Protein AF-A0A6A5YM83-F1 (afdb_monomer)

Secondary structure (DSSP, 8-state):
----------------------------SS---GGGGGGTHHHHTTS-TT-EEEEEES--STTHHHHHHHHHHHHHHHHHHHSS---TTSHHHHHHH--HHHHGGGHHHHHHHHHHGGG--B---TTSEEEEEESS-TT--TTSPPSSB--GGGTTTTT-SSEEEEEEE-TTS-EEEEEEEE--SEEEEE-SSSSEEEEEEEPHHHHTSPPHHHHHHHHHHHS-TT-TTTTBGGGG--HHHHHHHHHHHSHHHHGGG-TT-S--B--EEEEE-TTS-EEEEE--HHHHHHHHHT--SSHHHHHHTBHHHHHHHHHHHHHHHHHSS---BSP--TT-S-SS--BSS--------------HHHHHHHHTS-HHHHHHHHHS----SSS---TT-S--TTS--TT-PPPP---------PPP-----------------------------------------

Foldseek 3Di:
DDDDDDDDDDDDDPPPPPPPPPPDPPPDPDDDPPVVQVVLVVVCVPDLNAAEDEPEDAQPPPCSVVLLLLLLVLLLVLLVLLLDQDPQVDPLCCQLQNHCVLQVVQSQLLSQLSNLSNSNDHPVDPSAAYEYEAAQQVQQPLVDDAFWADDPVCSSVGSGCQKDFDWDQDPVRTIHGPDIDTNAQKAKEADPDHSHGIYIYGYPNQVVWAAQVRLLVCLLVVDDQPDLSNLALLSRDGSNLSVQLLLQQRQSSRCVRHVVDRGAFFWWFWAAEQVRDIAIFTCADSASSSQLSLARHNSSVNSSRHSRSSSSSSSQSSSCVRSVHGSCPPPFDNLRHGQAPTDPDDDDGHPGHGYDHLQLCVQCVSVVHDSVSSNVSTRANAGDRRYQHDPDDPDGSRDHDPVDPDDDPPPDDDDDDDDDDDDDDDDDDDDDDDDDDDDDDDDDDDDDDDDDDDDDDDDDD

InterPro domains:
  IPR024079 Metallopeptidase, catalytic domain superfamily [G3DSA:3.40.390.10] (54-317)

pLDDT: mean 71.87, std 26.69, range [23.55, 98.69]

Organism: NCBI:txid690887

Radius of gyration: 30.81 Å; Cα contacts (8 Å, |Δi|>4): 739; chains: 1; bounding box: 89×82×87 Å

Mean predicted aligned error: 15.16 Å

Sequence (461 aa):
MTRNLCSLVVTIVSSLLVNRTCALPTVLEGSAPAEELANLTARQDGVDTSAIHYDFQGCDGPGQQDAVKDAWKELLMLGAAVNADIDWDAQATTDFLGSKSNNQAYQTEIQAILKNIVTWKDDGTILSWKLEVHCDDYLRHKEAACPGITKPEDEDKCGSRCWRGITFRNANGQLEVARWVPRAAAYTTDHEGDVKVAAINFCPSFFDMDGCQDRMNKNINQYPEGSDDRLNLNNYQCKGYVALHELFHINSATHRVADRVKHVHDRSIKIRGLDGRINQVLAYGPTYTRTLARWTLNTGFWVVTNADNLAQYALSVWATSQAGAYPRFPEIKDTDRPISRPTFFGTQNDNGVISQNTDPEIMGQMLGVPAEDAYDTYLREDLGCSDNGEEGSTIDPCVDDNDNPAQDLAAIPQNGEPFTTLYALLCEWELQVWWNGRSDLLCEWDVQATSGKKIWALSAI

Structure (mmCIF, N/CA/C/O backbone):
data_AF-A0A6A5YM83-F1
#
_entry.id   AF-A0A6A5YM83-F1
#
loop_
_atom_site.group_PDB
_atom_site.id
_atom_site.type_symbol
_atom_site.label_atom_id
_atom_site.label_alt_id
_atom_site.label_comp_id
_atom_site.label_asym_id
_atom_site.label_entity_id
_atom_site.label_seq_id
_atom_site.pdbx_PDB_ins_code
_atom_site.Cartn_x
_atom_site.Cartn_y
_atom_site.Cartn_z
_atom_site.occupancy
_atom_site.B_iso_or_equiv
_atom_site.auth_seq_id
_atom_site.auth_comp_id
_atom_site.auth_asym_id
_atom_site.auth_atom_id
_atom_site.pdbx_PDB_model_num
ATOM 1 N N . MET A 1 1 ? -56.461 52.827 13.843 1.00 37.75 1 MET A N 1
ATOM 2 C CA . MET A 1 1 ? -56.329 53.613 15.094 1.00 37.75 1 MET A CA 1
ATOM 3 C C . MET A 1 1 ? -55.857 52.676 16.191 1.00 37.75 1 MET A C 1
ATOM 5 O O . MET A 1 1 ? -56.440 51.608 16.243 1.00 37.75 1 MET A O 1
ATOM 9 N N . THR A 1 2 ? -54.898 53.092 17.038 1.00 40.03 2 THR A N 1
ATOM 10 C CA . THR A 1 2 ? -54.543 52.523 18.375 1.00 40.03 2 THR A CA 1
ATOM 11 C C . THR A 1 2 ? -54.267 51.003 18.492 1.00 40.03 2 THR A C 1
ATOM 13 O O . THR A 1 2 ? -55.013 50.189 17.981 1.00 40.03 2 THR A O 1
ATOM 16 N N . ARG A 1 3 ? -53.264 50.527 19.241 1.00 43.59 3 ARG A N 1
ATOM 17 C CA . ARG A 1 3 ? -52.370 51.185 20.217 1.00 43.59 3 ARG A CA 1
ATOM 18 C C . ARG A 1 3 ? -51.056 50.392 20.347 1.00 43.59 3 ARG A C 1
ATOM 20 O O . ARG A 1 3 ? -51.007 49.222 19.989 1.00 43.59 3 ARG A O 1
ATOM 27 N N . ASN A 1 4 ? -50.026 51.033 20.891 1.00 44.25 4 ASN A N 1
ATOM 28 C CA . ASN A 1 4 ? -48.723 50.423 21.180 1.00 44.25 4 ASN A CA 1
ATOM 29 C C . ASN A 1 4 ? -48.822 49.339 22.266 1.00 44.25 4 ASN A C 1
ATOM 31 O O . ASN A 1 4 ? -49.636 49.471 23.180 1.00 44.25 4 ASN A O 1
ATOM 35 N N . LEU A 1 5 ? -47.856 48.418 22.278 1.00 42.03 5 LEU A N 1
ATOM 36 C CA . LEU A 1 5 ? -47.230 47.955 23.519 1.00 42.03 5 LEU A CA 1
ATOM 37 C C . LEU A 1 5 ? -45.787 47.512 23.243 1.00 42.03 5 LEU A C 1
ATOM 39 O O . LEU A 1 5 ? -45.528 46.776 22.295 1.00 42.03 5 LEU A O 1
ATOM 43 N N . CYS A 1 6 ? -44.846 48.005 24.047 1.00 40.47 6 CYS A N 1
ATOM 44 C CA . CYS A 1 6 ? -43.437 47.630 23.966 1.00 40.47 6 CYS A CA 1
ATOM 45 C C . CYS A 1 6 ? -43.187 46.337 24.752 1.00 40.47 6 CYS A C 1
ATOM 47 O O . CYS A 1 6 ? -43.823 46.116 25.781 1.00 40.47 6 CYS A O 1
ATOM 49 N N . SER A 1 7 ? -42.177 45.563 24.353 1.00 38.94 7 SER A N 1
ATOM 50 C CA . SER A 1 7 ? -41.486 44.645 25.262 1.00 38.94 7 SER A CA 1
ATOM 51 C C . SER A 1 7 ? -39.986 44.901 25.167 1.00 38.94 7 SER A C 1
ATOM 53 O O . SER A 1 7 ? -39.410 44.837 24.082 1.00 38.94 7 SER A O 1
ATOM 55 N N . LEU A 1 8 ? -39.374 45.257 26.296 1.00 37.50 8 LEU A N 1
ATOM 56 C CA . LEU A 1 8 ? -37.949 45.552 26.419 1.00 37.50 8 LEU A CA 1
ATOM 57 C C . LEU A 1 8 ? -37.276 44.358 27.101 1.00 37.50 8 LEU A C 1
ATOM 59 O O . LEU A 1 8 ? -37.298 44.257 28.326 1.00 37.50 8 LEU A O 1
ATOM 63 N N . VAL A 1 9 ? -36.689 43.452 26.320 1.00 43.69 9 VAL A N 1
ATOM 64 C CA . VAL A 1 9 ? -35.911 42.332 26.869 1.00 43.69 9 VAL A CA 1
ATOM 65 C C . VAL A 1 9 ? -34.457 42.770 27.014 1.00 43.69 9 VAL A C 1
ATOM 67 O O . VAL A 1 9 ? -33.738 42.928 26.031 1.00 43.69 9 VAL A O 1
ATOM 70 N N . VAL A 1 10 ? -34.034 42.986 28.259 1.00 40.75 10 VAL A N 1
ATOM 71 C CA . VAL A 1 10 ? -32.637 43.267 28.609 1.00 40.75 10 VAL A CA 1
ATOM 72 C C . VAL A 1 10 ? -31.877 41.945 28.692 1.00 40.75 10 VAL A C 1
ATOM 74 O O . VAL A 1 10 ? -32.040 41.196 29.653 1.00 40.75 10 VAL A O 1
ATOM 77 N N . THR A 1 11 ? -31.020 41.670 27.710 1.00 46.91 11 THR A N 1
ATOM 78 C CA . THR A 1 11 ? -30.077 40.543 27.765 1.00 46.91 11 THR A CA 1
ATOM 79 C C . THR A 1 11 ? -28.759 41.012 28.376 1.00 46.91 11 THR A C 1
ATOM 81 O O . THR A 1 11 ? -28.042 41.816 27.783 1.00 46.91 11 THR A O 1
ATOM 84 N N . ILE A 1 12 ? -28.433 40.513 29.569 1.00 39.22 12 ILE A N 1
ATOM 85 C CA . ILE A 1 12 ? -27.169 40.812 30.254 1.00 39.22 12 ILE A CA 1
ATOM 86 C C . ILE A 1 12 ? -26.056 39.962 29.631 1.00 39.22 12 ILE A C 1
ATOM 88 O O . ILE A 1 12 ? -26.047 38.741 29.776 1.00 39.22 12 ILE A O 1
ATOM 92 N N . VAL A 1 13 ? -25.100 40.608 28.960 1.00 39.56 13 VAL A N 1
ATOM 93 C CA . VAL A 1 13 ? -23.883 39.951 28.460 1.00 39.56 13 VAL A CA 1
ATOM 94 C C . VAL A 1 13 ? -22.838 39.930 29.576 1.00 39.56 13 VAL A C 1
ATOM 96 O O . VAL A 1 13 ? -22.088 40.886 29.770 1.00 39.56 13 VAL A O 1
ATOM 99 N N . SER A 1 14 ? -22.800 38.834 30.332 1.00 40.66 14 SER A N 1
ATOM 100 C CA . SER A 1 14 ? -21.777 38.594 31.356 1.00 40.66 14 SER A CA 1
ATOM 101 C C . SER A 1 14 ? -20.467 38.129 30.713 1.00 40.66 14 SER A C 1
ATOM 103 O O . SER A 1 14 ? -20.240 36.931 30.544 1.00 40.66 14 SER A O 1
ATOM 105 N N . SER A 1 15 ? -19.601 39.078 30.354 1.00 39.00 15 SER A N 1
ATOM 106 C CA . SER A 1 15 ? -18.282 38.816 29.760 1.00 39.00 15 SER A CA 1
ATOM 107 C C . SER A 1 15 ? -17.317 38.136 30.743 1.00 39.00 15 SER A C 1
ATOM 109 O O . SER A 1 15 ? -16.512 38.793 31.403 1.00 39.00 15 SER A O 1
ATOM 111 N N . LEU A 1 16 ? -17.373 36.805 30.825 1.00 39.06 16 LEU A N 1
ATOM 112 C CA . LEU A 1 16 ? -16.408 35.984 31.562 1.00 39.06 16 LEU A CA 1
ATOM 113 C C . LEU A 1 16 ? -15.060 35.924 30.824 1.00 39.06 16 LEU A C 1
ATOM 115 O O . LEU A 1 16 ? -14.757 34.966 30.116 1.00 39.06 16 LEU A O 1
ATOM 119 N N . LEU A 1 17 ? -14.229 36.949 31.029 1.00 37.88 17 LEU A N 1
ATOM 120 C CA . LEU A 1 17 ? -12.813 36.945 30.651 1.00 37.88 17 LEU A CA 1
ATOM 121 C C . LEU A 1 17 ? -12.020 35.992 31.561 1.00 37.88 17 LEU A C 1
ATOM 123 O O . LEU A 1 17 ? -11.317 36.406 32.483 1.00 37.88 17 LEU A O 1
ATOM 127 N N . VAL A 1 18 ? -12.145 34.689 31.303 1.00 38.91 18 VAL A N 1
ATOM 128 C CA . VAL A 1 18 ? -11.297 33.665 31.920 1.00 38.91 18 VAL A CA 1
ATOM 129 C C . VAL A 1 18 ? -9.924 33.716 31.254 1.00 38.91 18 VAL A C 1
ATOM 131 O O . VAL A 1 18 ? -9.687 33.063 30.238 1.00 38.91 18 VAL A O 1
ATOM 134 N N . ASN A 1 19 ? -9.005 34.484 31.842 1.00 36.97 19 ASN A N 1
ATOM 135 C CA . ASN A 1 19 ? -7.591 34.443 31.478 1.00 36.97 19 ASN A CA 1
ATOM 136 C C . ASN A 1 19 ? -7.030 33.042 31.763 1.00 36.97 19 ASN A C 1
ATOM 138 O O . ASN A 1 19 ? -6.601 32.749 32.879 1.00 36.97 19 ASN A O 1
ATOM 142 N N . ARG A 1 20 ? -7.005 32.173 30.745 1.00 35.41 20 ARG A N 1
ATOM 143 C CA . ARG A 1 20 ? -6.218 30.936 30.770 1.00 35.41 20 ARG A CA 1
ATOM 144 C C . ARG A 1 20 ? -4.736 31.292 30.679 1.00 35.41 20 ARG A C 1
ATOM 146 O O . ARG A 1 20 ? -4.145 31.275 29.605 1.00 35.41 20 ARG A O 1
ATOM 153 N N . THR A 1 21 ? -4.129 31.603 31.820 1.00 34.62 21 THR A N 1
ATOM 154 C CA . THR A 1 21 ? -2.671 31.626 31.960 1.00 34.62 21 THR A CA 1
ATOM 155 C C . THR A 1 21 ? -2.151 30.193 31.890 1.00 34.62 21 THR A C 1
ATOM 157 O O . THR A 1 21 ? -1.948 29.542 32.916 1.00 34.62 21 THR A O 1
ATOM 160 N N . CYS A 1 22 ? -1.967 29.683 30.673 1.00 36.44 22 CYS A N 1
ATOM 161 C CA . CYS A 1 22 ? -1.191 28.476 30.431 1.00 36.44 22 CYS A CA 1
ATOM 162 C C . CYS A 1 22 ? 0.256 28.757 30.847 1.00 36.44 22 CYS A C 1
ATOM 164 O O . CYS A 1 22 ? 1.015 29.379 30.106 1.00 36.44 22 CYS A O 1
ATOM 166 N N . ALA A 1 23 ? 0.617 28.338 32.059 1.00 33.75 23 ALA A N 1
ATOM 167 C CA . ALA A 1 23 ? 1.994 28.354 32.520 1.00 33.75 23 ALA A CA 1
ATOM 168 C C . ALA A 1 23 ? 2.776 27.296 31.732 1.00 33.75 23 ALA A C 1
ATOM 170 O O . ALA A 1 23 ? 2.786 26.121 32.098 1.00 33.75 23 ALA A O 1
ATOM 171 N N . LEU A 1 24 ? 3.394 27.716 30.626 1.00 36.03 24 LEU A N 1
ATOM 172 C CA . LEU A 1 24 ? 4.436 26.930 29.977 1.00 36.03 24 LEU A CA 1
ATOM 173 C C . LEU A 1 24 ? 5.544 26.673 31.012 1.00 36.03 24 LEU A C 1
ATOM 175 O O . LEU A 1 24 ? 5.975 27.631 31.663 1.00 36.03 24 LEU A O 1
ATOM 179 N N . PRO A 1 25 ? 6.002 25.423 31.199 1.00 37.22 25 PRO A N 1
ATOM 180 C CA . PRO A 1 25 ? 7.156 25.165 32.042 1.00 37.22 25 PRO A CA 1
ATOM 181 C C . PRO A 1 25 ? 8.374 25.834 31.403 1.00 37.22 25 PRO A C 1
ATOM 183 O O . PRO A 1 25 ? 8.717 25.551 30.255 1.00 37.22 25 PRO A O 1
ATOM 186 N N . THR A 1 26 ? 9.020 26.740 32.134 1.00 37.09 26 THR A N 1
ATOM 187 C CA . THR A 1 26 ? 10.253 27.379 31.676 1.00 37.09 26 THR A CA 1
ATOM 188 C C . THR A 1 26 ? 11.363 26.332 31.660 1.00 37.09 26 THR A C 1
ATOM 190 O O . THR A 1 26 ? 11.968 26.054 32.695 1.00 37.09 26 THR A O 1
ATOM 193 N N . VAL A 1 27 ? 11.613 25.727 30.497 1.00 39.28 27 VAL A N 1
ATOM 194 C CA . VAL A 1 27 ? 12.770 24.851 30.299 1.00 39.28 27 VAL A CA 1
ATOM 195 C C . VAL A 1 27 ? 14.018 25.708 30.486 1.00 39.28 27 VAL A C 1
ATOM 197 O O . VAL A 1 27 ? 14.285 26.618 29.704 1.00 39.28 27 VAL A O 1
ATOM 200 N N . LEU A 1 28 ? 14.746 25.459 31.572 1.00 38.06 28 LEU A N 1
ATOM 201 C CA . LEU A 1 28 ? 16.054 26.056 31.794 1.00 38.06 28 LEU A CA 1
ATOM 202 C C . LEU A 1 28 ? 17.049 25.382 30.849 1.00 38.06 28 LEU A C 1
ATOM 204 O O . LEU A 1 28 ? 17.123 24.156 30.811 1.00 38.06 28 LEU A O 1
ATOM 208 N N . GLU A 1 29 ? 17.839 26.176 30.126 1.00 44.28 29 GLU A N 1
ATOM 209 C CA . GLU A 1 29 ? 18.961 25.685 29.319 1.00 44.28 29 GLU A CA 1
ATOM 210 C C . GLU A 1 29 ? 20.096 25.193 30.236 1.00 44.28 29 GLU A C 1
ATOM 212 O O . GLU A 1 29 ? 21.092 25.872 30.484 1.00 44.28 29 GLU A O 1
ATOM 217 N N . GLY A 1 30 ? 19.913 23.994 30.780 1.00 46.09 30 GLY A N 1
ATOM 218 C CA . GLY A 1 30 ? 20.897 23.235 31.536 1.00 46.09 30 GLY A CA 1
ATOM 219 C C . GLY A 1 30 ? 20.761 21.767 31.160 1.00 46.09 30 GLY A C 1
ATOM 220 O O . GLY A 1 30 ? 19.654 21.237 31.138 1.00 46.09 30 GLY A O 1
ATOM 221 N N . SER A 1 31 ? 21.875 21.119 30.825 1.00 53.69 31 SER A N 1
ATOM 222 C CA . SER A 1 31 ? 21.901 19.740 30.327 1.00 53.69 31 SER A CA 1
ATOM 223 C C . SER A 1 31 ? 21.252 18.764 31.315 1.00 53.69 31 SER A C 1
ATOM 225 O O . SER A 1 31 ? 21.855 18.439 32.343 1.00 53.69 31 SER A O 1
ATOM 227 N N . ALA A 1 32 ? 20.043 18.296 30.998 1.00 42.25 32 ALA A N 1
ATOM 228 C CA . ALA A 1 32 ? 19.355 17.275 31.778 1.00 42.25 32 ALA A CA 1
ATOM 229 C C . ALA A 1 32 ? 20.158 15.957 31.760 1.00 42.25 32 ALA A C 1
ATOM 231 O O . ALA A 1 32 ? 20.704 15.587 30.714 1.00 42.25 32 ALA A O 1
ATOM 232 N N . PRO A 1 33 ? 20.271 15.240 32.893 1.00 46.75 33 PRO A N 1
ATOM 233 C CA . PRO A 1 33 ? 20.910 13.931 32.922 1.00 46.75 33 PRO A CA 1
ATOM 234 C C . PRO A 1 33 ? 20.050 12.901 32.176 1.00 46.75 33 PRO A C 1
ATOM 236 O O . PRO A 1 33 ? 18.822 12.962 32.209 1.00 46.75 33 PRO A O 1
ATOM 239 N N . ALA A 1 34 ? 20.691 11.909 31.552 1.00 52.69 34 ALA A N 1
ATOM 240 C CA . ALA A 1 34 ? 20.011 10.896 30.734 1.00 52.69 34 ALA A CA 1
ATOM 241 C C . ALA A 1 34 ? 18.927 10.087 31.485 1.00 52.69 34 ALA A C 1
ATOM 243 O O . ALA A 1 34 ? 18.023 9.542 30.857 1.00 52.69 34 ALA A O 1
ATOM 244 N N . GLU A 1 35 ? 18.971 10.049 32.821 1.00 44.59 35 GLU A N 1
ATOM 245 C CA . GLU A 1 35 ? 17.944 9.421 33.664 1.00 44.59 35 GLU A CA 1
ATOM 246 C C . GLU A 1 35 ? 16.561 10.098 33.562 1.00 44.59 35 GLU A C 1
ATOM 248 O O . GLU A 1 35 ? 15.554 9.448 33.836 1.00 44.59 35 GLU A O 1
ATOM 253 N N . GLU A 1 36 ? 16.467 11.368 33.144 1.00 42.81 36 GLU A N 1
ATOM 254 C CA . GLU A 1 36 ? 15.171 12.054 33.005 1.00 42.81 36 GLU A CA 1
ATOM 255 C C . GLU A 1 36 ? 14.420 11.649 31.720 1.00 42.81 36 GLU A C 1
ATOM 257 O O . GLU A 1 36 ? 13.187 11.634 31.704 1.00 42.81 36 GLU A O 1
ATOM 262 N N . LEU A 1 37 ? 15.137 11.203 30.677 1.00 45.41 37 LEU A N 1
ATOM 263 C CA . LEU A 1 37 ? 14.531 10.624 29.467 1.00 45.41 37 LEU A CA 1
ATOM 264 C C . LEU A 1 37 ? 13.803 9.303 29.773 1.00 45.41 37 LEU A C 1
ATOM 266 O O . LEU A 1 37 ? 12.715 9.050 29.255 1.00 45.41 37 LEU A O 1
ATOM 270 N N . ALA A 1 38 ? 14.365 8.496 30.679 1.00 43.94 38 ALA A N 1
ATOM 271 C CA . ALA A 1 38 ? 13.873 7.164 31.045 1.00 43.94 38 ALA A CA 1
ATOM 272 C C . ALA A 1 38 ? 12.502 7.151 31.761 1.00 43.94 38 ALA A C 1
ATOM 274 O O . ALA A 1 38 ? 11.995 6.085 32.103 1.00 43.94 38 ALA A O 1
ATOM 275 N N . ASN A 1 39 ? 11.893 8.319 31.996 1.00 43.31 39 ASN A N 1
ATOM 276 C CA . ASN A 1 39 ? 10.586 8.469 32.643 1.00 43.31 39 ASN A CA 1
ATOM 277 C C . ASN A 1 39 ? 9.524 9.125 31.728 1.00 43.31 39 ASN A C 1
ATOM 279 O O . ASN A 1 39 ? 8.433 9.473 32.185 1.00 43.31 39 ASN A O 1
ATOM 283 N N . LEU A 1 40 ? 9.828 9.302 30.433 1.00 46.12 40 LEU A N 1
ATOM 284 C CA . LEU A 1 40 ? 8.847 9.679 29.406 1.00 46.12 40 LEU A CA 1
ATOM 285 C C . LEU A 1 40 ? 8.183 8.446 28.776 1.00 46.12 40 LEU A C 1
ATOM 287 O O . LEU A 1 40 ? 6.960 8.418 28.662 1.00 46.12 40 LEU A O 1
ATOM 291 N N . THR A 1 41 ? 8.947 7.394 28.469 1.00 47.00 41 THR A N 1
ATOM 292 C CA . THR A 1 41 ? 8.409 6.097 28.014 1.00 47.00 41 THR A CA 1
ATOM 293 C C . THR A 1 41 ? 7.447 5.491 29.040 1.00 47.00 41 THR A C 1
ATOM 295 O O . THR A 1 41 ? 6.331 5.125 28.687 1.00 47.00 41 THR A O 1
ATOM 298 N N . ALA A 1 42 ? 7.789 5.529 30.333 1.00 44.81 42 ALA A N 1
ATOM 299 C CA . ALA A 1 42 ? 6.912 5.082 31.427 1.00 44.81 42 ALA A CA 1
ATOM 300 C C . ALA A 1 42 ? 5.612 5.908 31.603 1.00 44.81 42 ALA A C 1
ATOM 302 O O . ALA A 1 42 ? 4.764 5.560 32.424 1.00 44.81 42 ALA A O 1
ATOM 303 N N . ARG A 1 43 ? 5.431 7.012 30.860 1.00 44.75 43 ARG A N 1
ATOM 304 C CA . ARG A 1 43 ? 4.160 7.758 30.793 1.00 44.75 43 ARG A CA 1
ATOM 305 C C . ARG A 1 43 ? 3.285 7.366 29.605 1.00 44.75 43 ARG A C 1
ATOM 307 O O . ARG A 1 43 ? 2.103 7.699 29.619 1.00 44.75 43 ARG A O 1
ATOM 314 N N . GLN A 1 44 ? 3.823 6.661 28.609 1.00 51.12 44 GLN A N 1
ATOM 315 C CA . GLN A 1 44 ? 3.050 6.208 27.449 1.00 51.12 44 GLN A CA 1
ATOM 316 C C . GLN A 1 44 ? 2.122 5.025 27.779 1.00 51.12 44 GLN A C 1
ATOM 318 O O . GLN A 1 44 ? 1.134 4.841 27.078 1.00 51.12 44 GLN A O 1
ATOM 323 N N . ASP A 1 45 ? 2.328 4.336 28.911 1.00 47.72 45 ASP A N 1
ATOM 324 C CA . ASP A 1 45 ? 1.422 3.312 29.482 1.00 47.72 45 ASP A CA 1
ATOM 325 C C . ASP A 1 45 ? 0.021 3.844 29.890 1.00 47.72 45 ASP A C 1
ATOM 327 O O . ASP A 1 45 ? -0.793 3.120 30.467 1.00 47.72 45 ASP A O 1
ATOM 331 N N . GLY A 1 46 ? -0.280 5.117 29.610 1.00 47.84 46 GLY A N 1
ATOM 332 C CA . GLY A 1 46 ? -1.597 5.733 29.797 1.00 47.84 46 GLY A CA 1
ATOM 333 C C . GLY A 1 46 ? -1.908 6.901 28.851 1.00 47.84 46 GLY A C 1
ATOM 334 O O . GLY A 1 46 ? -2.863 7.636 29.105 1.00 47.84 46 GLY A O 1
ATOM 335 N N . VAL A 1 47 ? -1.120 7.097 27.788 1.00 48.16 47 VAL A N 1
ATOM 336 C CA . VAL A 1 47 ? -1.481 7.983 26.663 1.00 48.16 47 VAL A CA 1
ATOM 337 C C . VAL A 1 47 ? -2.380 7.184 25.715 1.00 48.16 47 VAL A C 1
ATOM 339 O O . VAL A 1 47 ? -2.180 5.982 25.572 1.00 48.16 47 VAL A O 1
ATOM 342 N N . ASP A 1 48 ? -3.375 7.821 25.086 1.00 53.38 48 ASP A N 1
ATOM 343 C CA . ASP A 1 48 ? -4.225 7.168 24.073 1.00 53.38 48 ASP A CA 1
ATOM 344 C C . ASP A 1 48 ? -3.307 6.634 22.954 1.00 53.38 48 ASP A C 1
ATOM 346 O O . ASP A 1 48 ? -2.572 7.410 22.337 1.00 53.38 48 ASP A O 1
ATOM 350 N N . THR A 1 49 ? -3.228 5.303 22.822 1.00 51.50 49 THR A N 1
ATOM 351 C CA . THR A 1 49 ? -1.995 4.557 22.467 1.00 51.50 49 THR A CA 1
ATOM 352 C C . THR A 1 49 ? -1.695 4.536 20.967 1.00 51.50 49 THR A C 1
ATOM 354 O O . THR A 1 49 ? -1.572 3.471 20.360 1.00 51.50 49 THR A O 1
ATOM 357 N N . SER A 1 50 ? -1.721 5.712 20.355 1.00 60.97 50 SER A N 1
ATOM 358 C CA . SER A 1 50 ? -1.876 5.884 18.913 1.00 60.97 50 SER A CA 1
ATOM 359 C C . SER A 1 50 ? -1.838 7.344 18.456 1.00 60.97 50 SER A C 1
ATOM 361 O O . SER A 1 50 ? -1.848 7.606 17.256 1.00 60.97 50 SER A O 1
ATOM 363 N N . ALA A 1 51 ? -1.843 8.316 19.371 1.00 75.69 51 ALA A N 1
ATOM 364 C CA . ALA A 1 51 ? -1.543 9.690 19.000 1.00 75.69 51 ALA A CA 1
ATOM 365 C C . ALA A 1 51 ? -0.159 9.744 18.330 1.00 75.69 51 ALA A C 1
ATOM 367 O O . ALA A 1 51 ? 0.796 9.180 18.872 1.00 75.69 51 ALA A O 1
ATOM 368 N N . ILE A 1 52 ? -0.043 10.445 17.200 1.00 88.19 52 ILE A N 1
ATOM 369 C CA . ILE A 1 52 ? 1.234 10.703 16.524 1.00 88.19 52 ILE A CA 1
ATOM 370 C C . ILE A 1 52 ? 1.536 12.196 16.363 1.00 88.19 52 ILE A C 1
ATOM 372 O O . ILE A 1 52 ? 0.636 13.034 16.298 1.00 88.19 52 ILE A O 1
ATOM 376 N N . HIS A 1 53 ? 2.825 12.494 16.217 1.00 91.25 53 HIS A N 1
ATOM 377 C CA . HIS A 1 53 ? 3.367 13.788 15.820 1.00 91.25 53 HIS A CA 1
ATOM 378 C C . HIS A 1 53 ? 4.460 13.581 14.766 1.00 91.25 53 HIS A C 1
ATOM 380 O O . HIS A 1 53 ? 5.397 12.807 14.975 1.00 91.25 53 HIS A O 1
ATOM 386 N N . TYR A 1 54 ? 4.341 14.277 13.636 1.00 94.31 54 TYR A N 1
ATOM 387 C CA . TYR A 1 54 ? 5.279 14.159 12.520 1.00 94.31 54 TYR A CA 1
ATOM 388 C C . TYR A 1 54 ? 6.576 14.939 12.774 1.00 94.31 54 TYR A C 1
ATOM 390 O O . TYR A 1 54 ? 6.543 16.154 12.985 1.00 94.31 54 TYR A O 1
ATOM 398 N N . ASP A 1 55 ? 7.716 14.263 12.665 1.00 94.12 55 ASP A N 1
ATOM 399 C CA . ASP A 1 55 ? 9.050 14.866 12.640 1.00 94.12 55 ASP A CA 1
ATOM 400 C C . ASP A 1 55 ? 9.512 14.931 11.168 1.00 94.12 55 ASP A C 1
ATOM 402 O O . ASP A 1 55 ? 10.047 13.966 10.624 1.00 94.12 55 ASP A O 1
ATOM 406 N N . PHE A 1 56 ? 9.171 16.024 10.472 1.00 96.62 56 PHE A N 1
ATOM 407 C CA . PHE A 1 56 ? 9.393 16.169 9.025 1.00 96.62 56 PHE A CA 1
ATOM 408 C C . PHE A 1 56 ? 10.856 16.488 8.685 1.00 96.62 56 PHE A C 1
ATOM 410 O O . PHE A 1 56 ? 11.406 17.479 9.167 1.00 96.62 56 PHE A O 1
ATOM 417 N N . GLN A 1 57 ? 11.441 15.712 7.773 1.00 97.44 57 GLN A N 1
ATOM 418 C CA . GLN A 1 57 ? 12.827 15.810 7.315 1.00 97.44 57 GLN A CA 1
ATOM 419 C C . GLN A 1 57 ? 12.873 15.809 5.775 1.00 97.44 57 GLN A C 1
ATOM 421 O O . GLN A 1 57 ? 12.173 15.043 5.117 1.00 97.44 57 GLN A O 1
ATOM 426 N N . GLY A 1 58 ? 13.633 16.726 5.166 1.00 96.38 58 GLY A N 1
ATOM 427 C CA . GLY A 1 58 ? 13.740 16.856 3.699 1.00 96.38 58 GLY A CA 1
ATOM 428 C C . GLY A 1 58 ? 12.467 17.309 2.955 1.00 96.38 58 GLY A C 1
ATOM 429 O O . GLY A 1 58 ? 12.514 17.580 1.757 1.00 96.38 58 GLY A O 1
ATOM 430 N N . CYS A 1 59 ? 11.329 17.428 3.644 1.00 97.38 59 CYS A N 1
ATOM 431 C CA . CYS A 1 59 ? 10.025 17.811 3.092 1.00 97.38 59 CYS A CA 1
ATOM 432 C C . CYS A 1 59 ? 9.867 19.333 2.893 1.00 97.38 59 CYS A C 1
ATOM 434 O O . CYS A 1 59 ? 8.901 19.936 3.375 1.00 97.38 59 CYS A O 1
ATOM 436 N N . ASP A 1 60 ? 10.827 19.952 2.200 1.00 96.06 60 ASP A N 1
ATOM 437 C CA . ASP A 1 60 ? 10.864 21.389 1.877 1.00 96.06 60 ASP A CA 1
ATOM 438 C C . ASP A 1 60 ? 10.127 21.741 0.567 1.00 96.06 60 ASP A C 1
ATOM 440 O O . ASP A 1 60 ? 9.927 22.916 0.242 1.00 96.06 60 ASP A O 1
ATOM 444 N N . GLY A 1 61 ? 9.719 20.736 -0.216 1.00 95.38 61 GLY A N 1
ATOM 445 C CA . GLY A 1 61 ? 9.019 20.919 -1.484 1.00 95.38 61 GLY A CA 1
ATOM 446 C C . GLY A 1 61 ? 7.601 21.492 -1.305 1.00 95.38 61 GLY A C 1
ATOM 447 O O . GLY A 1 61 ? 6.903 21.125 -0.353 1.00 95.38 61 GLY A O 1
ATOM 448 N N . PRO A 1 62 ? 7.120 22.361 -2.221 1.00 96.88 62 PRO A N 1
ATOM 449 C CA . PRO A 1 62 ? 5.812 23.005 -2.099 1.00 96.88 62 PRO A CA 1
ATOM 450 C C . PRO A 1 62 ? 4.662 22.011 -1.881 1.00 96.88 62 PRO A C 1
ATOM 452 O O . PRO A 1 62 ? 4.322 21.229 -2.764 1.00 96.88 62 PRO A O 1
ATOM 455 N N . GLY A 1 63 ? 4.047 22.064 -0.696 1.00 96.81 63 GLY A N 1
ATOM 456 C CA . GLY A 1 63 ? 2.900 21.231 -0.329 1.00 96.81 63 GLY A CA 1
ATOM 457 C C . GLY A 1 63 ? 3.218 19.787 0.085 1.00 96.81 63 GLY A C 1
ATOM 458 O O . GLY A 1 63 ? 2.278 19.062 0.396 1.00 96.81 63 GLY A O 1
ATOM 459 N N . GLN A 1 64 ? 4.486 19.351 0.150 1.00 97.62 64 GLN A N 1
ATOM 460 C CA . GLN A 1 64 ? 4.822 17.963 0.523 1.00 97.62 64 GLN A CA 1
ATOM 461 C C . GLN A 1 64 ? 4.286 17.578 1.911 1.00 97.62 64 GLN A C 1
ATOM 463 O O . GLN A 1 64 ? 3.608 16.562 2.055 1.00 97.62 64 GLN A O 1
ATOM 468 N N . GLN A 1 65 ? 4.526 18.415 2.926 1.00 97.75 65 GLN A N 1
ATOM 469 C CA . GLN A 1 65 ? 4.063 18.146 4.293 1.00 97.75 65 GLN A CA 1
ATOM 470 C C . GLN A 1 65 ? 2.535 18.111 4.405 1.00 97.75 65 GLN A C 1
ATOM 472 O O . GLN A 1 65 ? 1.992 17.367 5.218 1.00 97.75 65 GLN A O 1
ATOM 477 N N . ASP A 1 66 ? 1.838 18.919 3.606 1.00 97.62 66 ASP A N 1
ATOM 478 C CA . ASP A 1 66 ? 0.377 18.965 3.611 1.00 97.62 66 ASP A CA 1
ATOM 479 C C . ASP A 1 66 ? -0.205 17.758 2.866 1.00 97.62 66 ASP A C 1
ATOM 481 O O . ASP A 1 66 ? -1.133 17.136 3.372 1.00 97.62 66 ASP A O 1
ATOM 485 N N . ALA A 1 67 ? 0.419 17.325 1.764 1.00 98.00 67 ALA A N 1
ATOM 486 C CA . ALA A 1 67 ? 0.061 16.094 1.062 1.00 98.00 67 ALA A CA 1
ATOM 487 C C . ALA A 1 67 ? 0.199 14.841 1.949 1.00 98.00 67 ALA A C 1
ATOM 489 O O . ALA A 1 67 ? -0.660 13.964 1.879 1.00 98.00 67 ALA A O 1
ATOM 490 N N . VAL A 1 68 ? 1.221 14.762 2.815 1.00 97.81 68 VAL A N 1
ATOM 491 C CA . VAL A 1 68 ? 1.337 13.670 3.805 1.00 97.81 68 VAL A CA 1
ATOM 492 C C . VAL A 1 68 ? 0.253 13.777 4.884 1.00 97.81 68 VAL A C 1
ATOM 494 O O . VAL A 1 68 ? -0.420 12.789 5.170 1.00 97.81 68 VAL A O 1
ATOM 497 N N . LYS A 1 69 ? 0.013 14.969 5.452 1.00 96.94 69 LYS A N 1
ATOM 498 C CA . LYS A 1 69 ? -1.051 15.174 6.460 1.00 96.94 69 LYS A CA 1
ATOM 499 C C . LYS A 1 69 ? -2.444 14.873 5.904 1.00 96.94 69 LYS A C 1
ATOM 501 O O . LYS A 1 69 ? -3.294 14.372 6.636 1.00 96.94 69 LYS A O 1
ATOM 506 N N . ASP A 1 70 ? -2.700 15.189 4.638 1.00 97.56 70 ASP A N 1
ATOM 507 C CA . ASP A 1 70 ? -3.960 14.878 3.964 1.00 97.56 70 ASP A CA 1
ATOM 508 C C . ASP A 1 70 ? -4.074 13.380 3.657 1.00 97.56 70 ASP A C 1
ATOM 510 O O . ASP A 1 70 ? -5.105 12.789 3.975 1.00 97.56 70 ASP A O 1
ATOM 514 N N . ALA A 1 71 ? -3.003 12.725 3.198 1.00 98.00 71 ALA A N 1
ATOM 515 C CA . ALA A 1 71 ? -2.958 11.265 3.083 1.00 98.00 71 ALA A CA 1
ATOM 516 C C . ALA A 1 71 ? -3.248 10.563 4.422 1.00 98.00 71 ALA A C 1
ATOM 518 O O . ALA A 1 71 ? -3.944 9.550 4.451 1.00 98.00 71 ALA A O 1
ATOM 519 N N . TRP A 1 72 ? -2.793 11.121 5.546 1.00 97.50 72 TRP A N 1
ATOM 520 C CA . TRP A 1 72 ? -3.077 10.570 6.872 1.00 97.50 72 TRP A CA 1
ATOM 521 C C . TRP A 1 72 ? -4.534 10.787 7.323 1.00 97.50 72 TRP A C 1
ATOM 523 O O . TRP A 1 72 ? -5.132 9.929 7.971 1.00 97.50 72 TRP A O 1
ATOM 533 N N . LYS A 1 73 ? -5.177 11.891 6.921 1.00 97.19 73 LYS A N 1
ATOM 534 C CA . LYS A 1 73 ? -6.637 12.059 7.089 1.00 97.19 73 LYS A CA 1
ATOM 535 C C . LYS A 1 73 ? -7.402 11.042 6.236 1.00 97.19 73 LYS A C 1
ATOM 537 O O . LYS A 1 73 ? -8.411 10.498 6.682 1.00 97.19 73 LYS A O 1
ATOM 542 N N . GLU A 1 74 ? -6.909 10.755 5.032 1.00 98.31 74 GLU A N 1
ATOM 543 C CA . GLU A 1 74 ? -7.489 9.754 4.138 1.00 98.31 74 GLU A CA 1
ATOM 544 C C . GLU A 1 74 ? -7.298 8.317 4.646 1.00 98.31 74 GLU A C 1
ATOM 546 O O . GLU A 1 74 ? -8.254 7.546 4.595 1.00 98.31 74 GLU A O 1
ATOM 551 N N . LEU A 1 75 ? -6.142 7.946 5.216 1.00 97.94 75 LEU A N 1
ATOM 552 C CA . LEU A 1 75 ? -5.959 6.609 5.803 1.00 97.94 75 LEU A CA 1
ATOM 553 C C . LEU A 1 75 ? -6.905 6.387 6.989 1.00 97.94 75 LEU A C 1
ATOM 555 O O . LEU A 1 75 ? -7.475 5.306 7.138 1.00 97.94 75 LEU A O 1
ATOM 559 N N . LEU A 1 76 ? -7.152 7.428 7.792 1.00 97.31 76 LEU A N 1
ATOM 560 C CA . LEU A 1 76 ? -8.117 7.382 8.894 1.00 97.31 76 LEU A CA 1
ATOM 561 C C . LEU A 1 76 ? -9.566 7.264 8.392 1.00 97.31 76 LEU A C 1
ATOM 563 O O . LEU A 1 76 ? -10.379 6.591 9.027 1.00 97.31 76 LEU A O 1
ATOM 567 N N . MET A 1 77 ? -9.888 7.848 7.233 1.00 97.88 77 MET A N 1
ATOM 568 C CA . MET A 1 77 ? -11.164 7.638 6.537 1.00 97.88 77 MET A CA 1
ATOM 569 C C . MET A 1 77 ? -11.303 6.195 6.016 1.00 97.88 77 MET A C 1
ATOM 571 O O . MET A 1 77 ? -12.369 5.599 6.184 1.00 97.88 77 MET A O 1
ATOM 575 N N . LEU A 1 78 ? -10.248 5.612 5.430 1.00 98.38 78 LEU A N 1
ATOM 576 C CA . LEU A 1 78 ? -10.240 4.201 5.017 1.00 98.38 78 LEU A CA 1
ATOM 577 C C . LEU A 1 78 ? -10.407 3.271 6.231 1.00 98.38 78 LEU A C 1
ATOM 579 O O . LEU A 1 78 ? -11.250 2.375 6.215 1.00 98.38 78 LEU A O 1
ATOM 583 N N . GLY A 1 79 ? -9.684 3.540 7.323 1.00 97.62 79 GLY A N 1
ATOM 584 C CA . GLY A 1 79 ? -9.829 2.835 8.597 1.00 97.62 79 GLY A CA 1
ATOM 585 C C . GLY A 1 79 ? -11.241 2.924 9.176 1.00 97.62 79 GLY A C 1
ATOM 586 O O . GLY A 1 79 ? -11.781 1.928 9.655 1.00 97.62 79 GLY A O 1
ATOM 587 N N . ALA A 1 80 ? -11.891 4.087 9.081 1.00 97.38 80 ALA A N 1
ATOM 588 C CA . ALA A 1 80 ? -13.259 4.272 9.562 1.00 97.38 80 ALA A CA 1
ATOM 589 C C . ALA A 1 80 ? -14.278 3.385 8.826 1.00 97.38 80 ALA A C 1
ATOM 591 O O . ALA A 1 80 ? -15.266 2.976 9.438 1.00 97.38 80 ALA A O 1
ATOM 592 N N . ALA A 1 81 ? -14.021 3.024 7.563 1.00 96.88 81 ALA A N 1
ATOM 593 C CA . ALA A 1 81 ? -14.857 2.091 6.808 1.00 96.88 81 ALA A CA 1
ATOM 594 C C . ALA A 1 81 ? -14.729 0.625 7.279 1.00 96.88 81 ALA A C 1
ATOM 596 O O . ALA A 1 81 ? -15.653 -0.157 7.064 1.00 96.88 81 ALA A O 1
ATOM 597 N N . VAL A 1 82 ? -13.629 0.253 7.950 1.00 96.50 82 VAL A N 1
ATOM 598 C CA . VAL A 1 82 ? -13.360 -1.118 8.448 1.00 96.50 82 VAL A CA 1
ATOM 599 C C . VAL A 1 82 ? -13.311 -1.249 9.976 1.00 96.50 82 VAL A C 1
ATOM 601 O O . VAL A 1 82 ? -13.103 -2.342 10.495 1.00 96.50 82 VAL A O 1
ATOM 604 N N . ASN A 1 83 ? -13.588 -0.170 10.710 1.00 91.94 83 ASN A N 1
ATOM 605 C CA . ASN A 1 83 ? -13.686 -0.158 12.175 1.00 91.94 83 ASN A CA 1
ATOM 606 C C . ASN A 1 83 ? -14.941 -0.888 12.726 1.00 91.94 83 ASN A C 1
ATOM 608 O O . ASN A 1 83 ? -15.122 -1.027 13.937 1.00 91.94 83 ASN A O 1
ATOM 612 N N . ALA A 1 84 ? -15.833 -1.354 11.849 1.00 92.62 84 ALA A N 1
ATOM 613 C CA . ALA A 1 84 ? -16.951 -2.227 12.203 1.00 92.62 84 ALA A CA 1
ATOM 614 C C . ALA A 1 84 ? -16.491 -3.678 12.475 1.00 92.62 84 ALA A C 1
ATOM 616 O O . ALA A 1 84 ? -15.315 -4.023 12.333 1.00 92.62 84 ALA A O 1
ATOM 617 N N . ASP A 1 85 ? -17.425 -4.545 12.869 1.00 95.12 85 ASP A N 1
ATOM 618 C CA . ASP A 1 85 ? -17.188 -5.990 12.815 1.00 95.12 85 ASP A CA 1
ATOM 619 C C . ASP A 1 85 ? -17.158 -6.454 11.348 1.00 95.12 85 ASP A C 1
ATOM 621 O O . ASP A 1 85 ? -18.012 -6.068 10.549 1.00 95.12 85 ASP A O 1
ATOM 625 N N . ILE A 1 86 ? -16.160 -7.262 10.993 1.00 97.25 86 ILE A N 1
ATOM 626 C CA . ILE A 1 86 ? -15.937 -7.759 9.632 1.00 97.25 86 ILE A CA 1
ATOM 627 C C . ILE A 1 86 ? -17.033 -8.761 9.260 1.00 97.25 86 ILE A C 1
ATOM 629 O O . ILE A 1 86 ? -17.233 -9.771 9.940 1.00 97.25 86 ILE A O 1
ATOM 633 N N . ASP A 1 87 ? -17.700 -8.519 8.131 1.00 97.38 87 ASP A N 1
ATOM 634 C CA . ASP A 1 87 ? -18.535 -9.528 7.487 1.00 97.38 87 ASP A CA 1
ATOM 635 C C . ASP A 1 87 ? -17.631 -10.587 6.842 1.00 97.38 87 ASP A C 1
ATOM 637 O O . ASP A 1 87 ? -17.116 -10.424 5.733 1.00 97.38 87 ASP A O 1
ATOM 641 N N . TRP A 1 88 ? -17.417 -11.686 7.564 1.00 96.88 88 TRP A N 1
ATOM 642 C CA . TRP A 1 88 ? -16.583 -12.801 7.117 1.00 96.88 88 TRP A CA 1
ATOM 643 C C . TRP A 1 88 ? -17.156 -13.591 5.934 1.00 96.88 88 TRP A C 1
ATOM 645 O O . TRP A 1 88 ? -16.449 -14.446 5.401 1.00 96.88 88 TRP A O 1
ATOM 655 N N . ASP A 1 89 ? -18.398 -13.327 5.524 1.00 97.06 89 ASP A N 1
ATOM 656 C CA . ASP A 1 89 ? -19.049 -13.955 4.372 1.00 97.06 89 ASP A CA 1
ATOM 657 C C . ASP A 1 89 ? -19.137 -13.000 3.154 1.00 97.06 89 ASP A C 1
ATOM 659 O O . ASP A 1 89 ? -19.570 -13.412 2.077 1.00 97.06 89 ASP A O 1
ATOM 663 N N . ALA A 1 90 ? -18.683 -11.744 3.283 1.00 97.12 90 ALA A N 1
ATOM 664 C CA . ALA A 1 90 ? -18.652 -10.765 2.194 1.00 97.12 90 ALA A CA 1
ATOM 665 C C . ALA A 1 90 ? -17.575 -11.055 1.128 1.00 97.12 90 ALA A C 1
ATOM 667 O O . ALA A 1 90 ? -16.511 -11.624 1.403 1.00 97.12 90 ALA A O 1
ATOM 668 N N . GLN A 1 91 ? -17.808 -10.565 -0.099 1.00 96.62 91 GLN A N 1
ATOM 669 C CA . GLN A 1 91 ? -16.853 -10.702 -1.207 1.00 96.62 91 GLN A CA 1
ATOM 670 C C . GLN A 1 91 ? -15.519 -10.009 -0.906 1.00 96.62 91 GLN A C 1
ATOM 672 O O . GLN A 1 91 ? -14.481 -10.617 -1.117 1.00 96.62 91 GLN A O 1
ATOM 677 N N . ALA A 1 92 ? -15.531 -8.791 -0.348 1.00 97.62 92 ALA A N 1
ATOM 678 C CA . ALA A 1 92 ? -14.311 -8.064 0.028 1.00 97.62 92 ALA A CA 1
ATOM 679 C C . ALA A 1 92 ? -13.414 -8.877 0.978 1.00 97.62 92 ALA A C 1
ATOM 681 O O . ALA A 1 92 ? -12.198 -8.946 0.800 1.00 97.62 92 ALA A O 1
ATOM 682 N N . THR A 1 93 ? -14.032 -9.539 1.955 1.00 97.56 93 THR A N 1
ATOM 683 C CA . THR A 1 93 ? -13.353 -10.401 2.923 1.00 97.56 93 THR A CA 1
ATOM 684 C C . THR A 1 93 ? -12.808 -11.658 2.258 1.00 97.56 93 THR A C 1
ATOM 686 O O . THR A 1 93 ? -11.653 -12.009 2.472 1.00 97.56 93 THR A O 1
ATOM 689 N N . THR A 1 94 ? -13.594 -12.299 1.390 1.00 96.00 94 THR A N 1
ATOM 690 C CA . THR A 1 94 ? -13.146 -13.471 0.620 1.00 96.00 94 THR A CA 1
ATOM 691 C C . THR A 1 94 ? -11.977 -13.131 -0.310 1.00 96.00 94 THR A C 1
ATOM 693 O O . THR A 1 94 ? -11.020 -13.899 -0.394 1.00 96.00 94 THR A O 1
ATOM 696 N N . ASP A 1 95 ? -12.029 -11.967 -0.959 1.00 96.19 95 ASP A N 1
ATOM 697 C CA . ASP A 1 95 ? -11.042 -11.497 -1.930 1.00 96.19 95 ASP A CA 1
ATOM 698 C C . ASP A 1 95 ? -9.722 -11.065 -1.288 1.00 96.19 95 ASP A C 1
ATOM 700 O O . ASP A 1 95 ? -8.676 -11.376 -1.839 1.00 96.19 95 ASP A O 1
ATOM 704 N N . PHE A 1 96 ? -9.734 -10.372 -0.144 1.00 97.69 96 PHE A N 1
ATOM 705 C CA . PHE A 1 96 ? -8.505 -9.806 0.440 1.00 97.69 96 PHE A CA 1
ATOM 706 C C . PHE A 1 96 ? -8.052 -10.466 1.741 1.00 97.69 96 PHE A C 1
ATOM 708 O O . PHE A 1 96 ? -6.870 -10.412 2.069 1.00 97.69 96 PHE A O 1
ATOM 715 N N . LEU A 1 97 ? -8.945 -11.143 2.460 1.00 97.50 97 LEU A N 1
ATOM 716 C CA . LEU A 1 97 ? -8.634 -11.849 3.708 1.00 97.50 97 LEU A CA 1
ATOM 717 C C . LEU A 1 97 ? -8.799 -13.374 3.560 1.00 97.50 97 LEU A C 1
ATOM 719 O O . LEU A 1 97 ? -8.543 -14.122 4.505 1.00 97.50 97 LEU A O 1
ATOM 723 N N . GLY A 1 98 ? -9.206 -13.852 2.382 1.00 94.62 98 GLY A N 1
ATOM 724 C CA . GLY A 1 98 ? -9.474 -15.257 2.098 1.00 94.62 98 GLY A CA 1
ATOM 725 C C . GLY A 1 98 ? -10.797 -15.755 2.683 1.00 94.62 98 GLY A C 1
ATOM 726 O O . GLY A 1 98 ? -11.458 -15.101 3.488 1.00 94.62 98 GLY A O 1
ATOM 727 N N . SER A 1 99 ? -11.195 -16.966 2.295 1.00 93.31 99 SER A N 1
ATOM 728 C CA . SER A 1 99 ? -12.427 -17.588 2.792 1.00 93.31 99 SER A CA 1
ATOM 729 C C . SER A 1 99 ? -12.408 -17.792 4.314 1.00 93.31 99 SER A C 1
ATOM 731 O O . SER A 1 99 ? -11.427 -18.315 4.856 1.00 93.31 99 SER A O 1
ATOM 733 N N . LYS A 1 100 ? -13.543 -17.515 4.963 1.00 94.75 100 LYS A N 1
ATOM 734 C CA . LYS A 1 100 ? -13.831 -17.660 6.404 1.00 94.75 100 LYS A CA 1
ATOM 735 C C . LYS A 1 100 ? -13.273 -18.913 7.093 1.00 94.75 100 LYS A C 1
ATOM 737 O O . LYS A 1 100 ? -12.842 -18.841 8.238 1.00 94.75 100 LYS A O 1
ATOM 742 N N . SER A 1 101 ? -13.265 -20.066 6.422 1.00 90.44 101 SER A N 1
ATOM 743 C CA . SER A 1 101 ? -12.717 -21.323 6.962 1.00 90.44 101 SER A CA 1
ATOM 744 C C . SER A 1 101 ? -11.189 -21.341 7.049 1.00 90.44 101 SER A C 1
ATOM 746 O O . SER A 1 101 ? -10.626 -21.953 7.952 1.00 90.44 101 SER A O 1
ATOM 748 N N . ASN A 1 102 ? -10.508 -20.675 6.116 1.00 88.12 102 ASN A N 1
ATOM 749 C CA . ASN A 1 102 ? -9.057 -20.764 5.943 1.00 88.12 102 ASN A CA 1
ATOM 750 C C . ASN A 1 102 ? -8.322 -19.596 6.630 1.00 88.12 102 ASN A C 1
ATOM 752 O O . ASN A 1 102 ? -7.120 -19.685 6.895 1.00 88.12 102 ASN A O 1
ATOM 756 N N . ASN A 1 103 ? -9.046 -18.517 6.954 1.00 93.31 103 ASN A N 1
ATOM 757 C CA . ASN A 1 103 ? -8.562 -17.414 7.785 1.00 93.31 103 ASN A CA 1
ATOM 758 C C . ASN A 1 103 ? -9.025 -17.476 9.252 1.00 93.31 103 ASN A C 1
ATOM 760 O O . ASN A 1 103 ? -8.499 -16.711 10.056 1.00 93.31 103 ASN A O 1
ATOM 764 N N . GLN A 1 104 ? -9.920 -18.408 9.625 1.00 94.62 104 GLN A N 1
ATOM 765 C CA . GLN A 1 104 ? -10.521 -18.521 10.967 1.00 94.62 104 GLN A CA 1
ATOM 766 C C . GLN A 1 104 ? -9.512 -18.370 12.116 1.00 94.62 104 GLN A C 1
ATOM 768 O O . GLN A 1 104 ? -9.778 -17.685 13.100 1.00 94.62 104 GLN A O 1
ATOM 773 N N . ALA A 1 105 ? -8.330 -18.974 11.972 1.00 92.94 105 ALA A N 1
ATOM 774 C CA . ALA A 1 105 ? -7.269 -18.955 12.974 1.00 92.94 105 ALA A CA 1
ATOM 775 C C . ALA A 1 105 ? -6.591 -17.582 13.188 1.00 92.94 105 ALA A C 1
ATOM 777 O O . ALA A 1 105 ? -5.708 -17.506 14.039 1.00 92.94 105 ALA A O 1
ATOM 778 N N . TYR A 1 106 ? -6.946 -16.538 12.432 1.00 96.50 106 TYR A N 1
ATOM 779 C CA . TYR A 1 106 ? -6.405 -15.171 12.539 1.00 96.50 106 TYR A CA 1
ATOM 780 C C . TYR A 1 106 ? -7.487 -14.072 12.460 1.00 96.50 106 TYR A C 1
ATOM 782 O O . TYR A 1 106 ? -7.163 -12.893 12.341 1.00 96.50 106 TYR A O 1
ATOM 790 N N . GLN A 1 107 ? -8.779 -14.427 12.515 1.00 97.19 107 GLN A N 1
ATOM 791 C CA . GLN A 1 107 ? -9.877 -13.452 12.393 1.00 97.19 107 GLN A CA 1
ATOM 792 C C . GLN A 1 107 ? -9.842 -12.381 13.491 1.00 97.19 107 GLN A C 1
ATOM 794 O O . GLN A 1 107 ? -10.090 -11.211 13.208 1.00 97.19 107 GLN A O 1
ATOM 799 N N . THR A 1 108 ? -9.488 -12.760 14.722 1.00 97.19 108 THR A N 1
ATOM 800 C CA . THR A 1 108 ? -9.340 -11.833 15.853 1.00 97.19 108 THR A CA 1
ATOM 801 C C . THR A 1 108 ? -8.221 -10.823 15.605 1.00 97.19 108 THR A C 1
ATOM 803 O O . THR A 1 108 ? -8.424 -9.628 15.792 1.00 97.19 108 THR A O 1
ATOM 806 N N . GLU A 1 109 ? -7.059 -11.289 15.145 1.00 97.06 109 GLU A N 1
ATOM 807 C CA . GLU A 1 109 ? -5.892 -10.460 14.846 1.00 97.06 109 GLU A CA 1
ATOM 808 C C . GLU A 1 109 ? -6.163 -9.484 13.696 1.00 97.06 109 GLU A C 1
ATOM 810 O O . GLU A 1 109 ? -5.923 -8.288 13.844 1.00 97.06 109 GLU A O 1
ATOM 815 N N . ILE A 1 110 ? -6.740 -9.966 12.587 1.00 97.81 110 ILE A N 1
ATOM 816 C CA . ILE A 1 110 ? -7.157 -9.124 11.452 1.00 97.81 110 ILE A CA 1
ATOM 817 C C . ILE A 1 110 ? -8.147 -8.048 11.926 1.00 97.81 110 ILE A C 1
ATOM 819 O O . ILE A 1 110 ? -7.984 -6.866 11.628 1.00 97.81 110 ILE A O 1
ATOM 823 N N . GLN A 1 111 ? -9.159 -8.445 12.703 1.00 97.94 111 GLN A N 1
ATOM 824 C CA . GLN A 1 111 ? -10.175 -7.534 13.223 1.00 97.94 111 GLN A CA 1
ATOM 825 C C . GLN A 1 111 ? -9.592 -6.466 14.157 1.00 97.94 111 GLN A C 1
ATOM 827 O O . GLN A 1 111 ? -10.053 -5.324 14.122 1.00 97.94 111 GLN A O 1
ATOM 832 N N . ALA A 1 112 ? -8.619 -6.833 14.993 1.00 96.00 112 ALA A N 1
ATOM 833 C CA . ALA A 1 112 ? -7.972 -5.931 15.937 1.00 96.00 112 ALA A CA 1
ATOM 834 C C . ALA A 1 112 ? -7.056 -4.925 15.226 1.00 96.00 112 ALA A C 1
ATOM 836 O O . ALA A 1 112 ? -7.146 -3.731 15.502 1.00 96.00 112 ALA A O 1
ATOM 837 N N . ILE A 1 113 ? -6.252 -5.379 14.258 1.00 96.38 113 ILE A N 1
ATOM 838 C CA . ILE A 1 113 ? -5.382 -4.519 13.440 1.00 96.38 113 ILE A CA 1
ATOM 839 C C . ILE A 1 113 ? -6.211 -3.504 12.642 1.00 96.38 113 ILE A C 1
ATOM 841 O O . ILE A 1 113 ? -5.939 -2.306 12.700 1.00 96.38 113 ILE A O 1
ATOM 845 N N . LEU A 1 114 ? -7.276 -3.945 11.963 1.00 97.62 114 LEU A N 1
ATOM 846 C CA . LEU A 1 114 ? -8.118 -3.049 11.161 1.00 97.62 114 LEU A CA 1
ATOM 847 C C . LEU A 1 114 ? -8.921 -2.052 12.019 1.00 97.62 114 LEU A C 1
ATOM 849 O O . LEU A 1 114 ? -9.114 -0.908 11.611 1.00 97.62 114 LEU A O 1
ATOM 853 N N . LYS A 1 115 ? -9.322 -2.428 13.242 1.00 95.56 115 LYS A N 1
ATOM 854 C CA . LYS A 1 115 ? -9.890 -1.479 14.220 1.00 95.56 115 LYS A CA 1
ATOM 855 C C . LYS A 1 115 ? -8.848 -0.527 14.808 1.00 95.56 115 LYS A C 1
ATOM 857 O O . LYS A 1 115 ? -9.211 0.572 15.220 1.00 95.56 115 LYS A O 1
ATOM 862 N N . ASN A 1 116 ? -7.566 -0.895 14.820 1.00 94.75 116 ASN A N 1
ATOM 863 C CA . ASN A 1 116 ? -6.516 -0.003 15.303 1.00 94.75 116 ASN A CA 1
ATOM 864 C C . ASN A 1 116 ? -6.224 1.151 14.332 1.00 94.75 116 ASN A C 1
ATOM 866 O O . ASN A 1 116 ? -5.781 2.192 14.785 1.00 94.75 116 ASN A O 1
ATOM 870 N N . ILE A 1 117 ? -6.525 1.043 13.029 1.00 95.19 117 ILE A N 1
ATOM 871 C CA . ILE A 1 117 ? -6.236 2.119 12.053 1.00 95.19 117 ILE A CA 1
ATOM 872 C C . ILE A 1 117 ? -6.770 3.479 12.535 1.00 95.19 117 ILE A C 1
ATOM 874 O O . ILE A 1 117 ? -6.045 4.468 12.544 1.00 95.19 117 ILE A O 1
ATOM 878 N N . VAL A 1 118 ? -8.028 3.535 12.992 1.00 94.31 118 VAL A N 1
ATOM 879 C CA . VAL A 1 118 ? -8.688 4.794 13.394 1.00 94.31 118 VAL A CA 1
ATOM 880 C C . VAL A 1 118 ? -8.146 5.410 14.683 1.00 94.31 118 VAL A C 1
ATOM 882 O O . VAL A 1 118 ? -8.590 6.494 15.071 1.00 94.31 118 VAL A O 1
ATOM 885 N N . THR A 1 119 ? -7.241 4.731 15.384 1.00 91.44 119 THR A N 1
ATOM 886 C CA . THR A 1 119 ? -6.608 5.260 16.593 1.00 91.44 119 THR A CA 1
ATOM 887 C C . THR A 1 119 ? -5.448 6.198 16.223 1.00 91.44 119 THR A C 1
ATOM 889 O O . THR A 1 119 ? -5.252 7.189 16.931 1.00 91.44 119 THR A O 1
ATOM 892 N N . TRP A 1 120 ? -4.762 5.955 15.091 1.00 91.94 120 TRP A N 1
ATOM 893 C CA . TRP A 1 120 ? -3.516 6.603 14.634 1.00 91.94 120 TRP A CA 1
ATOM 894 C C . TRP A 1 120 ? -3.675 8.059 14.165 1.00 91.94 120 TRP A C 1
ATOM 896 O O . TRP A 1 120 ? -3.501 8.389 12.992 1.00 91.94 120 TRP A O 1
ATOM 906 N N . LYS A 1 121 ? -4.058 8.948 15.081 1.00 91.25 121 LYS A N 1
ATOM 907 C CA . LYS A 1 121 ? -4.404 10.350 14.803 1.00 91.25 121 LYS A CA 1
ATOM 908 C C . LYS A 1 121 ? -3.217 11.276 15.036 1.00 91.25 121 LYS A C 1
ATOM 910 O O . LYS A 1 121 ? -2.561 11.184 16.068 1.00 91.25 121 LYS A O 1
ATOM 915 N N . ASP A 1 122 ? -3.050 12.255 14.152 1.00 85.88 122 ASP A N 1
ATOM 916 C CA . ASP A 1 122 ? -2.332 13.489 14.478 1.00 85.88 122 ASP A CA 1
ATOM 917 C C . ASP A 1 122 ? -3.102 14.237 15.579 1.00 85.88 122 ASP A C 1
ATOM 919 O O . ASP A 1 122 ? -4.186 14.776 15.334 1.00 85.88 122 ASP A O 1
ATOM 923 N N . ASP A 1 123 ? -2.576 14.21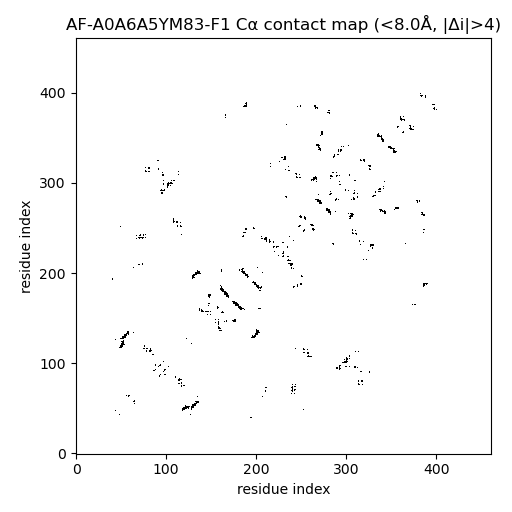4 16.807 1.00 77.19 123 ASP A N 1
ATOM 924 C CA . ASP A 1 123 ? -3.089 15.011 17.930 1.00 77.19 123 ASP A CA 1
ATOM 925 C C . ASP A 1 123 ? -2.269 16.297 18.154 1.00 77.19 123 ASP A C 1
ATOM 927 O O . ASP A 1 123 ? -2.656 17.159 18.949 1.00 77.19 123 ASP A O 1
ATOM 931 N N . GLY A 1 124 ? -1.145 16.437 17.441 1.00 63.88 124 GLY A N 1
ATOM 932 C CA . GLY A 1 124 ? -0.208 17.550 17.535 1.00 63.88 124 GLY A CA 1
ATOM 933 C C . GLY A 1 124 ? 0.515 17.703 18.881 1.00 63.88 124 GLY A C 1
ATOM 934 O O . GLY A 1 124 ? 1.193 18.717 19.073 1.00 63.88 124 GLY A O 1
ATOM 935 N N . THR A 1 125 ? 0.389 16.770 19.832 1.00 71.00 125 THR A N 1
ATOM 936 C CA . THR A 1 125 ? 0.985 16.910 21.169 1.00 71.00 125 THR A CA 1
ATOM 937 C C . THR A 1 125 ? 2.405 16.359 21.230 1.00 71.00 125 THR A C 1
ATOM 939 O O . THR A 1 125 ? 2.733 15.334 20.647 1.00 71.00 125 THR A O 1
ATOM 942 N N . ILE A 1 126 ? 3.264 17.001 22.026 1.00 64.38 126 ILE A N 1
ATOM 943 C CA . ILE A 1 126 ? 4.658 16.571 22.255 1.00 64.38 126 ILE A CA 1
ATOM 944 C C . ILE A 1 126 ? 4.785 15.297 23.125 1.00 64.38 126 ILE A C 1
ATOM 946 O O . ILE A 1 126 ? 5.891 14.891 23.469 1.00 64.38 126 ILE A O 1
ATOM 950 N N . LEU A 1 127 ? 3.662 14.694 23.534 1.00 70.88 127 LEU A N 1
ATOM 951 C CA . LEU A 1 127 ? 3.608 13.462 24.339 1.00 70.88 127 LEU A CA 1
ATOM 952 C C . LEU A 1 127 ? 3.155 12.236 23.526 1.00 70.88 127 LEU A C 1
ATOM 954 O O . LEU A 1 127 ? 3.157 11.121 24.051 1.00 70.88 127 LEU A O 1
ATOM 958 N N . SER A 1 128 ? 2.762 12.461 22.274 1.00 78.69 128 SER A N 1
ATOM 959 C CA . SER A 1 128 ? 2.419 11.445 21.284 1.00 78.69 128 SER A CA 1
ATOM 960 C C . SER A 1 128 ? 3.654 10.670 20.796 1.00 78.69 128 SER A C 1
ATOM 962 O O . SER A 1 128 ? 4.792 10.951 21.186 1.00 78.69 128 SER A O 1
ATOM 964 N N . TRP A 1 129 ? 3.437 9.670 19.944 1.00 83.38 129 TRP A N 1
ATOM 965 C CA . TRP A 1 129 ? 4.513 8.947 19.273 1.00 83.38 129 TRP A CA 1
ATOM 966 C C . TRP A 1 129 ? 5.092 9.764 18.122 1.00 83.38 129 TRP A C 1
ATOM 968 O O . TRP A 1 129 ? 4.361 10.277 17.274 1.00 83.38 129 TRP A O 1
ATOM 978 N N . LYS A 1 130 ? 6.421 9.862 18.056 1.00 89.50 130 LYS A N 1
ATOM 979 C CA . LYS A 1 130 ? 7.076 10.512 16.922 1.00 89.50 130 LYS A CA 1
ATOM 980 C C . LYS A 1 130 ? 7.095 9.578 15.718 1.00 89.50 130 LYS A C 1
ATOM 982 O O . LYS A 1 130 ? 7.639 8.477 15.791 1.00 89.50 130 LYS A O 1
ATOM 987 N N . LEU A 1 131 ? 6.528 10.054 14.618 1.00 93.12 131 LEU A N 1
ATOM 988 C CA . LEU A 1 131 ? 6.654 9.450 13.300 1.00 93.12 131 LEU A CA 1
ATOM 989 C C . LEU A 1 131 ? 7.621 10.316 12.496 1.00 93.12 131 LEU A C 1
ATOM 991 O O . LEU A 1 131 ? 7.308 11.472 12.213 1.00 93.12 131 LEU A O 1
ATOM 995 N N . GLU A 1 132 ? 8.797 9.796 12.159 1.00 95.19 132 GLU A N 1
ATOM 996 C CA . GLU A 1 132 ? 9.716 10.531 11.287 1.00 95.19 132 GLU A CA 1
ATOM 997 C C . GLU A 1 132 ? 9.195 10.468 9.854 1.00 95.19 132 GLU A C 1
ATOM 999 O O . GLU A 1 132 ? 8.831 9.399 9.364 1.00 95.19 132 GLU A O 1
ATOM 1004 N N . VAL A 1 133 ? 9.113 11.618 9.188 1.00 96.81 133 VAL A N 1
ATOM 1005 C CA . VAL A 1 133 ? 8.561 11.717 7.836 1.00 96.81 133 VAL A CA 1
ATOM 1006 C C . VAL A 1 133 ? 9.606 12.300 6.910 1.00 96.81 133 VAL A C 1
ATOM 1008 O O . VAL A 1 133 ? 9.902 13.492 6.969 1.00 96.81 133 VAL A O 1
ATOM 1011 N N . HIS A 1 134 ? 10.122 11.453 6.031 1.00 97.75 134 HIS A N 1
ATOM 1012 C CA . HIS A 1 134 ? 11.116 11.812 5.036 1.00 97.75 134 HIS A CA 1
ATOM 1013 C C . HIS A 1 134 ? 10.489 12.059 3.663 1.00 97.75 134 HIS A C 1
ATOM 1015 O O . HIS A 1 134 ? 9.498 11.430 3.283 1.00 97.75 134 HIS A O 1
ATOM 1021 N N . CYS A 1 135 ? 11.099 12.971 2.909 1.00 97.56 135 CYS A N 1
ATOM 1022 C CA . CYS A 1 135 ? 10.781 13.237 1.504 1.00 97.56 135 CYS A CA 1
ATOM 1023 C C . CYS A 1 135 ? 12.038 13.249 0.609 1.00 97.56 135 CYS A C 1
ATOM 1025 O O . CYS A 1 135 ? 11.981 13.721 -0.528 1.00 97.56 135 CYS A O 1
ATOM 1027 N N . ASP A 1 136 ? 13.178 12.790 1.137 1.00 94.81 136 ASP A N 1
ATOM 1028 C CA . ASP A 1 136 ? 14.524 12.954 0.575 1.00 94.81 136 ASP A CA 1
ATOM 1029 C C . ASP A 1 136 ? 15.266 11.636 0.282 1.00 94.81 136 ASP A C 1
ATOM 1031 O O . ASP A 1 136 ? 16.417 11.680 -0.155 1.00 94.81 136 ASP A O 1
ATOM 1035 N N . ASP A 1 137 ? 14.615 10.479 0.475 1.00 92.75 137 ASP A N 1
ATOM 1036 C CA . ASP A 1 137 ? 15.198 9.135 0.315 1.00 92.75 137 ASP A CA 1
ATOM 1037 C C . ASP A 1 137 ? 16.451 8.965 1.192 1.00 92.75 137 ASP A C 1
ATOM 1039 O O . ASP A 1 137 ? 17.560 8.692 0.729 1.00 92.75 137 ASP A O 1
ATOM 1043 N N . TYR A 1 138 ? 16.283 9.194 2.498 1.00 93.25 138 TYR A N 1
ATOM 1044 C CA . TYR A 1 138 ? 17.385 9.252 3.464 1.00 93.25 138 TYR A CA 1
ATOM 1045 C C . TYR A 1 138 ? 18.223 7.964 3.550 1.00 93.25 138 TYR A C 1
ATOM 1047 O O . TYR A 1 138 ? 19.422 8.045 3.831 1.00 93.25 138 TYR A O 1
ATOM 1055 N N . LEU A 1 139 ? 17.631 6.802 3.233 1.00 87.75 139 LEU A N 1
ATOM 1056 C CA . LEU A 1 139 ? 18.322 5.508 3.143 1.00 87.75 139 LEU A CA 1
ATOM 1057 C C . LEU A 1 139 ? 18.981 5.257 1.772 1.00 87.75 139 LEU A C 1
ATOM 1059 O O . LEU A 1 139 ? 19.466 4.153 1.530 1.00 87.75 139 LEU A O 1
ATOM 1063 N N . ARG A 1 140 ? 19.039 6.250 0.869 1.00 87.44 140 ARG A N 1
ATOM 1064 C CA . ARG A 1 140 ? 19.721 6.116 -0.427 1.00 87.44 140 ARG A CA 1
ATOM 1065 C C . ARG A 1 140 ? 21.165 5.662 -0.238 1.00 87.44 140 ARG A C 1
ATOM 1067 O O . ARG A 1 140 ? 21.985 6.361 0.368 1.00 87.44 140 ARG A O 1
ATOM 1074 N N . HIS A 1 141 ? 21.501 4.539 -0.860 1.00 84.12 141 HIS A N 1
ATOM 1075 C CA . HIS A 1 141 ? 22.812 3.908 -0.802 1.00 84.12 141 HIS A CA 1
ATOM 1076 C C . HIS A 1 141 ? 23.816 4.677 -1.683 1.00 84.12 141 HIS A C 1
ATOM 1078 O O . HIS A 1 141 ? 24.173 4.249 -2.775 1.00 84.12 141 HIS A O 1
ATOM 1084 N N . LYS A 1 142 ? 24.277 5.841 -1.200 1.00 84.56 142 LYS A N 1
ATOM 1085 C CA . LYS A 1 142 ? 25.170 6.796 -1.901 1.00 84.56 142 LYS A CA 1
ATOM 1086 C C . LYS A 1 142 ? 26.540 6.225 -2.313 1.00 84.56 142 LYS A C 1
ATOM 1088 O O . LYS A 1 142 ? 27.253 6.874 -3.069 1.00 84.56 142 LYS A O 1
ATOM 1093 N N . GLU A 1 143 ? 26.905 5.045 -1.813 1.00 82.94 143 GLU A N 1
ATOM 1094 C CA . GLU A 1 143 ? 28.134 4.316 -2.164 1.00 82.94 143 GLU A CA 1
ATOM 1095 C C . GLU A 1 143 ? 27.890 3.154 -3.151 1.00 82.94 143 GLU A C 1
ATOM 1097 O O . GLU A 1 143 ? 28.845 2.520 -3.603 1.00 82.94 143 GLU A O 1
ATOM 1102 N N . ALA A 1 144 ? 26.632 2.859 -3.504 1.00 80.81 144 ALA A N 1
ATOM 1103 C CA . ALA A 1 144 ? 26.295 1.796 -4.445 1.00 80.81 144 ALA A CA 1
ATOM 1104 C C . ALA A 1 144 ? 26.716 2.159 -5.879 1.00 80.81 144 ALA A C 1
ATOM 1106 O O . ALA A 1 144 ? 26.521 3.282 -6.345 1.00 80.81 144 ALA A O 1
ATOM 1107 N N . ALA A 1 145 ? 27.265 1.185 -6.607 1.00 87.00 145 ALA A N 1
ATOM 1108 C CA . ALA A 1 145 ? 27.604 1.361 -8.014 1.00 87.00 145 ALA A CA 1
ATOM 1109 C C . ALA A 1 145 ? 26.332 1.425 -8.876 1.00 87.00 145 ALA A C 1
ATOM 1111 O O . ALA A 1 145 ? 25.449 0.575 -8.765 1.00 87.00 145 ALA A O 1
ATOM 1112 N N . CYS A 1 146 ? 26.251 2.416 -9.763 1.00 90.56 146 CYS A N 1
ATOM 1113 C CA . CYS A 1 146 ? 25.065 2.630 -10.589 1.00 90.56 146 CYS A CA 1
ATOM 1114 C C . CYS A 1 146 ? 24.902 1.546 -11.676 1.00 90.56 146 CYS A C 1
ATOM 1116 O O . CYS A 1 146 ? 25.903 1.026 -12.183 1.00 90.56 146 CYS A O 1
ATOM 1118 N N . PRO A 1 147 ? 23.659 1.194 -12.063 1.00 86.69 147 PRO A N 1
ATOM 1119 C CA . PRO A 1 147 ? 23.388 0.062 -12.946 1.00 86.69 147 PRO A CA 1
ATOM 1120 C C . PRO A 1 147 ? 23.793 0.352 -14.402 1.00 86.69 147 PRO A C 1
ATOM 1122 O O . PRO A 1 147 ? 23.005 0.829 -15.217 1.00 86.69 147 PRO A O 1
ATOM 1125 N N . GLY A 1 148 ? 25.042 0.033 -14.744 1.00 89.12 148 GLY A N 1
ATOM 1126 C CA . GLY A 1 148 ? 25.603 0.258 -16.077 1.00 89.12 148 GLY A CA 1
ATOM 1127 C C . GLY A 1 148 ? 25.924 1.732 -16.341 1.00 89.12 148 GLY A C 1
ATOM 1128 O O . GLY A 1 148 ? 26.363 2.460 -15.453 1.00 89.12 148 GLY A O 1
ATOM 1129 N N . ILE A 1 149 ? 25.728 2.183 -17.579 1.00 92.38 149 ILE A N 1
ATOM 1130 C CA . ILE A 1 149 ? 25.893 3.588 -17.962 1.00 92.38 149 ILE A CA 1
ATOM 1131 C C . ILE A 1 149 ? 24.665 4.372 -17.472 1.00 92.38 149 ILE A C 1
ATOM 1133 O O . ILE A 1 149 ? 23.614 4.381 -18.114 1.00 92.38 149 ILE A O 1
ATOM 1137 N N . THR A 1 150 ? 24.818 5.010 -16.312 1.00 93.81 150 THR A N 1
ATOM 1138 C CA . THR A 1 150 ? 23.918 6.047 -15.778 1.00 93.81 150 THR A CA 1
ATOM 1139 C C . THR A 1 150 ? 24.425 7.429 -16.207 1.00 93.81 150 THR A C 1
ATOM 1141 O O . THR A 1 150 ? 25.625 7.611 -16.421 1.00 93.81 150 THR A O 1
ATOM 1144 N N . LYS A 1 151 ? 23.520 8.400 -16.372 1.00 93.44 151 LYS A N 1
ATOM 1145 C CA . LYS A 1 151 ? 23.866 9.783 -16.735 1.00 93.44 151 LYS A CA 1
ATOM 1146 C C . LYS A 1 151 ? 24.119 10.625 -15.475 1.00 93.44 151 LYS A C 1
ATOM 1148 O O . LYS A 1 151 ? 23.455 10.365 -14.473 1.00 93.44 151 LYS A O 1
ATOM 1153 N N . PRO A 1 152 ? 24.979 11.660 -15.513 1.00 93.38 152 PRO A N 1
ATOM 1154 C CA . PRO A 1 152 ? 25.236 12.513 -14.348 1.00 93.38 152 PRO A CA 1
ATOM 1155 C C . PRO A 1 152 ? 23.979 13.167 -13.755 1.00 93.38 152 PRO A C 1
ATOM 1157 O O . PRO A 1 152 ? 23.866 13.311 -12.543 1.00 93.38 152 PRO A O 1
ATOM 1160 N N . GLU A 1 153 ? 22.999 13.523 -14.591 1.00 94.19 153 GLU A N 1
ATOM 1161 C CA . GLU A 1 153 ? 21.702 14.074 -14.169 1.00 94.19 153 GLU A CA 1
ATOM 1162 C C . GLU A 1 153 ? 20.725 13.051 -13.549 1.00 94.19 153 GLU A C 1
ATOM 1164 O O . GLU A 1 153 ? 19.619 13.422 -13.159 1.00 94.19 153 GLU A O 1
ATOM 1169 N N . ASP A 1 154 ? 21.121 11.778 -13.474 1.00 93.81 154 ASP A N 1
ATOM 1170 C CA . ASP A 1 154 ? 20.375 10.669 -12.872 1.00 93.81 154 ASP A CA 1
ATOM 1171 C C . ASP A 1 154 ? 21.143 9.999 -11.700 1.00 93.81 154 ASP A C 1
ATOM 1173 O O . ASP A 1 154 ? 20.669 9.018 -11.123 1.00 93.81 154 ASP A O 1
ATOM 1177 N N . GLU A 1 155 ? 22.329 10.499 -11.320 1.00 90.75 155 GLU A N 1
ATOM 1178 C CA . GLU A 1 155 ? 23.133 9.955 -10.204 1.00 90.75 155 GLU A CA 1
ATOM 1179 C C . GLU A 1 155 ? 22.434 10.083 -8.833 1.00 90.75 155 GLU A C 1
ATOM 1181 O O . GLU A 1 155 ? 22.785 9.385 -7.885 1.00 90.75 155 GLU A O 1
ATOM 1186 N N . ASP A 1 156 ? 21.402 10.922 -8.713 1.00 89.12 156 ASP A N 1
ATOM 1187 C CA . ASP A 1 156 ? 20.563 11.047 -7.517 1.00 89.12 156 ASP A CA 1
ATOM 1188 C C . ASP A 1 156 ? 19.529 9.912 -7.362 1.00 89.12 156 ASP A C 1
ATOM 1190 O O . ASP A 1 156 ? 19.048 9.666 -6.254 1.00 89.12 156 ASP A O 1
ATOM 1194 N N . LYS A 1 157 ? 19.218 9.203 -8.454 1.00 92.06 157 LYS A N 1
ATOM 1195 C CA . LYS A 1 157 ? 18.339 8.016 -8.498 1.00 92.06 157 LYS A CA 1
ATOM 1196 C C . LYS A 1 157 ? 19.132 6.719 -8.327 1.00 92.06 157 LYS A C 1
ATOM 1198 O O . LYS A 1 157 ? 18.569 5.671 -8.019 1.00 92.06 157 LYS A O 1
ATOM 1203 N N . CYS A 1 158 ? 20.449 6.785 -8.494 1.00 90.69 158 CYS A N 1
ATOM 1204 C CA . CYS A 1 158 ? 21.361 5.687 -8.209 1.00 90.69 158 CYS A CA 1
ATOM 1205 C C . CYS A 1 158 ? 21.389 5.360 -6.702 1.00 90.69 158 CYS A C 1
ATOM 1207 O O . CYS A 1 158 ? 21.432 6.254 -5.856 1.00 90.69 158 CYS A O 1
ATOM 1209 N N . GLY A 1 159 ? 21.305 4.068 -6.365 1.00 84.50 159 GLY A N 1
ATOM 1210 C CA . GLY A 1 159 ? 21.188 3.591 -4.978 1.00 84.50 159 GLY A CA 1
ATOM 1211 C C . GLY A 1 159 ? 19.881 3.979 -4.269 1.00 84.50 159 GLY A C 1
ATOM 1212 O O . GLY A 1 159 ? 19.786 3.807 -3.054 1.00 84.50 159 GLY A O 1
ATOM 1213 N N . SER A 1 160 ? 18.903 4.541 -4.989 1.00 90.56 160 SER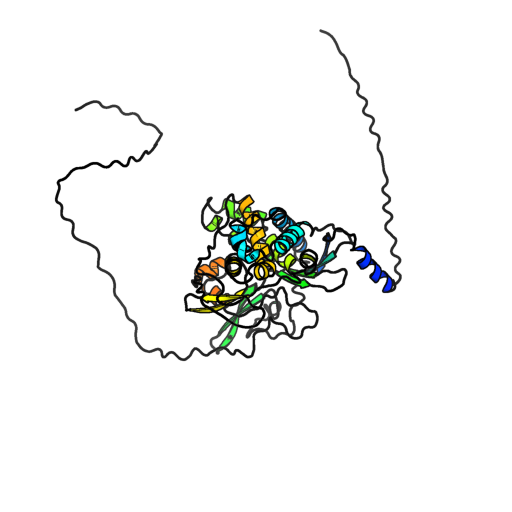 A N 1
ATOM 1214 C CA . SER A 1 160 ? 17.627 5.005 -4.436 1.00 90.56 160 SER A CA 1
ATOM 1215 C C . SER A 1 160 ? 16.666 3.856 -4.159 1.00 90.56 160 SER A C 1
ATOM 1217 O O . SER A 1 160 ? 16.555 2.931 -4.963 1.00 90.56 160 SER A O 1
ATOM 1219 N N . ARG A 1 161 ? 15.893 3.954 -3.071 1.00 88.44 161 ARG A N 1
ATOM 1220 C CA . ARG A 1 161 ? 14.762 3.041 -2.820 1.00 88.44 161 ARG A CA 1
ATOM 1221 C C . ARG A 1 161 ? 13.506 3.459 -3.580 1.00 88.44 161 ARG A C 1
ATOM 1223 O O . ARG A 1 161 ? 12.661 2.627 -3.899 1.00 88.44 161 ARG A O 1
ATOM 1230 N N . CYS A 1 162 ? 13.412 4.738 -3.930 1.00 90.75 162 CYS A N 1
ATOM 1231 C CA . CYS A 1 162 ? 12.301 5.308 -4.681 1.00 90.75 162 CYS A CA 1
ATOM 1232 C C . CYS A 1 162 ? 12.358 5.045 -6.192 1.00 90.75 162 CYS A C 1
ATOM 1234 O O . CYS A 1 162 ? 11.324 5.156 -6.852 1.00 90.75 162 CYS A O 1
ATOM 1236 N N . TRP A 1 163 ? 13.518 4.686 -6.752 1.00 91.50 163 TRP A N 1
ATOM 1237 C CA . TRP A 1 163 ? 13.727 4.558 -8.199 1.00 91.50 163 TRP A CA 1
ATOM 1238 C C . TRP A 1 163 ? 14.364 3.221 -8.599 1.00 91.50 163 TRP A C 1
ATOM 1240 O O . TRP A 1 163 ? 15.132 2.625 -7.853 1.00 91.50 163 TRP A O 1
ATOM 1250 N N . ARG A 1 164 ? 14.078 2.756 -9.820 1.00 88.12 164 ARG A N 1
ATOM 1251 C CA . ARG A 1 164 ? 14.743 1.606 -10.455 1.00 88.12 164 ARG A CA 1
ATOM 1252 C C . ARG A 1 164 ? 15.083 1.934 -11.908 1.00 88.12 164 ARG A C 1
ATOM 1254 O O . ARG A 1 164 ? 14.263 2.501 -12.632 1.00 88.12 164 ARG A O 1
ATOM 1261 N N . GLY A 1 165 ? 16.296 1.589 -12.335 1.00 87.56 165 GLY A N 1
ATOM 1262 C CA . GLY A 1 165 ? 16.757 1.801 -13.707 1.00 87.56 165 GLY A CA 1
ATOM 1263 C C . GLY A 1 165 ? 16.314 0.666 -14.628 1.00 87.56 165 GLY A C 1
ATOM 1264 O O . GLY A 1 165 ? 16.756 -0.473 -14.463 1.00 87.56 165 GLY A O 1
ATOM 1265 N N . ILE A 1 166 ? 15.485 0.971 -15.629 1.00 87.69 166 ILE A N 1
ATOM 1266 C CA . ILE A 1 166 ? 15.210 0.048 -16.736 1.00 87.69 166 ILE A CA 1
ATOM 1267 C C . ILE A 1 166 ? 16.446 0.036 -17.636 1.00 87.69 166 ILE A C 1
ATOM 1269 O O . ILE A 1 166 ? 16.870 1.080 -18.137 1.00 87.69 166 ILE A O 1
ATOM 1273 N N . THR A 1 167 ? 17.057 -1.135 -17.802 1.00 88.69 167 THR A N 1
ATOM 1274 C CA . THR A 1 167 ? 18.396 -1.287 -18.386 1.00 88.69 167 THR A CA 1
ATOM 1275 C C . THR A 1 167 ? 18.395 -2.158 -19.635 1.00 88.69 167 THR A C 1
ATOM 1277 O O . THR A 1 167 ? 17.813 -3.237 -19.654 1.00 88.69 167 THR A O 1
ATOM 1280 N N . PHE A 1 168 ? 19.104 -1.708 -20.671 1.00 88.81 168 PHE A N 1
ATOM 1281 C CA . PHE A 1 168 ? 19.243 -2.396 -21.957 1.00 88.81 168 PHE A CA 1
ATOM 1282 C C . PHE A 1 168 ? 20.722 -2.555 -22.329 1.00 88.81 168 PHE A C 1
ATOM 1284 O O . PHE A 1 168 ? 21.590 -1.911 -21.739 1.00 88.81 168 PHE A O 1
ATOM 1291 N N . ARG A 1 169 ? 21.032 -3.408 -23.314 1.00 91.50 169 ARG A N 1
ATOM 1292 C CA . ARG A 1 169 ? 22.373 -3.449 -23.918 1.00 91.50 169 ARG A CA 1
ATOM 1293 C C . ARG A 1 169 ? 22.417 -2.553 -25.149 1.00 91.50 169 ARG A C 1
ATOM 1295 O O . ARG A 1 169 ? 21.656 -2.766 -26.091 1.00 91.50 169 ARG A O 1
ATOM 1302 N N . ASN A 1 170 ? 23.317 -1.576 -25.148 1.00 90.81 170 ASN A N 1
ATOM 1303 C CA . ASN A 1 170 ? 23.530 -0.690 -26.289 1.00 90.81 170 ASN A CA 1
ATOM 1304 C C . ASN A 1 170 ? 24.329 -1.382 -27.415 1.00 90.81 170 ASN A C 1
ATOM 1306 O O . ASN A 1 170 ? 24.729 -2.543 -27.301 1.00 90.81 170 ASN A O 1
ATOM 1310 N N . ALA A 1 171 ? 24.595 -0.666 -28.512 1.00 93.69 171 ALA A N 1
ATOM 1311 C CA . ALA A 1 171 ? 25.286 -1.209 -29.690 1.00 93.69 171 ALA A CA 1
ATOM 1312 C C . ALA A 1 171 ? 26.720 -1.728 -29.421 1.00 93.69 171 ALA A C 1
ATOM 1314 O O . ALA A 1 171 ? 27.242 -2.503 -30.219 1.00 93.69 171 ALA A O 1
ATOM 1315 N N . ASN A 1 172 ? 27.340 -1.346 -28.298 1.00 95.31 172 ASN A N 1
ATOM 1316 C CA . ASN A 1 172 ? 28.649 -1.841 -27.858 1.00 95.31 172 ASN A CA 1
ATOM 1317 C C . ASN A 1 172 ? 28.536 -3.050 -26.900 1.00 95.31 172 ASN A C 1
ATOM 1319 O O . ASN A 1 172 ? 29.540 -3.488 -26.340 1.00 95.31 172 ASN A O 1
ATOM 1323 N N . GLY A 1 173 ? 27.323 -3.553 -26.642 1.00 91.75 173 GLY A N 1
ATOM 1324 C CA . GLY A 1 173 ? 27.030 -4.609 -25.664 1.00 91.75 173 GLY A CA 1
ATOM 1325 C C . GLY A 1 173 ? 27.041 -4.150 -24.198 1.00 91.75 173 GLY A C 1
ATOM 1326 O O . GLY A 1 173 ? 26.775 -4.961 -23.303 1.00 91.75 173 GLY A O 1
ATOM 1327 N N . GLN A 1 174 ? 27.332 -2.871 -23.942 1.00 92.44 174 GLN A N 1
ATOM 1328 C CA . GLN A 1 174 ? 27.378 -2.281 -22.603 1.00 92.44 174 GLN A CA 1
ATOM 1329 C C . GLN A 1 174 ? 25.959 -2.123 -22.047 1.00 92.44 174 GLN A C 1
ATOM 1331 O O . GLN A 1 174 ? 25.039 -1.805 -22.797 1.00 92.44 174 GLN A O 1
ATOM 1336 N N . LEU A 1 175 ? 25.789 -2.341 -20.740 1.00 91.00 175 LEU A N 1
ATOM 1337 C CA . LEU A 1 175 ? 24.524 -2.070 -20.058 1.00 91.00 175 LEU A CA 1
ATOM 1338 C C . LEU A 1 175 ? 24.352 -0.554 -19.894 1.00 91.00 175 LEU A C 1
ATOM 1340 O O . LEU A 1 175 ? 25.281 0.117 -19.448 1.00 91.00 175 LEU A O 1
ATOM 1344 N N . GLU A 1 176 ? 23.184 -0.026 -20.235 1.00 91.06 176 GLU A N 1
ATOM 1345 C CA . GLU A 1 176 ? 22.850 1.401 -20.209 1.00 91.06 176 GLU A CA 1
ATOM 1346 C C . GLU A 1 176 ? 21.434 1.584 -19.649 1.00 91.06 176 GLU A C 1
ATOM 1348 O O . GLU A 1 176 ? 20.556 0.750 -19.897 1.00 91.06 176 GLU A O 1
ATOM 1353 N N . VAL A 1 177 ? 21.201 2.643 -18.867 1.00 92.31 177 VAL A N 1
ATOM 1354 C CA . VAL A 1 177 ? 19.864 2.940 -18.330 1.00 92.31 177 VAL A CA 1
ATOM 1355 C C . VAL A 1 177 ? 19.039 3.646 -19.405 1.00 92.31 177 VAL A C 1
ATOM 1357 O O . VAL A 1 177 ? 19.315 4.792 -19.758 1.00 92.31 177 VAL A O 1
ATOM 1360 N N . ALA A 1 178 ? 18.002 2.977 -19.916 1.00 90.31 178 ALA A N 1
ATOM 1361 C CA . ALA A 1 178 ? 17.059 3.569 -20.866 1.00 90.31 178 ALA A CA 1
ATOM 1362 C C . ALA A 1 178 ? 16.260 4.700 -20.206 1.00 90.31 178 ALA A C 1
ATOM 1364 O O . ALA A 1 178 ? 16.126 5.793 -20.760 1.00 90.31 178 ALA A O 1
ATOM 1365 N N . ARG A 1 179 ? 15.727 4.420 -19.011 1.00 91.44 179 ARG A N 1
ATOM 1366 C CA . ARG A 1 179 ? 14.914 5.336 -18.206 1.00 91.44 179 ARG A CA 1
ATOM 1367 C C . ARG A 1 179 ? 14.841 4.866 -16.754 1.00 91.44 179 ARG A C 1
ATOM 1369 O O . ARG A 1 179 ? 14.981 3.676 -16.473 1.00 91.44 179 ARG A O 1
ATOM 1376 N N . TRP A 1 180 ? 14.554 5.794 -15.851 1.00 91.00 180 TRP A N 1
ATOM 1377 C CA . TRP A 1 180 ? 14.216 5.488 -14.462 1.00 91.00 180 TRP A CA 1
ATOM 1378 C C . TRP A 1 180 ? 12.700 5.405 -14.295 1.00 91.00 180 TRP A C 1
ATOM 1380 O O . TRP A 1 180 ? 11.966 6.226 -14.847 1.00 91.00 180 TRP A O 1
ATOM 1390 N N . VAL A 1 181 ? 12.241 4.419 -13.529 1.00 88.62 181 VAL A N 1
ATOM 1391 C CA . VAL A 1 181 ? 10.849 4.290 -13.075 1.00 88.62 181 VAL A CA 1
ATOM 1392 C C . VAL A 1 181 ? 10.780 4.401 -11.558 1.00 88.62 181 VAL A C 1
ATOM 1394 O O . VAL A 1 181 ? 11.743 4.010 -10.891 1.00 88.62 181 VAL A O 1
ATOM 1397 N N . PRO A 1 182 ? 9.663 4.879 -10.988 1.00 88.44 182 PRO A N 1
ATOM 1398 C CA . PRO A 1 182 ? 9.402 4.696 -9.571 1.00 88.44 182 PRO A CA 1
ATOM 1399 C C . PRO A 1 182 ? 9.450 3.210 -9.196 1.00 88.44 182 PRO A C 1
ATO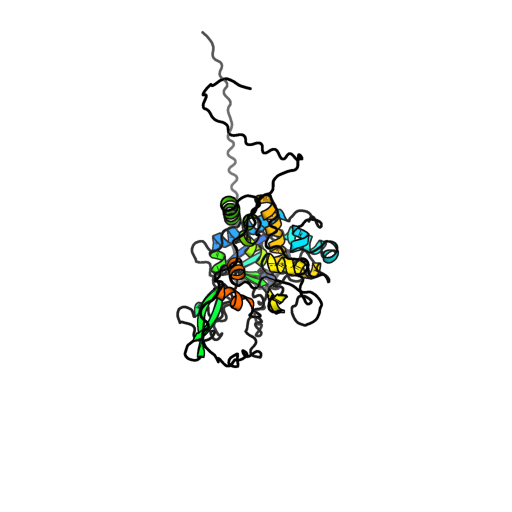M 1401 O O . PRO A 1 182 ? 8.883 2.369 -9.896 1.00 88.44 182 PRO A O 1
ATOM 1404 N N . ARG A 1 183 ? 10.145 2.894 -8.102 1.00 86.50 183 ARG A N 1
ATOM 1405 C CA . ARG A 1 183 ? 10.219 1.549 -7.506 1.00 86.50 183 ARG A CA 1
ATOM 1406 C C . ARG A 1 183 ? 9.167 1.367 -6.413 1.00 86.50 183 ARG A C 1
ATOM 1408 O O . ARG A 1 183 ? 8.567 0.303 -6.319 1.00 86.50 183 ARG A O 1
ATOM 1415 N N . ALA A 1 184 ? 8.931 2.418 -5.634 1.00 88.62 184 ALA A N 1
ATOM 1416 C CA . ALA A 1 184 ? 7.987 2.455 -4.525 1.00 88.62 184 ALA A CA 1
ATOM 1417 C C . ALA A 1 184 ? 7.221 3.792 -4.508 1.00 88.62 184 ALA A C 1
ATOM 1419 O O . ALA A 1 184 ? 7.602 4.739 -5.204 1.00 88.62 184 ALA A O 1
ATOM 1420 N N . ALA A 1 185 ? 6.138 3.868 -3.730 1.00 94.69 185 ALA A N 1
ATOM 1421 C CA . ALA A 1 185 ? 5.422 5.117 -3.439 1.00 94.69 185 ALA A CA 1
ATOM 1422 C C . ALA A 1 185 ? 5.849 5.697 -2.080 1.00 94.69 185 ALA A C 1
ATOM 1424 O O . ALA A 1 185 ? 6.034 6.905 -1.951 1.00 94.69 185 ALA A O 1
ATOM 1425 N N . ALA A 1 186 ? 6.092 4.834 -1.100 1.00 96.25 186 ALA A N 1
ATOM 1426 C CA . ALA A 1 186 ? 6.806 5.140 0.127 1.00 96.25 186 ALA A CA 1
ATOM 1427 C C . ALA A 1 186 ? 7.614 3.901 0.561 1.00 96.25 186 ALA A C 1
ATOM 1429 O O . ALA A 1 186 ? 7.597 2.883 -0.134 1.00 96.25 186 ALA A O 1
ATOM 1430 N N . TYR A 1 187 ? 8.369 4.015 1.649 1.00 94.25 187 TYR A N 1
ATOM 1431 C CA . TYR A 1 187 ? 8.903 2.872 2.387 1.00 94.25 187 TYR A CA 1
ATOM 1432 C C . TYR A 1 187 ? 8.937 3.197 3.886 1.00 94.25 187 TYR A C 1
ATOM 1434 O O . TYR A 1 187 ? 9.131 4.359 4.262 1.00 94.25 187 TYR A O 1
ATOM 1442 N N . THR A 1 188 ? 8.796 2.180 4.732 1.00 93.75 188 THR A N 1
ATOM 1443 C CA . THR A 1 188 ? 8.823 2.296 6.196 1.00 93.75 188 THR A CA 1
ATOM 1444 C C . THR A 1 188 ? 10.163 1.820 6.783 1.00 93.75 188 THR A C 1
ATOM 1446 O O . THR A 1 188 ? 11.021 1.261 6.099 1.00 93.75 188 THR A O 1
ATOM 1449 N N . THR A 1 189 ? 10.415 2.125 8.055 1.00 91.31 189 THR A N 1
ATOM 1450 C CA . THR A 1 189 ? 11.470 1.538 8.892 1.00 91.31 189 THR A CA 1
ATOM 1451 C C . THR A 1 189 ? 11.039 1.649 10.355 1.00 91.31 189 THR A C 1
ATOM 1453 O O . THR A 1 189 ? 10.767 2.750 10.832 1.00 91.31 189 THR A O 1
ATOM 1456 N N . ASP A 1 190 ? 10.938 0.525 11.065 1.00 88.19 190 ASP A N 1
ATOM 1457 C CA . ASP A 1 190 ? 10.586 0.498 12.491 1.00 88.19 190 ASP A CA 1
ATOM 1458 C C . ASP A 1 190 ? 11.720 1.012 13.388 1.00 88.19 190 ASP A C 1
ATOM 1460 O O . ASP A 1 190 ? 12.895 0.763 13.125 1.00 88.19 190 ASP A O 1
ATOM 1464 N N . HIS A 1 191 ? 11.352 1.645 14.507 1.00 85.31 191 HIS A N 1
ATOM 1465 C CA . HIS A 1 191 ? 12.286 2.050 15.562 1.00 85.31 191 HIS A CA 1
ATOM 1466 C C . HIS A 1 191 ? 12.043 1.235 16.841 1.00 85.31 191 HIS A C 1
ATOM 1468 O O . HIS A 1 191 ? 10.990 1.349 17.474 1.00 85.31 191 HIS A O 1
ATOM 1474 N N . GLU A 1 192 ? 13.019 0.425 17.270 1.00 70.75 192 GLU A N 1
ATOM 1475 C CA . GLU A 1 192 ? 12.911 -0.319 18.532 1.00 70.75 192 GLU A CA 1
ATOM 1476 C C . GLU A 1 192 ? 13.258 0.546 19.759 1.00 70.75 192 GLU A C 1
ATOM 1478 O O . GLU A 1 192 ? 14.407 0.916 19.988 1.00 70.75 192 GLU A O 1
ATOM 1483 N N . GLY A 1 193 ? 12.263 0.768 20.626 1.00 59.16 193 GLY A N 1
ATOM 1484 C CA . GLY A 1 193 ? 12.477 1.106 22.042 1.00 59.16 193 GLY A CA 1
ATOM 1485 C C . GLY A 1 193 ? 12.444 2.586 22.438 1.00 59.16 193 GLY A C 1
ATOM 1486 O O . GLY A 1 193 ? 12.670 2.878 23.613 1.00 59.16 193 GLY A O 1
ATOM 1487 N N . ASP A 1 194 ? 12.141 3.502 21.516 1.00 65.56 194 ASP A N 1
ATOM 1488 C CA . ASP A 1 194 ? 12.280 4.949 21.734 1.00 65.56 194 ASP A CA 1
ATOM 1489 C C . ASP A 1 194 ? 10.946 5.732 21.650 1.00 65.56 194 ASP A C 1
ATOM 1491 O O . ASP A 1 194 ? 9.869 5.168 21.456 1.00 65.56 194 ASP A O 1
ATOM 1495 N N . VAL A 1 195 ? 10.994 7.064 21.807 1.00 77.00 195 VAL A N 1
ATOM 1496 C CA . VAL A 1 195 ? 9.821 7.955 21.594 1.00 77.00 195 VAL A CA 1
ATOM 1497 C C . VAL A 1 195 ? 9.417 8.030 20.110 1.00 77.00 195 VAL A C 1
ATOM 1499 O O . VAL A 1 195 ? 8.269 8.351 19.785 1.00 77.00 195 VAL A O 1
ATOM 1502 N N . LYS A 1 196 ? 10.361 7.733 19.212 1.00 83.81 196 LYS A N 1
ATOM 1503 C CA . LYS A 1 196 ? 10.119 7.501 17.786 1.00 83.81 196 LYS A CA 1
ATOM 1504 C C . LYS A 1 196 ? 9.620 6.070 17.595 1.00 83.81 196 LYS A C 1
ATOM 1506 O O . LYS A 1 196 ? 10.227 5.156 18.141 1.00 83.81 196 LYS A O 1
ATOM 1511 N N . VAL A 1 197 ? 8.552 5.874 16.821 1.00 88.69 197 VAL A N 1
ATOM 1512 C CA . VAL A 1 197 ? 7.993 4.528 16.561 1.00 88.69 197 VAL A CA 1
ATOM 1513 C C . VAL A 1 197 ? 8.372 3.962 15.199 1.00 88.69 197 VAL A C 1
ATOM 1515 O O . VAL A 1 197 ? 8.528 2.754 15.075 1.00 88.69 197 VAL A O 1
ATOM 1518 N N . ALA A 1 198 ? 8.535 4.825 14.199 1.00 92.94 198 ALA A N 1
ATOM 1519 C CA . ALA A 1 198 ? 9.010 4.475 12.867 1.00 92.94 198 ALA A CA 1
ATOM 1520 C C . ALA A 1 198 ? 9.473 5.734 12.122 1.00 92.94 198 ALA A C 1
ATOM 1522 O O . ALA A 1 198 ? 9.134 6.861 12.508 1.00 92.94 198 ALA A O 1
ATOM 1523 N N . ALA A 1 199 ? 10.183 5.518 11.022 1.00 94.50 199 ALA A N 1
ATOM 1524 C CA . ALA A 1 199 ? 10.331 6.463 9.931 1.00 94.50 199 ALA A CA 1
ATOM 1525 C C . ALA A 1 199 ? 9.527 5.982 8.712 1.00 94.50 199 ALA A C 1
ATOM 1527 O O . ALA A 1 199 ? 9.482 4.786 8.429 1.00 94.50 199 ALA A O 1
ATOM 1528 N N . ILE A 1 200 ? 8.915 6.909 7.975 1.00 96.06 200 ILE A N 1
ATOM 1529 C CA . ILE A 1 200 ? 8.339 6.663 6.648 1.00 96.06 200 ILE A CA 1
ATOM 1530 C C . ILE A 1 200 ? 8.942 7.676 5.679 1.00 96.06 200 ILE A C 1
ATOM 1532 O O . ILE A 1 200 ? 8.873 8.884 5.912 1.00 96.06 200 ILE A O 1
ATOM 1536 N N . ASN A 1 201 ? 9.497 7.201 4.568 1.00 97.56 201 ASN A N 1
ATOM 1537 C CA . ASN A 1 201 ? 9.933 8.052 3.469 1.00 97.56 201 ASN A CA 1
ATOM 1538 C C . ASN A 1 201 ? 8.923 8.008 2.323 1.00 97.56 201 ASN A C 1
ATOM 1540 O O . ASN A 1 201 ? 8.730 6.961 1.709 1.00 97.56 201 ASN A O 1
ATOM 1544 N N . PHE A 1 202 ? 8.345 9.154 1.976 1.00 97.31 202 PHE A N 1
ATOM 1545 C CA . PHE A 1 202 ? 7.451 9.291 0.831 1.00 97.31 202 PHE A CA 1
ATOM 1546 C C . PHE A 1 202 ? 8.251 9.621 -0.435 1.00 97.31 202 PHE A C 1
ATOM 1548 O O . PHE A 1 202 ? 8.964 10.622 -0.507 1.00 97.31 202 PHE A O 1
ATOM 1555 N N . CYS A 1 203 ? 8.126 8.771 -1.452 1.00 96.50 203 CYS A N 1
ATOM 1556 C CA . CYS A 1 203 ? 8.841 8.897 -2.718 1.00 96.50 203 CYS A CA 1
ATOM 1557 C C . CYS A 1 203 ? 8.173 9.911 -3.668 1.00 96.50 203 CYS A C 1
ATOM 1559 O O . CYS A 1 203 ? 6.986 10.207 -3.520 1.00 96.50 203 CYS A O 1
ATOM 1561 N N . PRO A 1 204 ? 8.886 10.424 -4.696 1.00 96.00 204 PRO A N 1
ATOM 1562 C CA . PRO A 1 204 ? 8.337 11.397 -5.652 1.00 96.00 204 PRO A CA 1
ATOM 1563 C C . PRO A 1 204 ? 6.988 10.982 -6.266 1.00 96.00 204 PRO A C 1
ATOM 1565 O O . PRO A 1 204 ? 6.049 11.772 -6.310 1.00 96.00 204 PRO A O 1
ATOM 1568 N N . SER A 1 205 ? 6.868 9.703 -6.620 1.00 94.94 205 SER A N 1
ATOM 1569 C CA . SER A 1 205 ? 5.662 9.039 -7.128 1.00 94.94 205 SER A CA 1
ATOM 1570 C C . SER A 1 205 ? 4.434 9.159 -6.223 1.00 94.94 205 SER A C 1
ATOM 1572 O O . SER A 1 205 ? 3.327 9.273 -6.741 1.00 94.94 205 SER A O 1
ATOM 1574 N N . PHE A 1 206 ? 4.589 9.160 -4.894 1.00 97.44 206 PHE A N 1
ATOM 1575 C CA . PHE A 1 206 ? 3.468 9.392 -3.980 1.00 97.44 206 PHE A CA 1
ATOM 1576 C C . PHE A 1 206 ? 2.922 10.811 -4.131 1.00 97.44 206 PHE A C 1
ATOM 1578 O O . PHE A 1 206 ? 1.707 10.993 -4.122 1.00 97.44 206 PHE A O 1
ATOM 1585 N N . PHE A 1 207 ? 3.776 11.820 -4.325 1.00 97.31 207 PHE A N 1
ATOM 1586 C CA . PHE A 1 207 ? 3.321 13.203 -4.490 1.00 97.31 207 PHE A CA 1
ATOM 1587 C C . PHE A 1 207 ? 2.538 13.410 -5.796 1.00 97.31 207 PHE A C 1
ATOM 1589 O O . PHE A 1 207 ? 1.581 14.190 -5.791 1.00 97.31 207 PHE A O 1
ATOM 1596 N N . ASP A 1 208 ? 2.844 12.637 -6.842 1.00 95.81 208 ASP A N 1
ATOM 1597 C CA . ASP A 1 208 ? 2.118 12.610 -8.122 1.00 95.81 208 ASP A CA 1
ATOM 1598 C C . ASP A 1 208 ? 0.734 11.917 -8.057 1.00 95.81 208 ASP A C 1
ATOM 1600 O O . ASP A 1 208 ? -0.061 12.030 -8.993 1.00 95.81 208 ASP A O 1
ATOM 1604 N N . MET A 1 209 ? 0.400 11.200 -6.974 1.00 96.25 209 MET A N 1
ATOM 1605 C CA . MET A 1 209 ? -0.890 10.501 -6.852 1.00 96.25 209 MET A CA 1
ATOM 1606 C C . MET A 1 209 ? -2.069 11.443 -6.551 1.00 96.25 209 MET A C 1
ATOM 1608 O O . MET A 1 209 ? -1.951 12.413 -5.798 1.00 96.25 209 MET A O 1
ATOM 1612 N N . ASP A 1 210 ? -3.254 11.096 -7.063 1.00 98.06 210 ASP A N 1
ATOM 1613 C CA . ASP A 1 210 ? -4.520 11.700 -6.627 1.00 98.06 210 ASP A CA 1
ATOM 1614 C C . ASP A 1 210 ? -4.781 11.366 -5.134 1.00 98.06 210 ASP A C 1
ATOM 1616 O O . ASP A 1 210 ? -4.462 10.264 -4.661 1.00 98.06 210 ASP A O 1
ATOM 1620 N N . GLY A 1 211 ? -5.410 12.289 -4.398 1.00 98.44 211 GLY A N 1
ATOM 1621 C CA . GLY A 1 211 ? -6.042 11.968 -3.112 1.00 98.44 211 GLY A CA 1
ATOM 1622 C C . GLY A 1 211 ? -7.199 10.984 -3.313 1.00 98.44 211 GLY A C 1
ATOM 1623 O O . GLY A 1 211 ? -7.796 10.928 -4.389 1.00 98.44 211 GLY A O 1
ATOM 1624 N N . CYS A 1 212 ? -7.527 10.186 -2.304 1.00 98.38 212 CYS A N 1
ATOM 1625 C CA . CYS A 1 212 ? -8.584 9.180 -2.359 1.00 98.38 212 CYS A CA 1
ATOM 1626 C C . CYS A 1 212 ? -9.931 9.775 -2.772 1.00 98.38 212 CYS A C 1
ATOM 1628 O O . CYS A 1 212 ? -10.571 9.235 -3.676 1.00 98.38 212 CYS A O 1
ATOM 1630 N N . GLN A 1 213 ? -10.353 10.907 -2.195 1.00 98.31 213 GLN A N 1
ATOM 1631 C CA . GLN A 1 213 ? -11.637 11.506 -2.580 1.00 98.31 213 GLN A CA 1
ATOM 1632 C C . GLN A 1 213 ? -11.632 11.996 -4.037 1.00 98.31 213 GLN A C 1
ATOM 1634 O O . GLN A 1 213 ? -12.615 11.792 -4.751 1.00 98.31 213 GLN A O 1
ATOM 1639 N N . ASP A 1 214 ? -10.528 12.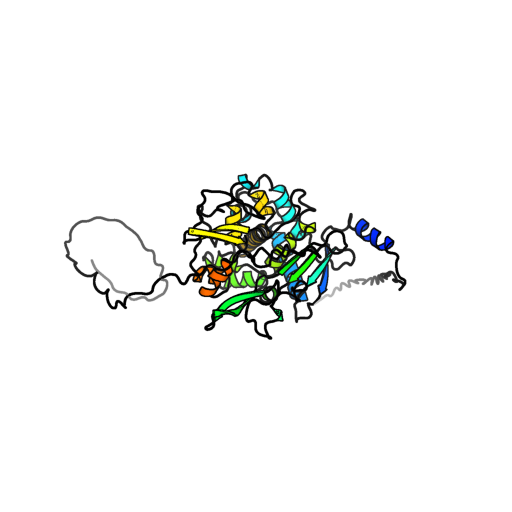576 -4.512 1.00 98.25 214 ASP A N 1
ATOM 1640 C CA . ASP A 1 214 ? -10.404 13.030 -5.902 1.00 98.25 214 ASP A CA 1
ATOM 1641 C C . ASP A 1 214 ? -10.347 11.856 -6.881 1.00 98.25 214 ASP A C 1
ATOM 1643 O O . ASP A 1 214 ? -11.036 11.874 -7.902 1.00 98.25 214 ASP A O 1
ATOM 1647 N N . ARG A 1 215 ? -9.617 10.788 -6.541 1.00 97.56 215 ARG A N 1
ATOM 1648 C CA . ARG A 1 215 ? -9.569 9.538 -7.308 1.00 97.56 215 ARG A CA 1
ATOM 1649 C C . ARG A 1 215 ? -10.955 8.890 -7.412 1.00 97.56 215 ARG A C 1
ATOM 1651 O O . ARG A 1 215 ? -11.376 8.508 -8.501 1.00 97.56 215 ARG A O 1
ATOM 1658 N N . MET A 1 216 ? -11.693 8.833 -6.303 1.00 97.88 216 MET A N 1
ATOM 1659 C CA . MET A 1 216 ? -13.078 8.350 -6.242 1.00 97.88 216 MET A CA 1
ATOM 1660 C C . MET A 1 216 ? -14.010 9.176 -7.133 1.00 97.88 216 MET A C 1
ATOM 1662 O O . MET A 1 216 ? -14.712 8.623 -7.982 1.00 97.88 216 MET A O 1
ATOM 1666 N N . ASN A 1 217 ? -13.970 10.504 -6.984 1.00 98.06 217 ASN A N 1
ATOM 1667 C CA . ASN A 1 217 ? -14.760 11.437 -7.785 1.00 98.06 217 ASN A CA 1
ATOM 1668 C C . ASN A 1 217 ? -14.443 11.288 -9.281 1.00 98.06 217 ASN A C 1
ATOM 1670 O O . ASN A 1 217 ? -15.352 11.259 -10.109 1.00 98.06 217 ASN A O 1
ATOM 1674 N N . LYS A 1 218 ? -13.162 11.169 -9.635 1.00 97.50 218 LYS A N 1
ATOM 1675 C CA . LYS A 1 218 ? -12.678 10.949 -11.002 1.00 97.50 218 LYS A CA 1
ATOM 1676 C C . LYS A 1 218 ? -13.226 9.645 -11.578 1.00 97.50 218 LYS A C 1
ATOM 1678 O O . LYS A 1 218 ? -13.853 9.693 -12.632 1.00 97.50 218 LYS A O 1
ATOM 1683 N N . ASN A 1 219 ? -13.104 8.519 -10.869 1.00 97.06 219 ASN A N 1
ATOM 1684 C CA . ASN A 1 219 ? -13.586 7.227 -11.367 1.00 97.06 219 ASN A CA 1
ATOM 1685 C C . ASN A 1 219 ? -15.119 7.191 -11.534 1.00 97.06 219 ASN A C 1
ATOM 1687 O O . ASN A 1 219 ? -15.618 6.730 -12.558 1.00 97.06 219 ASN A O 1
ATOM 1691 N N . ILE A 1 220 ? -15.877 7.736 -10.571 1.00 96.56 220 ILE A N 1
ATOM 1692 C CA . ILE A 1 220 ? -17.351 7.796 -10.639 1.00 96.56 220 ILE A CA 1
ATOM 1693 C C . ILE A 1 220 ? -17.847 8.700 -11.779 1.00 96.56 220 ILE A C 1
ATOM 1695 O O . ILE A 1 220 ? -18.848 8.369 -12.414 1.00 96.56 220 ILE A O 1
ATOM 1699 N N . ASN A 1 221 ? -17.175 9.828 -12.042 1.00 97.56 221 ASN A N 1
ATOM 1700 C CA . ASN A 1 221 ? -17.577 10.771 -13.092 1.00 97.56 221 ASN A CA 1
ATOM 1701 C C . ASN A 1 221 ? -17.099 10.361 -14.496 1.00 97.56 221 ASN A C 1
ATOM 1703 O O . ASN A 1 221 ? -17.743 10.717 -15.482 1.00 97.56 221 ASN A O 1
ATOM 1707 N N . GLN A 1 222 ? -15.973 9.650 -14.601 1.00 97.75 222 GLN A N 1
ATOM 1708 C CA . GLN A 1 222 ? -15.396 9.221 -15.877 1.00 97.75 222 GLN A CA 1
ATOM 1709 C C . GLN A 1 222 ? -16.083 7.970 -16.445 1.00 97.75 222 GLN A C 1
ATOM 1711 O O . GLN A 1 222 ? -16.187 7.842 -17.665 1.00 97.75 222 GLN A O 1
ATOM 1716 N N . TYR A 1 223 ? -16.567 7.066 -15.585 1.00 97.19 223 TYR A N 1
ATOM 1717 C CA . TYR A 1 223 ? -17.026 5.739 -15.995 1.00 97.19 223 TYR A CA 1
ATOM 1718 C C . TYR A 1 223 ? -18.481 5.434 -15.574 1.00 97.19 223 TYR A C 1
ATOM 1720 O O . TYR A 1 223 ? -18.862 5.686 -14.424 1.00 97.19 223 TYR A O 1
ATOM 1728 N N . PRO A 1 224 ? -19.314 4.866 -16.476 1.00 96.81 224 PRO A N 1
ATOM 1729 C CA . PRO A 1 224 ? -20.697 4.503 -16.170 1.00 96.81 224 PRO A CA 1
ATOM 1730 C C . PRO A 1 224 ? -20.839 3.537 -14.990 1.00 96.81 224 PRO A C 1
ATOM 1732 O O . PRO A 1 224 ? -19.977 2.701 -14.728 1.00 96.81 224 PRO A O 1
ATOM 1735 N N . GLU A 1 225 ? -21.972 3.612 -14.294 1.00 96.31 225 GLU A N 1
ATOM 1736 C CA . GLU A 1 225 ? -22.290 2.669 -13.223 1.00 96.31 225 GLU A CA 1
ATOM 1737 C C . GLU A 1 225 ? -22.314 1.223 -13.741 1.00 96.31 225 GLU A C 1
ATOM 1739 O O . GLU A 1 225 ? -22.933 0.923 -14.761 1.00 96.31 225 GLU A O 1
ATOM 1744 N N . GLY A 1 226 ? -21.609 0.334 -13.038 1.00 94.06 226 GLY A N 1
ATOM 1745 C CA . GLY A 1 226 ? -21.494 -1.077 -13.400 1.00 94.06 226 GLY A CA 1
ATOM 1746 C C . GLY A 1 226 ? -20.506 -1.404 -14.527 1.00 94.06 226 GLY A C 1
ATOM 1747 O O . GLY A 1 226 ? -20.379 -2.586 -14.839 1.00 94.06 226 GLY A O 1
ATOM 1748 N N . SER A 1 227 ? -19.804 -0.424 -15.118 1.00 96.62 227 SER A N 1
ATOM 1749 C CA . SER A 1 227 ? -18.741 -0.711 -16.094 1.00 96.62 227 SER A CA 1
ATOM 1750 C C . SER A 1 227 ? -17.504 -1.318 -15.429 1.00 96.62 227 SER A C 1
ATOM 1752 O O . SER A 1 227 ? -17.216 -1.048 -14.261 1.00 96.62 227 SER A O 1
ATOM 1754 N N . ASP A 1 228 ? -16.740 -2.104 -16.187 1.00 95.88 228 ASP A N 1
ATOM 1755 C CA . ASP A 1 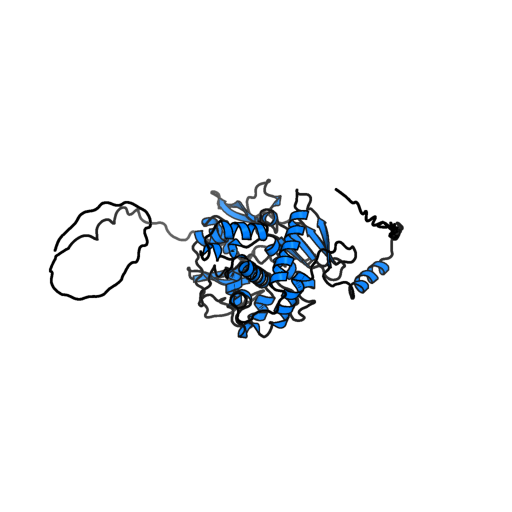228 ? -15.578 -2.820 -15.657 1.00 95.88 228 ASP A CA 1
ATOM 1756 C C . ASP A 1 228 ? -14.509 -1.859 -15.105 1.00 95.88 228 ASP A C 1
ATOM 1758 O O . ASP A 1 228 ? -13.980 -2.102 -14.024 1.00 95.88 228 ASP A O 1
ATOM 1762 N N . ASP A 1 229 ? -14.287 -0.706 -15.751 1.00 95.50 229 ASP A N 1
ATOM 1763 C CA . ASP A 1 229 ? -13.419 0.373 -15.251 1.00 95.50 229 ASP A CA 1
ATOM 1764 C C . ASP A 1 229 ? -13.892 0.980 -13.919 1.00 95.50 229 ASP A C 1
ATOM 1766 O O . ASP A 1 229 ? -13.085 1.237 -13.019 1.00 95.50 229 ASP A O 1
ATOM 1770 N N . ARG A 1 230 ? -15.206 1.203 -13.755 1.00 96.44 230 ARG A N 1
ATOM 1771 C CA . ARG A 1 230 ? -15.756 1.700 -12.484 1.00 96.44 230 ARG A CA 1
ATOM 1772 C C . ARG A 1 230 ? -15.688 0.634 -11.390 1.00 96.44 230 ARG A C 1
ATOM 1774 O O . ARG A 1 230 ? -15.626 0.961 -10.211 1.00 96.44 230 ARG A O 1
ATOM 1781 N N . LEU A 1 231 ? -15.672 -0.638 -11.776 1.00 97.19 231 LEU A N 1
ATOM 1782 C CA . LEU A 1 231 ? -15.544 -1.782 -10.880 1.00 97.19 231 LEU A CA 1
ATOM 1783 C C . LEU A 1 231 ? -14.091 -2.286 -10.739 1.00 97.19 231 LEU A C 1
ATOM 1785 O O . LEU A 1 231 ? -13.877 -3.321 -10.110 1.00 97.19 231 LEU A O 1
ATOM 1789 N N . ASN A 1 232 ? -13.097 -1.570 -11.275 1.00 97.19 232 ASN A N 1
ATOM 1790 C CA . ASN A 1 232 ? -11.674 -1.906 -11.191 1.00 97.19 232 ASN A CA 1
ATOM 1791 C C . ASN A 1 232 ? -11.022 -1.229 -9.975 1.00 97.19 232 ASN A C 1
ATOM 1793 O O . ASN A 1 232 ? -10.906 -0.005 -9.927 1.00 97.19 232 ASN A O 1
ATOM 1797 N N . LEU A 1 233 ? -10.561 -2.017 -8.997 1.00 97.25 233 LEU A N 1
ATOM 1798 C CA . LEU A 1 233 ? -10.004 -1.484 -7.749 1.00 97.25 233 LEU A CA 1
ATOM 1799 C C . LEU A 1 233 ? -8.699 -0.682 -7.950 1.00 97.25 233 LEU A C 1
ATOM 1801 O O . LEU A 1 233 ? -8.438 0.236 -7.175 1.00 97.25 233 LEU A O 1
ATOM 1805 N N . ASN A 1 234 ? -7.930 -0.939 -9.020 1.00 96.25 234 ASN A N 1
ATOM 1806 C CA . ASN A 1 234 ? -6.732 -0.144 -9.344 1.00 96.25 234 ASN A CA 1
ATOM 1807 C C . ASN A 1 234 ? -7.080 1.344 -9.542 1.00 96.25 234 ASN A C 1
ATOM 1809 O O . ASN A 1 234 ? -6.360 2.228 -9.076 1.00 96.25 234 ASN A O 1
ATOM 1813 N N . ASN A 1 235 ? -8.243 1.631 -10.141 1.00 96.62 235 ASN A N 1
ATOM 1814 C CA . ASN A 1 235 ? -8.709 2.995 -10.400 1.00 96.62 235 ASN A CA 1
ATOM 1815 C C . ASN A 1 235 ? -9.084 3.773 -9.121 1.00 96.62 235 ASN A C 1
ATOM 1817 O O . ASN A 1 235 ? -9.432 4.949 -9.211 1.00 96.62 235 ASN A O 1
ATOM 1821 N N . TYR A 1 236 ? -8.988 3.151 -7.939 1.00 97.62 236 TYR A N 1
ATOM 1822 C CA . TYR A 1 236 ? -9.205 3.780 -6.634 1.00 97.62 236 TYR A CA 1
ATOM 1823 C C . TYR A 1 236 ? -7.927 3.952 -5.793 1.00 97.62 236 TYR A C 1
ATOM 1825 O O . TYR A 1 236 ? -7.985 4.629 -4.770 1.00 97.62 236 TYR A O 1
ATOM 1833 N N . GLN A 1 237 ? -6.770 3.413 -6.206 1.00 97.62 237 GLN A N 1
ATOM 1834 C CA . GLN A 1 237 ? -5.518 3.544 -5.443 1.00 97.62 237 GLN A CA 1
ATOM 1835 C C . GLN A 1 237 ? -5.041 5.005 -5.376 1.00 97.62 237 GLN A C 1
ATOM 1837 O O . GLN A 1 237 ? -4.960 5.701 -6.392 1.00 97.62 237 GLN A O 1
ATOM 1842 N N . CYS A 1 238 ? -4.721 5.463 -4.167 1.00 98.38 238 CYS A N 1
ATOM 1843 C CA . CYS A 1 238 ? -4.606 6.875 -3.797 1.00 98.38 238 CYS A CA 1
ATOM 1844 C C . CYS A 1 238 ? -3.594 7.107 -2.662 1.00 98.38 238 CYS A C 1
ATOM 1846 O O . CYS A 1 238 ? -3.146 6.150 -2.028 1.00 98.38 238 CYS A O 1
ATOM 1848 N N . LYS A 1 239 ? -3.279 8.376 -2.368 1.00 98.38 239 LYS A N 1
ATOM 1849 C CA . LYS A 1 239 ? -2.344 8.770 -1.294 1.00 98.38 239 LYS A CA 1
ATOM 1850 C C . LYS A 1 239 ? -2.673 8.146 0.069 1.00 98.38 239 LYS A C 1
ATOM 1852 O O . LYS A 1 239 ? -1.799 7.523 0.666 1.00 98.38 239 LYS A O 1
ATOM 1857 N N . GLY A 1 240 ? -3.923 8.231 0.534 1.00 98.44 240 GLY A N 1
ATOM 1858 C CA . GLY A 1 240 ? -4.335 7.591 1.791 1.00 98.44 240 GLY A CA 1
ATOM 1859 C C . GLY A 1 240 ? -4.249 6.062 1.815 1.00 98.44 240 GLY A C 1
ATOM 1860 O O . GLY A 1 240 ? -4.089 5.486 2.885 1.00 98.44 240 GLY A O 1
ATOM 1861 N N . TYR A 1 241 ? -4.303 5.394 0.658 1.00 98.38 241 TYR A N 1
ATOM 1862 C CA . TYR A 1 241 ? -4.070 3.947 0.566 1.00 98.38 241 TYR A CA 1
ATOM 1863 C C . TYR A 1 241 ? -2.581 3.598 0.727 1.00 98.38 241 TYR A C 1
ATOM 1865 O O . TYR A 1 241 ? -2.272 2.645 1.435 1.00 98.38 241 TYR A O 1
ATOM 1873 N N . VAL A 1 242 ? -1.668 4.398 0.160 1.00 98.25 242 VAL A N 1
ATOM 1874 C CA . VAL A 1 242 ? -0.219 4.231 0.389 1.00 98.25 242 VAL A CA 1
ATOM 1875 C C . VAL A 1 242 ? 0.109 4.477 1.859 1.00 98.25 242 VAL A C 1
ATOM 1877 O O . VAL A 1 242 ? 0.696 3.620 2.500 1.00 98.25 242 VAL A O 1
ATOM 1880 N N . ALA A 1 243 ? -0.351 5.587 2.442 1.00 98.25 243 ALA A N 1
ATOM 1881 C CA . ALA A 1 243 ? -0.102 5.860 3.859 1.00 98.25 243 ALA A CA 1
ATOM 1882 C C . ALA A 1 243 ? -0.697 4.775 4.790 1.00 98.25 243 ALA A C 1
ATOM 1884 O O . ALA A 1 243 ? -0.118 4.479 5.833 1.00 98.25 243 ALA A O 1
ATOM 1885 N N . LEU A 1 244 ? -1.813 4.139 4.401 1.00 98.25 244 LEU A N 1
ATOM 1886 C CA . LEU A 1 244 ? -2.368 2.981 5.110 1.00 98.25 244 LEU A CA 1
ATOM 1887 C C . LEU A 1 244 ? -1.500 1.718 4.982 1.00 98.25 244 LEU A C 1
ATOM 1889 O O . LEU A 1 244 ? -1.410 0.957 5.940 1.00 98.25 244 LEU A O 1
ATOM 1893 N N . HIS A 1 245 ? -0.889 1.488 3.819 1.00 98.12 245 HIS A N 1
ATOM 1894 C CA . HIS A 1 245 ? 0.057 0.396 3.592 1.00 98.12 245 HIS A CA 1
ATOM 1895 C C . HIS A 1 245 ? 1.261 0.552 4.534 1.00 98.12 245 HIS A C 1
ATOM 1897 O O . HIS A 1 245 ? 1.476 -0.316 5.378 1.00 98.12 245 HIS A O 1
ATOM 1903 N N . GLU A 1 246 ? 1.932 1.711 4.498 1.00 97.50 246 GLU A N 1
ATOM 1904 C CA . GLU A 1 246 ? 3.065 2.051 5.378 1.00 97.50 246 GLU A CA 1
ATOM 1905 C C . GLU A 1 246 ? 2.735 1.893 6.873 1.00 97.50 246 GLU A C 1
ATOM 1907 O O . GLU A 1 246 ? 3.503 1.301 7.631 1.00 97.50 246 GLU A O 1
ATOM 1912 N N . LEU A 1 247 ? 1.547 2.339 7.306 1.00 96.31 247 LEU A N 1
ATOM 1913 C CA . LEU A 1 247 ? 1.098 2.194 8.695 1.00 96.31 247 LEU A CA 1
ATOM 1914 C C . LEU A 1 247 ? 1.104 0.735 9.190 1.00 96.31 247 LEU A C 1
ATOM 1916 O O . LEU A 1 247 ? 1.334 0.507 10.377 1.00 96.31 247 LEU A O 1
ATOM 1920 N N . PHE A 1 248 ? 0.847 -0.260 8.334 1.00 96.81 248 PHE A N 1
ATOM 1921 C CA . PHE A 1 248 ? 0.840 -1.655 8.783 1.00 96.81 248 PHE A CA 1
ATOM 1922 C C . PHE A 1 248 ? 2.236 -2.213 9.055 1.00 96.81 248 PHE A C 1
ATOM 1924 O O . PHE A 1 248 ? 2.352 -3.062 9.940 1.00 96.81 248 PHE A O 1
ATOM 1931 N N . HIS A 1 249 ? 3.273 -1.738 8.358 1.00 95.38 249 HIS A N 1
ATOM 1932 C CA . HIS A 1 249 ? 4.647 -2.190 8.599 1.00 95.38 249 HIS A CA 1
ATOM 1933 C C . HIS A 1 249 ? 5.091 -1.858 10.028 1.00 95.38 249 HIS A C 1
ATOM 1935 O O . HIS A 1 249 ? 5.684 -2.715 10.679 1.00 95.38 249 HIS A O 1
ATOM 1941 N N . ILE A 1 250 ? 4.691 -0.686 10.549 1.00 93.38 250 ILE A N 1
ATOM 1942 C CA . ILE A 1 250 ? 4.998 -0.238 11.915 1.00 93.38 250 ILE A CA 1
ATOM 1943 C C . ILE A 1 250 ? 4.559 -1.288 12.951 1.00 93.38 250 ILE A C 1
ATOM 1945 O O . ILE A 1 250 ? 3.368 -1.483 13.225 1.00 93.38 250 ILE A O 1
ATOM 1949 N N . ASN A 1 251 ? 5.521 -1.901 13.637 1.00 91.25 251 ASN A N 1
ATOM 1950 C CA . ASN A 1 251 ? 5.300 -2.941 14.644 1.00 91.25 251 ASN A CA 1
ATOM 1951 C C . ASN A 1 251 ? 4.401 -2.473 15.798 1.00 91.25 251 ASN A C 1
ATOM 1953 O O . ASN A 1 251 ? 3.586 -3.240 16.321 1.00 91.25 251 ASN A O 1
ATOM 1957 N N . SER A 1 252 ? 4.480 -1.192 16.180 1.00 89.00 252 SER A N 1
ATOM 1958 C CA . SER A 1 252 ? 3.572 -0.612 17.183 1.00 89.00 252 SER A CA 1
ATOM 1959 C C . SER A 1 252 ? 2.111 -0.511 16.718 1.00 89.00 252 SER A C 1
ATOM 1961 O O . SER A 1 252 ? 1.224 -0.486 17.572 1.00 89.00 252 SER A O 1
ATOM 1963 N N . ALA A 1 253 ? 1.826 -0.490 15.411 1.00 90.25 253 ALA A N 1
ATOM 1964 C CA . ALA A 1 253 ? 0.458 -0.467 14.885 1.00 90.25 253 ALA A CA 1
ATOM 1965 C C . ALA A 1 253 ? -0.208 -1.850 14.917 1.00 90.25 253 ALA A C 1
ATOM 1967 O O . ALA A 1 253 ? -1.434 -1.941 15.029 1.00 90.25 253 ALA A O 1
ATOM 1968 N N . THR A 1 254 ? 0.588 -2.921 14.855 1.00 90.62 254 THR A N 1
ATOM 1969 C CA . THR A 1 254 ? 0.099 -4.289 14.643 1.00 90.62 254 THR A CA 1
ATOM 1970 C C . THR A 1 254 ? 0.311 -5.193 15.856 1.00 90.62 254 THR A C 1
ATOM 1972 O O . THR A 1 254 ? -0.672 -5.709 16.397 1.00 90.62 254 THR A O 1
ATOM 1975 N N . HIS A 1 255 ? 1.536 -5.323 16.379 1.00 87.00 255 HIS A N 1
ATOM 1976 C CA . HIS A 1 255 ? 1.810 -6.208 17.518 1.00 87.00 255 HIS A CA 1
ATOM 1977 C C . HIS A 1 255 ? 0.997 -5.811 18.758 1.00 87.00 255 HIS A C 1
ATOM 1979 O O . HIS A 1 255 ? 0.431 -6.689 19.415 1.00 87.00 255 HIS A O 1
ATOM 1985 N N . ARG A 1 256 ? 0.878 -4.514 19.077 1.00 87.00 256 ARG A N 1
ATOM 1986 C CA . ARG A 1 256 ? 0.185 -4.042 20.297 1.00 87.00 256 ARG A CA 1
ATOM 1987 C C . ARG A 1 256 ? -1.291 -4.461 20.389 1.00 87.00 256 ARG A C 1
ATOM 1989 O O . ARG A 1 256 ? -1.846 -4.447 21.484 1.00 87.00 256 ARG A O 1
ATOM 1996 N N . VAL A 1 257 ? -1.917 -4.831 19.269 1.00 90.75 257 VAL A N 1
ATOM 1997 C CA . VAL A 1 257 ? -3.325 -5.264 19.196 1.00 90.75 257 VAL A CA 1
ATOM 1998 C C . VAL A 1 257 ? -3.505 -6.719 18.745 1.00 90.75 257 VAL A C 1
ATOM 2000 O O . VAL A 1 257 ? -4.605 -7.258 18.845 1.00 90.75 257 VAL A O 1
ATOM 2003 N N . ALA A 1 258 ? -2.441 -7.375 18.274 1.00 93.25 258 ALA A N 1
ATOM 2004 C CA . ALA A 1 258 ? -2.467 -8.740 17.762 1.00 93.25 258 ALA A CA 1
ATOM 2005 C C . ALA A 1 258 ? -1.191 -9.507 18.159 1.00 93.25 258 ALA A C 1
ATOM 2007 O O . ALA A 1 258 ? -0.242 -9.597 17.388 1.00 93.25 258 ALA A O 1
ATOM 2008 N N . ASP A 1 259 ? -1.179 -10.136 19.341 1.00 89.19 259 ASP A N 1
ATOM 2009 C CA . ASP A 1 259 ? -0.005 -10.824 19.925 1.00 89.19 259 ASP A CA 1
ATOM 2010 C C . ASP A 1 259 ? 0.749 -11.782 18.982 1.00 89.19 259 ASP A C 1
ATOM 2012 O O . ASP A 1 259 ? 1.961 -11.983 19.128 1.00 89.19 259 ASP A O 1
ATOM 2016 N N . ARG A 1 260 ? 0.023 -12.405 18.043 1.00 91.81 260 ARG A N 1
ATOM 2017 C CA . ARG A 1 260 ? 0.511 -13.401 17.072 1.00 91.81 260 ARG A CA 1
ATOM 2018 C C . ARG A 1 260 ? 1.004 -12.803 15.748 1.00 91.81 260 ARG A C 1
ATOM 2020 O O . ARG A 1 260 ? 1.497 -13.555 14.908 1.00 91.81 260 ARG A O 1
ATOM 2027 N N . VAL A 1 261 ? 0.890 -11.490 15.571 1.00 92.75 261 VAL A N 1
ATOM 2028 C CA . VAL A 1 261 ? 1.388 -10.715 14.429 1.00 92.75 261 VAL A CA 1
ATOM 2029 C C . VAL A 1 261 ? 2.466 -9.783 14.966 1.00 92.75 261 VAL A C 1
ATOM 2031 O O . VAL A 1 261 ? 2.163 -8.794 15.617 1.00 92.75 261 VAL A O 1
ATOM 2034 N N . LYS A 1 262 ? 3.739 -10.146 14.782 1.00 89.25 262 LYS A N 1
ATOM 2035 C CA . LYS A 1 262 ? 4.860 -9.354 15.321 1.00 89.25 262 LYS A CA 1
ATOM 2036 C C . LYS A 1 262 ? 5.234 -8.163 14.451 1.00 89.25 262 LYS A C 1
ATOM 2038 O O . LYS A 1 262 ? 5.666 -7.161 14.998 1.00 89.25 262 LYS A O 1
ATOM 2043 N N . HIS A 1 263 ? 5.045 -8.332 13.150 1.00 92.12 263 HIS A N 1
ATOM 2044 C CA . HIS A 1 263 ? 5.352 -7.411 12.068 1.00 92.12 263 HIS A CA 1
ATOM 2045 C C . HIS A 1 263 ? 4.469 -7.806 10.873 1.00 92.12 263 HIS A C 1
ATOM 2047 O O . HIS A 1 263 ? 4.018 -8.962 10.779 1.00 92.12 263 HIS A O 1
ATOM 2053 N N . VAL A 1 264 ? 4.201 -6.862 9.978 1.00 93.38 264 VAL A N 1
ATOM 2054 C CA . VAL A 1 264 ? 3.447 -7.063 8.735 1.00 93.38 264 VAL A CA 1
ATOM 2055 C C . VAL A 1 264 ? 4.345 -6.618 7.593 1.00 93.38 264 VAL A C 1
ATOM 2057 O O . VAL A 1 264 ? 4.998 -5.595 7.704 1.00 93.38 264 VAL A O 1
ATOM 2060 N N . HIS A 1 265 ? 4.401 -7.421 6.535 1.00 90.88 265 HIS A N 1
ATOM 2061 C CA . HIS A 1 265 ? 5.494 -7.379 5.572 1.00 90.88 265 HIS A CA 1
ATOM 2062 C C . HIS A 1 265 ? 5.035 -7.061 4.153 1.00 90.88 265 HIS A C 1
ATOM 2064 O O . HIS A 1 265 ? 3.862 -7.237 3.810 1.00 90.88 265 HIS A O 1
ATOM 2070 N N . ASP A 1 266 ? 6.017 -6.829 3.289 1.00 89.44 266 ASP A N 1
ATOM 2071 C CA . ASP A 1 266 ? 5.904 -7.071 1.853 1.00 89.44 266 ASP A CA 1
ATOM 2072 C C . ASP A 1 266 ? 5.972 -8.584 1.550 1.00 89.44 266 ASP A C 1
ATOM 2074 O O . ASP A 1 266 ? 7.049 -9.186 1.471 1.00 89.44 266 ASP A O 1
ATOM 2078 N N . ARG A 1 267 ? 4.830 -9.270 1.377 1.00 87.19 267 ARG A N 1
ATOM 2079 C CA . ARG A 1 267 ? 4.844 -10.709 1.032 1.00 87.19 267 ARG A CA 1
ATOM 2080 C C . ARG A 1 267 ? 5.104 -10.937 -0.451 1.00 87.19 267 ARG A C 1
ATOM 2082 O O . ARG A 1 267 ? 4.448 -10.350 -1.304 1.00 87.19 267 ARG A O 1
ATOM 2089 N N . SER A 1 268 ? 5.973 -11.899 -0.764 1.00 84.44 268 SER A N 1
ATOM 2090 C CA . SER A 1 268 ? 6.137 -12.428 -2.122 1.00 84.44 268 SER A CA 1
ATOM 2091 C C . SER A 1 268 ? 5.358 -13.732 -2.331 1.00 84.44 268 SER A C 1
ATOM 2093 O O . SER A 1 268 ? 5.237 -14.579 -1.436 1.00 84.44 268 SER A O 1
ATOM 2095 N N . ILE A 1 269 ? 4.838 -13.911 -3.545 1.00 80.69 269 ILE A N 1
ATOM 2096 C CA . ILE A 1 269 ? 4.182 -15.137 -4.011 1.00 80.69 269 ILE A CA 1
ATOM 2097 C C . ILE A 1 269 ? 4.859 -15.656 -5.277 1.00 80.69 269 ILE A C 1
ATOM 2099 O O . ILE A 1 269 ? 5.284 -14.882 -6.132 1.00 80.69 269 ILE A O 1
ATOM 2103 N N . LYS A 1 270 ? 4.926 -16.985 -5.423 1.00 81.81 270 LYS A N 1
ATOM 2104 C CA . LYS A 1 270 ? 5.325 -17.620 -6.685 1.00 81.81 270 LYS A CA 1
ATOM 2105 C C . LYS A 1 270 ? 4.089 -18.037 -7.476 1.00 81.81 270 LYS A C 1
ATOM 2107 O O . LYS A 1 270 ? 3.181 -18.697 -6.957 1.00 81.81 270 LYS A O 1
ATOM 2112 N N . ILE A 1 271 ? 4.062 -17.617 -8.733 1.00 78.25 271 ILE A N 1
ATOM 2113 C CA . ILE A 1 271 ? 2.929 -17.728 -9.653 1.00 78.25 271 ILE A CA 1
ATOM 2114 C C . ILE A 1 271 ? 3.393 -18.284 -11.003 1.00 78.25 271 ILE A C 1
ATOM 2116 O O . ILE A 1 271 ? 4.596 -18.381 -11.243 1.00 78.25 271 ILE A O 1
ATOM 2120 N N . ARG A 1 272 ? 2.462 -18.677 -11.880 1.00 77.12 272 ARG A N 1
ATOM 2121 C CA . ARG A 1 272 ? 2.787 -19.185 -13.223 1.00 77.12 272 ARG A CA 1
ATOM 2122 C C . ARG A 1 272 ? 2.271 -18.232 -14.307 1.00 77.12 272 ARG A C 1
ATOM 2124 O O . ARG A 1 272 ? 1.121 -17.802 -14.235 1.00 77.12 272 ARG A O 1
ATOM 2131 N N . GLY A 1 273 ? 3.124 -17.904 -15.278 1.00 72.69 273 GLY A N 1
ATOM 2132 C CA . GLY A 1 273 ? 2.762 -17.128 -16.473 1.00 72.69 273 GLY A CA 1
ATOM 2133 C C . GLY A 1 273 ? 2.116 -17.988 -17.569 1.00 72.69 273 GLY A C 1
ATOM 2134 O O . GLY A 1 273 ? 2.137 -19.220 -17.490 1.00 72.69 273 GLY A O 1
ATOM 2135 N N . LEU A 1 274 ? 1.566 -17.359 -18.620 1.00 71.81 274 LEU A N 1
ATOM 2136 C CA . LEU A 1 274 ? 1.000 -18.079 -19.779 1.00 71.81 274 LEU A CA 1
ATOM 2137 C C . LEU A 1 274 ? 2.048 -18.910 -20.536 1.00 71.81 274 LEU A C 1
ATOM 2139 O O . LEU A 1 274 ? 1.720 -19.945 -21.108 1.00 71.81 274 LEU A O 1
ATOM 2143 N N . ASP A 1 275 ? 3.308 -18.477 -20.509 1.00 76.88 275 ASP A N 1
ATOM 2144 C CA . ASP A 1 275 ? 4.466 -19.195 -21.053 1.00 76.88 275 ASP A CA 1
ATOM 2145 C C . ASP A 1 275 ? 4.878 -20.423 -20.215 1.00 76.88 275 ASP A C 1
ATOM 2147 O O . ASP A 1 275 ? 5.815 -21.143 -20.562 1.00 76.88 275 ASP A O 1
ATOM 2151 N N . GLY A 1 276 ? 4.188 -20.669 -19.097 1.00 76.38 276 GLY A N 1
ATOM 2152 C CA . GLY A 1 276 ? 4.455 -21.759 -18.170 1.00 76.38 276 GLY A CA 1
ATOM 2153 C C . GLY A 1 276 ? 5.610 -21.505 -17.198 1.00 76.38 276 GLY A C 1
ATOM 2154 O O . GLY A 1 276 ? 5.825 -22.355 -16.325 1.00 76.38 276 GLY A O 1
ATOM 2155 N N . ARG A 1 277 ? 6.325 -20.372 -17.290 1.00 79.31 277 ARG A N 1
ATOM 2156 C CA . ARG A 1 277 ? 7.405 -20.012 -16.355 1.00 79.31 277 ARG A CA 1
ATOM 2157 C C . ARG A 1 277 ? 6.857 -19.718 -14.961 1.00 79.31 277 ARG A C 1
ATOM 2159 O O . ARG A 1 277 ? 5.674 -19.427 -14.788 1.00 79.31 277 ARG A O 1
ATOM 2166 N N . ILE A 1 278 ? 7.729 -19.846 -13.963 1.00 77.56 278 ILE A N 1
ATOM 2167 C CA . ILE A 1 278 ? 7.430 -19.515 -12.569 1.00 77.56 278 ILE A CA 1
ATOM 2168 C C . ILE A 1 278 ? 8.036 -18.149 -12.273 1.00 77.56 278 ILE A C 1
ATOM 2170 O O . ILE A 1 278 ? 9.252 -18.002 -12.357 1.00 77.56 278 ILE A O 1
ATOM 2174 N N . ASN A 1 279 ? 7.195 -17.198 -11.879 1.00 76.94 279 ASN A N 1
ATOM 2175 C CA . ASN A 1 279 ? 7.595 -15.834 -11.551 1.00 76.94 279 ASN A CA 1
ATOM 2176 C C . ASN A 1 279 ? 7.431 -15.636 -10.037 1.00 76.94 279 ASN A C 1
ATOM 2178 O O . ASN A 1 279 ? 6.434 -16.092 -9.468 1.00 76.94 279 ASN A O 1
ATOM 2182 N N . GLN A 1 280 ? 8.386 -14.974 -9.382 1.00 81.00 280 GLN A N 1
ATOM 2183 C CA . GLN A 1 280 ? 8.229 -14.473 -8.013 1.00 81.00 280 GLN A CA 1
ATOM 2184 C C . GLN A 1 280 ? 7.819 -13.006 -8.087 1.00 81.00 280 GLN A C 1
ATOM 2186 O O . GLN A 1 280 ? 8.478 -12.228 -8.764 1.00 81.00 280 GLN A O 1
ATOM 2191 N N . VAL A 1 281 ? 6.730 -12.643 -7.412 1.00 80.06 281 VAL A N 1
ATOM 2192 C CA . VAL A 1 281 ? 6.143 -11.298 -7.481 1.00 80.06 281 VAL A CA 1
ATOM 2193 C C . VAL A 1 281 ? 5.693 -10.849 -6.096 1.00 80.06 281 VAL A C 1
ATOM 2195 O O . VAL A 1 281 ? 5.344 -11.687 -5.258 1.00 80.06 281 VAL A O 1
ATOM 2198 N N . LEU A 1 282 ? 5.679 -9.541 -5.844 1.00 83.19 282 LEU A N 1
ATOM 2199 C CA . LEU A 1 282 ? 5.103 -8.987 -4.618 1.00 83.19 282 LEU A CA 1
ATOM 2200 C C . LEU A 1 282 ? 3.577 -9.137 -4.629 1.00 83.19 282 LEU A C 1
ATOM 2202 O O . LEU A 1 282 ? 2.925 -8.995 -5.664 1.00 83.19 282 LEU A O 1
ATOM 2206 N N . ALA A 1 283 ? 2.994 -9.408 -3.464 1.00 90.38 283 ALA A N 1
ATOM 2207 C CA . ALA A 1 283 ? 1.556 -9.489 -3.239 1.00 90.38 283 ALA A CA 1
ATOM 2208 C C . ALA A 1 283 ? 0.938 -8.083 -3.127 1.00 90.38 283 ALA A C 1
ATOM 2210 O O . ALA A 1 283 ? 0.275 -7.765 -2.145 1.00 90.38 283 ALA A O 1
ATOM 2211 N N . TYR A 1 284 ? 1.199 -7.246 -4.130 1.00 90.94 284 TYR A N 1
ATOM 2212 C CA . TYR A 1 284 ? 0.763 -5.855 -4.246 1.00 90.94 284 TYR A CA 1
ATOM 2213 C C . TYR A 1 284 ? -0.419 -5.704 -5.206 1.00 90.94 284 TYR A C 1
ATOM 2215 O O . TYR A 1 284 ? -0.646 -6.530 -6.091 1.00 90.94 284 TYR A O 1
ATOM 2223 N N . GLY A 1 285 ? -1.163 -4.612 -5.074 1.00 93.25 285 GLY A N 1
ATOM 2224 C CA . GLY A 1 285 ? -2.308 -4.327 -5.922 1.00 93.25 285 GLY A CA 1
ATOM 2225 C C . GLY A 1 285 ? -3.460 -5.323 -5.719 1.00 93.25 285 GLY A C 1
ATOM 2226 O O . GLY A 1 285 ? -3.312 -6.371 -5.080 1.00 93.25 285 GLY A O 1
ATOM 2227 N N . PRO A 1 286 ? -4.630 -5.065 -6.321 1.00 93.75 286 PRO A N 1
ATOM 2228 C CA . PRO A 1 286 ? -5.782 -5.954 -6.213 1.00 93.75 286 PRO A CA 1
ATOM 2229 C C . PRO A 1 286 ? -5.505 -7.372 -6.738 1.00 93.75 286 PRO A C 1
ATOM 2231 O O . PRO A 1 286 ? -6.018 -8.342 -6.190 1.00 93.75 286 PRO A O 1
ATOM 2234 N N . THR A 1 287 ? -4.684 -7.515 -7.786 1.00 90.94 287 THR A N 1
ATOM 2235 C CA . THR A 1 287 ? -4.408 -8.805 -8.444 1.00 90.94 287 THR A CA 1
ATOM 2236 C C . THR A 1 287 ? -3.654 -9.774 -7.538 1.00 90.94 287 THR A C 1
ATOM 2238 O O . THR A 1 287 ? -4.085 -10.915 -7.341 1.00 90.94 287 THR A O 1
ATOM 2241 N N . TYR A 1 288 ? -2.508 -9.353 -6.998 1.00 89.75 288 TYR A N 1
ATOM 2242 C CA . TYR A 1 288 ? -1.613 -10.267 -6.291 1.00 89.75 288 TYR A CA 1
ATOM 2243 C C . TYR A 1 288 ? -2.036 -10.453 -4.826 1.00 89.75 288 TYR A C 1
ATOM 2245 O O . TYR A 1 288 ? -1.900 -11.562 -4.310 1.00 89.75 288 TYR A O 1
ATOM 2253 N N . THR A 1 289 ? -2.688 -9.461 -4.202 1.00 95.56 289 THR A N 1
ATOM 2254 C CA . THR A 1 289 ? -3.372 -9.637 -2.902 1.00 95.56 289 THR A CA 1
ATOM 2255 C C . THR A 1 289 ? -4.540 -10.627 -2.983 1.00 95.56 289 THR A C 1
ATOM 2257 O O . THR A 1 289 ? -4.608 -11.540 -2.153 1.00 95.56 289 THR A O 1
ATOM 2260 N N . ARG A 1 290 ? -5.403 -10.539 -4.015 1.00 94.88 290 ARG A N 1
ATOM 2261 C CA . ARG A 1 290 ? -6.459 -11.540 -4.293 1.00 94.88 290 ARG A CA 1
ATOM 2262 C C . ARG A 1 290 ? -5.897 -12.924 -4.586 1.00 94.88 290 ARG A C 1
ATOM 2264 O O . ARG A 1 290 ? -6.467 -13.930 -4.168 1.00 94.88 290 ARG A O 1
ATOM 2271 N N . THR A 1 291 ? -4.762 -12.988 -5.279 1.00 91.12 291 THR A N 1
ATOM 2272 C CA . THR A 1 291 ? -4.055 -14.254 -5.505 1.00 91.12 291 THR A CA 1
ATOM 2273 C C . THR A 1 291 ? -3.565 -14.829 -4.166 1.00 91.12 291 THR A C 1
ATOM 2275 O O . THR A 1 291 ? -3.846 -15.986 -3.863 1.00 91.12 291 THR A O 1
ATOM 2278 N N . LEU A 1 292 ? -2.920 -14.034 -3.301 1.00 91.19 292 LEU A N 1
ATOM 2279 C CA . LEU A 1 292 ? -2.461 -14.475 -1.975 1.00 91.19 292 LEU A CA 1
ATOM 2280 C C . LEU A 1 292 ? -3.616 -14.960 -1.076 1.00 91.19 292 LEU A C 1
ATOM 2282 O O . LEU A 1 292 ? -3.501 -16.013 -0.448 1.00 91.19 292 LEU A O 1
ATOM 2286 N N . ALA A 1 293 ? -4.763 -14.280 -1.089 1.00 94.00 293 ALA A N 1
ATOM 2287 C CA . ALA A 1 293 ? -5.971 -14.690 -0.364 1.00 94.00 293 ALA A CA 1
ATOM 2288 C C . ALA A 1 293 ? -6.563 -16.044 -0.823 1.00 94.00 293 ALA A C 1
ATOM 2290 O O . ALA A 1 293 ? -7.315 -16.676 -0.078 1.00 94.00 293 ALA A O 1
ATOM 2291 N N . ARG A 1 294 ? -6.195 -16.538 -2.015 1.00 89.94 294 ARG A N 1
ATOM 2292 C CA . ARG A 1 294 ? -6.585 -17.863 -2.542 1.00 89.94 294 ARG A CA 1
ATOM 2293 C C . ARG A 1 294 ? -5.631 -18.994 -2.135 1.00 89.94 294 ARG A C 1
ATOM 2295 O O . ARG A 1 294 ? -5.906 -20.163 -2.417 1.00 89.94 294 ARG A O 1
ATOM 2302 N N . TRP A 1 295 ? -4.527 -18.697 -1.443 1.00 85.31 295 TRP A N 1
ATOM 2303 C CA . TRP A 1 295 ? -3.663 -19.720 -0.847 1.00 85.31 295 TRP A CA 1
ATOM 2304 C C . TRP A 1 295 ? -4.405 -20.478 0.264 1.00 85.31 295 TRP A C 1
ATOM 2306 O O . TRP A 1 295 ? -4.898 -19.865 1.204 1.00 85.31 295 TRP A O 1
ATOM 2316 N N . THR A 1 296 ? -4.484 -21.810 0.200 1.00 76.56 296 THR A N 1
ATOM 2317 C CA . THR A 1 296 ? -5.409 -22.593 1.049 1.00 76.56 296 THR A CA 1
ATOM 2318 C C . THR A 1 296 ? -4.847 -23.052 2.399 1.00 76.56 296 THR A C 1
ATOM 2320 O O . THR A 1 296 ? -5.613 -23.517 3.241 1.00 76.56 296 THR A O 1
ATOM 2323 N N . LEU A 1 297 ? -3.534 -22.950 2.639 1.00 76.69 297 LEU A N 1
ATOM 2324 C CA . LEU A 1 297 ? -2.895 -23.473 3.855 1.00 76.69 297 LEU A CA 1
ATOM 2325 C C . LEU A 1 297 ? -2.515 -22.343 4.820 1.00 76.69 297 LEU A C 1
ATOM 2327 O O . LEU A 1 297 ? -1.477 -21.697 4.657 1.00 76.69 297 LEU A O 1
ATOM 2331 N N . ASN A 1 298 ? -3.339 -22.155 5.855 1.00 80.44 298 ASN A N 1
ATOM 2332 C CA . ASN A 1 298 ? -3.206 -21.082 6.848 1.00 80.44 298 ASN A CA 1
ATOM 2333 C C . ASN A 1 298 ? -3.250 -19.676 6.210 1.00 80.44 298 ASN A C 1
ATOM 2335 O O . ASN A 1 298 ? -2.390 -18.838 6.472 1.00 80.44 298 ASN A O 1
ATOM 2339 N N . THR A 1 299 ? -4.244 -19.431 5.347 1.00 89.12 299 THR A N 1
ATOM 2340 C CA . THR A 1 299 ? -4.452 -18.162 4.622 1.00 89.12 299 THR A CA 1
ATOM 2341 C C . THR A 1 299 ? -4.402 -16.954 5.548 1.00 89.12 299 THR A C 1
ATOM 2343 O O . THR A 1 299 ? -3.731 -15.975 5.236 1.00 89.12 299 THR A O 1
ATOM 2346 N N . GLY A 1 300 ? -5.052 -17.069 6.713 1.00 91.94 300 GLY A N 1
ATOM 2347 C CA . GLY A 1 300 ? -5.145 -16.005 7.712 1.00 91.94 300 GLY A CA 1
ATOM 2348 C C . GLY A 1 300 ? -3.789 -15.435 8.127 1.00 91.94 300 GLY A C 1
ATOM 2349 O O . GLY A 1 300 ? -3.658 -14.221 8.207 1.00 91.94 300 GLY A O 1
ATOM 2350 N N . PHE A 1 301 ? -2.765 -16.280 8.301 1.00 91.06 301 PHE A N 1
ATOM 2351 C CA . PHE A 1 301 ? -1.410 -15.817 8.621 1.00 91.06 301 PHE A CA 1
ATOM 2352 C C . PHE A 1 301 ? -0.803 -14.965 7.503 1.00 91.06 301 PHE A C 1
ATOM 2354 O O . PHE A 1 301 ? -0.130 -13.978 7.780 1.00 91.06 301 PHE A O 1
ATOM 2361 N N . TRP A 1 302 ? -1.018 -15.334 6.241 1.00 92.56 302 TRP A N 1
ATOM 2362 C CA . TRP A 1 302 ? -0.384 -14.653 5.114 1.00 92.56 302 TRP A CA 1
ATOM 2363 C C . TRP A 1 302 ? -1.039 -13.317 4.793 1.00 92.56 302 TRP A C 1
ATOM 2365 O O . TRP A 1 302 ? -0.327 -12.349 4.563 1.00 92.56 302 TRP A O 1
ATOM 2375 N N . VAL A 1 303 ? -2.372 -13.248 4.836 1.00 96.31 303 VAL A N 1
ATOM 2376 C CA . VAL A 1 303 ? -3.108 -11.998 4.583 1.00 96.31 303 VAL A CA 1
ATOM 2377 C C . VAL A 1 303 ? -2.978 -11.004 5.738 1.00 96.31 303 VAL A C 1
ATOM 2379 O O . VAL A 1 303 ? -2.872 -9.814 5.483 1.00 96.31 303 VAL A O 1
ATOM 2382 N N . VAL A 1 304 ? -2.913 -11.468 6.996 1.00 97.00 304 VAL A N 1
ATOM 2383 C CA . VAL A 1 304 ? -2.691 -10.580 8.156 1.00 97.00 304 VAL A CA 1
ATOM 2384 C C . VAL A 1 304 ? -1.235 -10.125 8.291 1.00 97.00 304 VAL A C 1
ATOM 2386 O O . VAL A 1 304 ? -0.952 -9.220 9.063 1.00 97.00 304 VAL A O 1
ATOM 2389 N N . THR A 1 305 ? -0.307 -10.753 7.561 1.00 95.38 305 THR A N 1
ATOM 2390 C CA . THR A 1 305 ? 1.112 -10.362 7.520 1.00 95.38 305 THR A CA 1
ATOM 2391 C C . THR A 1 305 ? 1.561 -9.886 6.137 1.00 95.38 305 THR A C 1
ATOM 2393 O O . THR A 1 305 ? 2.759 -9.906 5.866 1.00 95.38 305 THR A O 1
ATOM 2396 N N . ASN A 1 306 ? 0.623 -9.451 5.285 1.00 96.94 306 ASN A N 1
ATOM 2397 C CA . ASN A 1 306 ? 0.903 -8.693 4.065 1.00 96.94 306 ASN A CA 1
ATOM 2398 C C . ASN A 1 306 ? 0.233 -7.316 4.155 1.00 96.94 306 ASN A C 1
ATOM 2400 O O . ASN A 1 306 ? -0.998 -7.257 4.230 1.00 96.94 306 ASN A O 1
ATOM 2404 N N . ALA A 1 307 ? 1.012 -6.232 4.127 1.00 96.69 307 ALA A N 1
ATOM 2405 C CA . ALA A 1 307 ? 0.487 -4.874 4.310 1.00 96.69 307 ALA A CA 1
ATOM 2406 C C . ALA A 1 307 ? -0.593 -4.544 3.271 1.00 96.69 307 ALA A C 1
ATOM 2408 O O . ALA A 1 307 ? -1.685 -4.077 3.613 1.00 96.69 307 ALA A O 1
ATOM 2409 N N . ASP A 1 308 ? -0.356 -4.913 2.008 1.00 97.69 308 ASP A N 1
ATOM 2410 C CA . ASP A 1 308 ? -1.304 -4.610 0.941 1.00 97.69 308 ASP A CA 1
ATOM 2411 C C . ASP A 1 308 ? -2.607 -5.418 1.023 1.00 97.69 308 ASP A C 1
ATOM 2413 O O . ASP A 1 308 ? -3.650 -4.908 0.634 1.00 97.69 308 ASP A O 1
ATOM 2417 N N . ASN A 1 309 ? -2.630 -6.634 1.586 1.00 98.38 309 ASN A N 1
ATOM 2418 C CA . ASN A 1 309 ? -3.905 -7.351 1.772 1.00 98.38 309 ASN A CA 1
ATOM 2419 C C . ASN A 1 309 ? -4.829 -6.611 2.753 1.00 98.38 309 ASN A C 1
ATOM 2421 O O . ASN A 1 309 ? -6.041 -6.558 2.534 1.00 98.38 309 ASN A O 1
ATOM 2425 N N . LEU A 1 310 ? -4.267 -6.006 3.801 1.00 98.56 310 LEU A N 1
ATOM 2426 C CA . LEU A 1 310 ? -5.015 -5.194 4.760 1.00 98.56 310 LEU A CA 1
ATOM 2427 C C . LEU A 1 310 ? -5.429 -3.842 4.147 1.00 98.56 310 LEU A C 1
ATOM 2429 O O . LEU A 1 310 ? -6.583 -3.428 4.291 1.00 98.56 310 LEU A O 1
ATOM 2433 N N . ALA A 1 311 ? -4.528 -3.190 3.402 1.00 98.50 311 ALA A N 1
ATOM 2434 C CA . ALA A 1 311 ? -4.794 -1.906 2.750 1.00 98.50 311 ALA A CA 1
ATOM 2435 C C . ALA A 1 311 ? -5.824 -2.019 1.607 1.00 98.50 311 ALA A C 1
ATOM 2437 O O . ALA A 1 311 ? -6.751 -1.210 1.538 1.00 98.50 311 ALA A O 1
ATOM 2438 N N . GLN A 1 312 ? -5.737 -3.050 0.756 1.00 98.38 312 GLN A N 1
ATOM 2439 C CA . GLN A 1 312 ? -6.716 -3.327 -0.308 1.00 98.38 312 GLN A CA 1
ATOM 2440 C C . GLN A 1 312 ? -8.077 -3.744 0.257 1.00 98.38 312 GLN A C 1
ATOM 2442 O O . GLN A 1 312 ? -9.107 -3.336 -0.283 1.00 98.38 312 GLN A O 1
ATOM 2447 N N . TYR A 1 313 ? -8.119 -4.496 1.368 1.00 98.69 313 TYR A N 1
ATOM 2448 C CA . TYR A 1 313 ? -9.381 -4.778 2.057 1.00 98.69 313 TYR A CA 1
ATOM 2449 C C . TYR A 1 313 ? -10.077 -3.468 2.456 1.00 98.69 313 TYR A C 1
ATOM 2451 O O . TYR A 1 313 ? -11.210 -3.229 2.030 1.00 98.69 313 TYR A O 1
ATOM 2459 N N . ALA A 1 314 ? -9.380 -2.581 3.177 1.00 98.62 314 ALA A N 1
ATOM 2460 C CA . ALA A 1 314 ? -9.920 -1.290 3.602 1.00 98.62 314 ALA A CA 1
ATOM 2461 C C . ALA A 1 314 ? -10.318 -0.384 2.426 1.00 98.62 314 ALA A C 1
ATOM 2463 O O . ALA A 1 314 ? -11.431 0.152 2.414 1.00 98.62 314 ALA A O 1
ATOM 2464 N N . LEU A 1 315 ? -9.464 -0.279 1.402 1.00 98.62 315 LEU A N 1
ATOM 2465 C CA . LEU A 1 315 ? -9.754 0.473 0.182 1.00 98.62 315 LEU A CA 1
ATOM 2466 C C . LEU A 1 315 ? -11.002 -0.066 -0.529 1.00 98.62 315 LEU A C 1
ATOM 2468 O O . LEU A 1 315 ? -11.846 0.721 -0.945 1.00 98.62 315 LEU A O 1
ATOM 2472 N N . SER A 1 316 ? -11.166 -1.389 -0.632 1.00 98.38 316 SER A N 1
ATOM 2473 C CA . SER A 1 316 ? -12.314 -2.001 -1.313 1.00 98.38 316 SER A CA 1
ATOM 2474 C C . SER A 1 316 ? -13.632 -1.829 -0.549 1.00 98.38 316 SER A C 1
ATOM 2476 O O . SER A 1 316 ? -14.662 -1.561 -1.173 1.00 98.38 316 SER A O 1
ATOM 2478 N N . VAL A 1 317 ? -13.620 -1.913 0.788 1.00 98.44 317 VAL A N 1
ATOM 2479 C CA . VAL A 1 317 ? -14.807 -1.676 1.632 1.00 98.44 317 VAL A CA 1
ATOM 2480 C C . VAL A 1 317 ? -15.226 -0.208 1.559 1.00 98.44 317 VAL A C 1
ATOM 2482 O O . VAL A 1 317 ? -16.393 0.087 1.287 1.00 98.44 317 VAL A O 1
ATOM 2485 N N . TRP A 1 318 ? -14.274 0.719 1.703 1.00 98.38 318 TRP A N 1
ATOM 2486 C CA . TRP A 1 318 ? -14.535 2.144 1.513 1.00 98.38 318 TRP A CA 1
ATOM 2487 C C . TRP A 1 318 ? -15.043 2.438 0.095 1.00 98.38 318 TRP A C 1
ATOM 2489 O O . TRP A 1 318 ? -16.100 3.052 -0.052 1.00 98.38 318 TRP A O 1
ATOM 2499 N N . ALA A 1 319 ? -14.376 1.936 -0.948 1.00 97.88 319 ALA A N 1
ATOM 2500 C CA . ALA A 1 319 ? -14.772 2.183 -2.332 1.00 97.88 319 ALA A CA 1
ATOM 2501 C C . ALA A 1 319 ? -16.178 1.651 -2.642 1.00 97.88 319 ALA A C 1
ATOM 2503 O O . ALA A 1 319 ? -16.956 2.341 -3.298 1.00 97.88 319 ALA A O 1
ATOM 2504 N N . THR A 1 320 ? -16.554 0.492 -2.089 1.00 97.62 320 THR A N 1
ATOM 2505 C CA . THR A 1 320 ? -17.921 -0.051 -2.187 1.00 97.62 320 THR A CA 1
ATOM 2506 C C . THR A 1 320 ? -18.958 0.917 -1.613 1.00 97.62 320 THR A C 1
ATOM 2508 O O . THR A 1 320 ? -19.999 1.140 -2.231 1.00 97.62 320 THR A O 1
ATOM 2511 N N . SER A 1 321 ? -18.662 1.537 -0.462 1.00 96.75 321 SER A N 1
ATOM 2512 C CA . SER A 1 321 ? -19.569 2.495 0.191 1.00 96.75 321 SER A CA 1
ATOM 2513 C C . SER A 1 321 ? -19.814 3.774 -0.623 1.00 96.75 321 SER A C 1
ATOM 2515 O O . SER A 1 321 ? -20.870 4.385 -0.483 1.00 96.75 321 SER A O 1
ATOM 2517 N N . GLN A 1 322 ? -18.856 4.169 -1.472 1.00 96.38 322 GLN A N 1
ATOM 2518 C CA . GLN A 1 322 ? -18.917 5.396 -2.275 1.00 96.38 322 GLN A CA 1
ATOM 2519 C C . GLN A 1 322 ? -19.424 5.140 -3.704 1.00 96.38 322 GLN A C 1
ATOM 2521 O O . GLN A 1 322 ? -20.220 5.912 -4.233 1.00 96.38 322 GLN A O 1
ATOM 2526 N N . ALA A 1 323 ? -18.980 4.050 -4.338 1.00 93.81 323 ALA A N 1
ATOM 2527 C CA . ALA A 1 323 ? -19.292 3.726 -5.730 1.00 93.81 323 ALA A CA 1
ATOM 2528 C C . ALA A 1 323 ? -20.678 3.087 -5.930 1.00 93.81 323 ALA A C 1
ATOM 2530 O O . ALA A 1 323 ? -21.169 3.065 -7.064 1.00 93.81 323 ALA A O 1
ATOM 2531 N N . GLY A 1 324 ? -21.283 2.560 -4.856 1.00 94.62 324 GLY A N 1
ATOM 2532 C CA . GLY A 1 324 ? -22.572 1.855 -4.855 1.00 94.62 324 GLY A CA 1
ATOM 2533 C C . GLY A 1 324 ? -22.488 0.361 -5.199 1.00 94.62 324 GLY A C 1
ATOM 2534 O O . GLY A 1 324 ? -23.480 -0.353 -5.073 1.00 94.62 324 GLY A O 1
ATOM 2535 N N . ALA A 1 325 ? -21.313 -0.126 -5.604 1.00 96.44 325 ALA A N 1
ATOM 2536 C CA . ALA A 1 325 ? -21.066 -1.510 -5.999 1.00 96.44 325 ALA A CA 1
ATOM 2537 C C . ALA A 1 325 ? -19.645 -1.947 -5.610 1.00 96.44 325 ALA A C 1
ATOM 2539 O O . ALA A 1 325 ? -18.737 -1.120 -5.529 1.00 96.44 325 ALA A O 1
ATOM 2540 N N . TYR A 1 326 ? -19.448 -3.250 -5.384 1.00 97.81 326 TYR A N 1
ATOM 2541 C CA . TYR A 1 326 ? -18.139 -3.804 -5.027 1.00 97.81 326 TYR A CA 1
ATOM 2542 C C . TYR A 1 326 ? -17.178 -3.791 -6.235 1.00 97.81 326 TYR A C 1
ATOM 2544 O O . TYR A 1 326 ? -17.532 -4.360 -7.275 1.00 97.81 326 TYR A O 1
ATOM 2552 N N . PRO A 1 327 ? -15.968 -3.202 -6.127 1.00 97.06 327 PRO A N 1
ATOM 2553 C CA . PRO A 1 327 ? -14.980 -3.180 -7.205 1.00 97.06 327 PRO A CA 1
ATOM 2554 C C . PRO A 1 327 ? -14.318 -4.559 -7.380 1.00 97.06 327 PRO A C 1
ATOM 2556 O O . PRO A 1 327 ? -13.222 -4.840 -6.885 1.00 97.06 327 PRO A O 1
ATOM 2559 N N . ARG A 1 328 ? -15.032 -5.456 -8.069 1.00 96.19 328 ARG A N 1
ATOM 2560 C CA . ARG A 1 328 ? -14.656 -6.865 -8.271 1.00 96.19 328 ARG A CA 1
ATOM 2561 C C . ARG A 1 328 ? -13.500 -7.087 -9.249 1.00 96.19 328 ARG A C 1
ATOM 2563 O O . ARG A 1 328 ? -12.871 -8.137 -9.192 1.00 96.19 328 ARG A O 1
ATOM 2570 N N . PHE A 1 329 ? -13.186 -6.118 -10.109 1.00 95.06 329 PHE A N 1
ATOM 2571 C CA . PHE A 1 329 ? -12.059 -6.223 -11.034 1.00 95.06 329 PHE A CA 1
ATOM 2572 C C . PHE A 1 329 ? -10.752 -5.714 -10.406 1.00 95.06 329 PHE A C 1
ATOM 2574 O O . PHE A 1 329 ? -10.790 -4.889 -9.486 1.00 95.06 329 PHE A O 1
ATOM 2581 N N . PRO A 1 330 ? -9.584 -6.181 -10.879 1.00 93.31 330 PRO A N 1
ATOM 2582 C CA . PRO A 1 330 ? -9.376 -7.370 -11.709 1.00 93.31 330 PRO A CA 1
ATOM 2583 C C . PRO A 1 330 ? -9.878 -8.640 -11.006 1.00 93.31 330 PRO A C 1
ATOM 2585 O O . PRO A 1 330 ? -9.575 -8.874 -9.834 1.00 93.31 330 PRO A O 1
ATOM 2588 N N . GLU A 1 331 ? -10.675 -9.428 -11.732 1.00 86.00 331 GLU A N 1
ATOM 2589 C CA . GLU A 1 331 ? -11.209 -10.708 -11.267 1.00 86.00 331 GLU A CA 1
ATOM 2590 C C . GLU A 1 331 ? -10.126 -11.787 -11.404 1.00 86.00 331 GLU A C 1
ATOM 2592 O O . GLU A 1 331 ? -9.442 -11.880 -12.424 1.00 86.00 331 GLU A O 1
ATOM 2597 N N . ILE A 1 332 ? -9.983 -12.614 -10.370 1.00 81.94 332 ILE A N 1
ATOM 2598 C CA . ILE A 1 332 ? -9.001 -13.701 -10.301 1.00 81.94 332 ILE A CA 1
ATOM 2599 C C . ILE A 1 332 ? -9.747 -15.029 -10.439 1.00 81.94 332 ILE A C 1
ATOM 2601 O O . ILE A 1 332 ? -10.758 -15.235 -9.766 1.00 81.94 332 ILE A O 1
ATOM 2605 N N . LYS A 1 333 ? -9.288 -15.930 -11.318 1.00 74.75 333 LYS A N 1
ATOM 2606 C CA . LYS A 1 333 ? -9.994 -17.195 -11.590 1.00 74.75 333 LYS A CA 1
ATOM 2607 C C . LYS A 1 333 ? -9.744 -18.193 -10.460 1.00 74.75 333 LYS A C 1
ATOM 2609 O O . LYS A 1 333 ? -8.768 -18.099 -9.721 1.00 74.75 333 LYS A O 1
ATOM 2614 N N . ASP A 1 334 ? -10.588 -19.211 -10.328 1.00 60.66 334 ASP A N 1
ATOM 2615 C CA . ASP A 1 334 ? -10.443 -20.215 -9.254 1.00 60.66 334 ASP A CA 1
ATOM 2616 C C . ASP A 1 334 ? -9.269 -21.186 -9.470 1.00 60.66 334 ASP A C 1
ATOM 2618 O O . ASP A 1 334 ? -8.840 -21.882 -8.549 1.00 60.66 334 ASP A O 1
ATOM 2622 N N . THR A 1 335 ? -8.688 -21.177 -10.671 1.00 55.41 335 THR A N 1
ATOM 2623 C CA . THR A 1 335 ? -7.368 -21.750 -10.965 1.00 55.41 335 THR A CA 1
ATOM 2624 C C . THR A 1 335 ? -6.228 -20.981 -10.291 1.00 55.41 335 THR A C 1
ATOM 2626 O O . THR A 1 335 ? -5.186 -21.559 -9.963 1.00 55.41 335 THR A O 1
ATOM 2629 N N . ASP A 1 336 ? -6.426 -19.684 -10.055 1.00 60.97 336 ASP A N 1
ATOM 2630 C CA . ASP A 1 336 ? -5.362 -18.726 -9.809 1.00 60.97 336 ASP A CA 1
ATOM 2631 C C . ASP A 1 336 ? -5.062 -18.586 -8.306 1.00 60.97 336 ASP A C 1
ATOM 2633 O O . ASP A 1 336 ? -5.495 -17.659 -7.621 1.00 60.97 336 ASP A O 1
ATOM 2637 N N . ARG A 1 337 ? -4.288 -19.549 -7.793 1.00 67.94 337 ARG A N 1
ATOM 2638 C CA . ARG A 1 337 ? -3.766 -19.610 -6.415 1.00 67.94 337 ARG A CA 1
ATOM 2639 C C . ARG A 1 337 ? -2.242 -19.836 -6.401 1.00 67.94 337 ARG A C 1
ATOM 2641 O O . ARG A 1 337 ? -1.762 -20.557 -7.280 1.00 67.94 337 ARG A O 1
ATOM 2648 N N . PRO A 1 338 ? -1.474 -19.294 -5.430 1.00 67.31 338 PRO A N 1
ATOM 2649 C CA . PRO A 1 338 ? -0.016 -19.420 -5.390 1.00 67.31 338 PRO A CA 1
ATOM 2650 C C . PRO A 1 338 ? 0.437 -20.876 -5.502 1.00 67.31 338 PRO A C 1
ATOM 2652 O O . PRO A 1 338 ? -0.147 -21.768 -4.884 1.00 67.31 338 PRO A O 1
ATOM 2655 N N . ILE A 1 339 ? 1.462 -21.122 -6.319 1.00 62.91 339 ILE A N 1
ATOM 2656 C CA . ILE A 1 339 ? 1.865 -22.489 -6.701 1.00 62.91 339 ILE A CA 1
ATOM 2657 C C . ILE A 1 339 ? 2.781 -23.152 -5.658 1.00 62.91 339 ILE A C 1
ATOM 2659 O O . ILE A 1 339 ? 3.073 -24.346 -5.731 1.00 62.91 339 ILE A O 1
ATOM 2663 N N . SER A 1 340 ? 3.237 -22.364 -4.687 1.00 63.72 340 SER A N 1
ATOM 2664 C CA . SER A 1 340 ? 3.957 -22.781 -3.491 1.00 63.72 340 SER A CA 1
ATOM 2665 C C . SER A 1 340 ? 3.471 -21.962 -2.299 1.00 63.72 340 SER A C 1
ATOM 2667 O O . SER A 1 340 ? 2.825 -20.925 -2.465 1.00 63.72 340 SER A O 1
ATOM 2669 N N . ARG A 1 341 ? 3.858 -22.394 -1.094 1.00 65.94 341 ARG A N 1
ATOM 2670 C CA . ARG A 1 341 ? 3.768 -21.575 0.120 1.00 65.94 341 ARG A CA 1
ATOM 2671 C C . ARG A 1 341 ? 4.336 -20.166 -0.165 1.00 65.94 341 ARG A C 1
ATOM 2673 O O . ARG A 1 341 ? 5.422 -20.103 -0.748 1.00 65.94 341 ARG A O 1
ATOM 2680 N N . PRO A 1 342 ? 3.649 -19.075 0.228 1.00 64.25 342 PRO A N 1
ATOM 2681 C CA . PRO A 1 342 ? 4.211 -17.726 0.178 1.00 64.25 342 PRO A CA 1
ATOM 2682 C C . PRO A 1 342 ? 5.500 -17.649 1.003 1.00 64.25 342 PRO A C 1
ATOM 2684 O O . PRO A 1 342 ? 5.635 -18.325 2.030 1.00 64.25 342 PRO A O 1
ATOM 2687 N N . THR A 1 343 ? 6.472 -16.877 0.534 1.00 58.88 343 THR A N 1
ATOM 2688 C CA . THR A 1 343 ? 7.862 -16.978 0.997 1.00 58.88 343 THR A CA 1
ATOM 2689 C C . THR A 1 343 ? 8.311 -15.787 1.830 1.00 58.88 343 THR A C 1
ATOM 2691 O O . THR A 1 343 ? 7.878 -14.659 1.621 1.00 58.88 343 THR A O 1
ATOM 2694 N N . PHE A 1 344 ? 9.256 -16.063 2.730 1.00 48.19 344 PHE A N 1
ATOM 2695 C CA . PHE A 1 344 ? 10.377 -15.149 2.971 1.00 48.19 344 PHE A CA 1
ATOM 2696 C C . PHE A 1 344 ? 11.660 -15.811 2.440 1.00 48.19 344 PHE A C 1
ATOM 2698 O O . PHE A 1 344 ? 12.308 -15.254 1.569 1.00 48.19 344 PHE A O 1
ATOM 2705 N N . PHE A 1 345 ? 11.910 -17.081 2.796 1.00 29.38 345 PHE A N 1
ATOM 2706 C CA . PHE A 1 345 ? 12.858 -17.964 2.096 1.00 29.38 345 PHE A CA 1
ATOM 2707 C C . PHE A 1 345 ? 12.333 -19.417 2.031 1.00 29.38 345 PHE A C 1
ATOM 2709 O O . PHE A 1 345 ? 11.649 -19.865 2.953 1.00 29.38 345 PHE A O 1
ATOM 2716 N N . GLY A 1 346 ? 12.692 -20.166 0.978 1.00 24.97 346 GLY A N 1
ATOM 2717 C CA . GLY A 1 346 ? 12.549 -21.635 0.900 1.00 24.97 346 GLY A CA 1
ATOM 2718 C C . GLY A 1 346 ? 11.348 -22.205 0.114 1.00 24.97 346 GLY A C 1
ATOM 2719 O O . GLY A 1 346 ? 10.217 -21.737 0.211 1.00 24.97 346 GLY A O 1
ATOM 2720 N N . THR A 1 347 ? 11.609 -23.264 -0.658 1.00 23.55 347 THR A N 1
ATOM 2721 C CA . THR A 1 347 ? 10.669 -24.075 -1.469 1.00 23.55 347 THR A CA 1
ATOM 2722 C C . THR A 1 347 ? 10.062 -25.237 -0.646 1.00 23.55 347 THR A C 1
ATOM 2724 O O . THR A 1 347 ? 10.493 -25.459 0.481 1.00 23.55 347 THR A O 1
ATOM 2727 N N . GLN A 1 348 ? 9.071 -26.051 -1.051 1.00 30.02 348 GLN A N 1
ATOM 2728 C CA . GLN A 1 348 ? 8.184 -26.259 -2.231 1.00 30.02 348 GLN A CA 1
ATOM 2729 C C . GLN A 1 348 ? 6.941 -27.052 -1.694 1.00 30.02 348 GLN A C 1
ATOM 2731 O O . GLN A 1 348 ? 6.907 -27.316 -0.494 1.00 30.02 348 GLN A O 1
ATOM 2736 N N . ASN A 1 349 ? 5.884 -27.511 -2.383 1.00 36.25 349 ASN A N 1
ATOM 2737 C CA . ASN A 1 349 ? 5.254 -27.446 -3.726 1.00 36.25 349 ASN A CA 1
ATOM 2738 C C . ASN A 1 349 ? 3.704 -27.639 -3.494 1.00 36.25 349 ASN A C 1
ATOM 2740 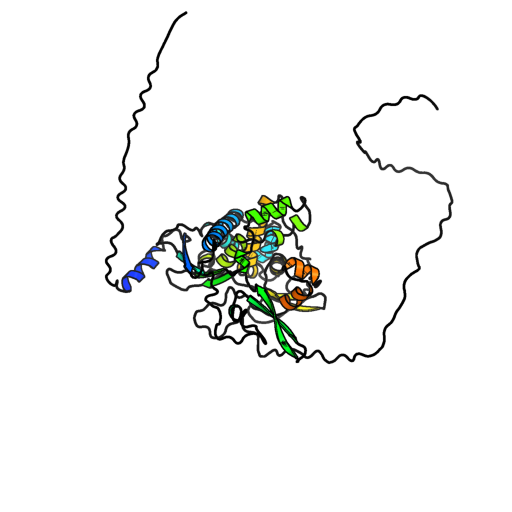O O . ASN A 1 349 ? 3.275 -27.486 -2.352 1.00 36.25 349 ASN A O 1
ATOM 2744 N N . ASP A 1 350 ? 2.752 -27.936 -4.399 1.00 31.84 350 ASP A N 1
ATOM 2745 C CA . ASP A 1 350 ? 2.663 -28.124 -5.865 1.00 31.84 350 ASP A CA 1
ATOM 2746 C C . ASP A 1 350 ? 1.187 -27.953 -6.343 1.00 31.84 350 ASP A C 1
ATOM 2748 O O . ASP A 1 350 ? 0.297 -27.650 -5.547 1.00 31.84 350 ASP A O 1
ATOM 2752 N N . ASN A 1 351 ? 0.891 -28.274 -7.612 1.00 32.91 351 ASN A N 1
ATOM 2753 C CA . ASN A 1 351 ? -0.457 -28.548 -8.151 1.00 32.91 351 ASN A CA 1
ATOM 2754 C C . ASN A 1 351 ? -1.487 -27.404 -7.990 1.00 32.91 351 ASN A C 1
ATOM 2756 O O . ASN A 1 351 ? -2.673 -27.617 -7.711 1.00 32.91 351 ASN A O 1
ATOM 2760 N N . GLY A 1 352 ? -1.050 -26.169 -8.235 1.00 32.94 352 GLY A N 1
ATOM 2761 C CA . GLY A 1 352 ? -1.896 -25.043 -8.640 1.00 32.94 352 GLY A CA 1
ATOM 2762 C C . GLY A 1 352 ? -1.382 -24.467 -9.961 1.00 32.94 352 GLY A C 1
ATOM 2763 O O . GLY A 1 352 ? -0.170 -24.372 -10.152 1.00 32.94 352 GLY A O 1
ATOM 2764 N N . VAL A 1 353 ? -2.279 -24.103 -10.880 1.00 30.66 353 VAL A N 1
ATOM 2765 C CA . VAL A 1 353 ? -1.916 -23.453 -12.149 1.00 30.66 353 VAL A CA 1
ATOM 2766 C C . VAL A 1 353 ? -2.642 -22.125 -12.228 1.00 30.66 353 VAL A C 1
ATOM 2768 O O . VAL A 1 353 ? -3.791 -22.071 -12.649 1.00 30.66 353 VAL A O 1
ATOM 2771 N N . ILE A 1 354 ? -1.946 -21.061 -11.841 1.00 38.22 354 ILE A N 1
ATOM 2772 C CA . ILE A 1 354 ? -2.355 -19.705 -12.195 1.00 38.22 354 ILE A CA 1
ATOM 2773 C C . ILE A 1 354 ? -2.241 -19.522 -13.714 1.00 38.22 354 ILE A C 1
ATOM 2775 O O . ILE A 1 354 ? -1.296 -20.011 -14.333 1.00 38.22 354 ILE A O 1
ATOM 2779 N N . SER A 1 355 ? -3.203 -18.803 -14.292 1.00 30.88 355 SER A N 1
ATOM 2780 C CA . SER A 1 355 ? -3.246 -18.385 -15.693 1.00 30.88 355 SER A CA 1
ATOM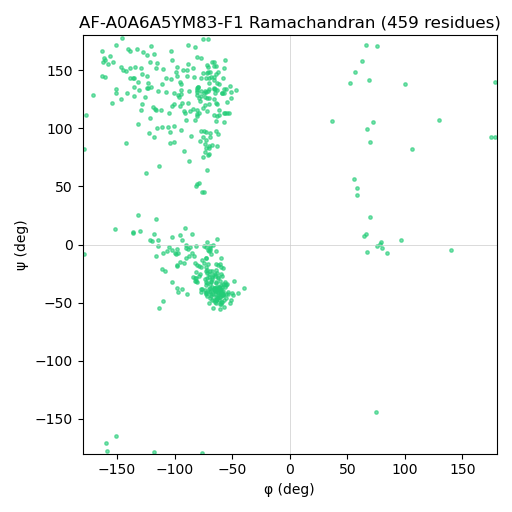 2781 C C . SER A 1 355 ? -3.415 -16.860 -15.779 1.00 30.88 355 SER A C 1
ATOM 2783 O O . SER A 1 355 ? -4.419 -16.350 -16.289 1.00 30.88 355 SER A O 1
ATOM 2785 N N . GLN A 1 356 ? -2.437 -16.123 -15.233 1.00 41.09 356 GLN A N 1
ATOM 2786 C CA . GLN A 1 356 ? -2.411 -14.660 -15.340 1.00 41.09 356 GLN A CA 1
ATOM 2787 C C . GLN A 1 356 ? -2.208 -14.233 -16.785 1.00 41.09 356 GLN A C 1
ATOM 2789 O O . GLN A 1 356 ? -1.441 -14.868 -17.505 1.00 41.09 356 GLN A O 1
ATOM 2794 N N . ASN A 1 357 ? -2.835 -13.132 -17.194 1.00 41.12 357 ASN A N 1
ATOM 2795 C CA . ASN A 1 357 ? -2.606 -12.593 -18.523 1.00 41.12 357 ASN A CA 1
ATOM 2796 C C . ASN A 1 357 ? -1.209 -11.955 -18.612 1.00 41.12 357 ASN A C 1
ATOM 2798 O O . ASN A 1 357 ? -0.954 -10.956 -17.949 1.00 41.12 357 ASN A O 1
ATOM 2802 N N . THR A 1 358 ? -0.320 -12.524 -19.430 1.00 43.22 358 THR A N 1
ATOM 2803 C CA . THR A 1 358 ? 1.014 -11.959 -19.708 1.00 43.22 358 THR A CA 1
ATOM 2804 C C . THR A 1 358 ? 1.016 -11.021 -20.915 1.00 43.22 358 THR A C 1
ATOM 2806 O O . THR A 1 358 ? 2.085 -10.728 -21.444 1.00 43.22 358 THR A O 1
ATOM 2809 N N . ASP A 1 359 ? -0.159 -10.592 -21.383 1.00 51.19 359 ASP A N 1
ATOM 2810 C CA . ASP A 1 359 ? -0.299 -9.497 -22.340 1.00 51.19 359 ASP A CA 1
ATOM 2811 C C . ASP A 1 359 ? 0.382 -8.235 -21.772 1.00 51.19 359 ASP A C 1
ATOM 2813 O O . ASP A 1 359 ? -0.070 -7.705 -20.745 1.00 51.19 359 ASP A O 1
ATOM 2817 N N . PRO A 1 360 ? 1.480 -7.758 -22.390 1.00 44.19 360 PRO A N 1
ATOM 2818 C CA . PRO A 1 360 ? 2.218 -6.630 -21.854 1.00 44.19 360 PRO A CA 1
ATOM 2819 C C . PRO A 1 360 ? 1.401 -5.333 -21.904 1.00 44.19 360 PRO A C 1
ATOM 2821 O O . PRO A 1 360 ? 1.600 -4.485 -21.041 1.00 44.19 360 PRO A O 1
ATOM 2824 N N . GLU A 1 361 ? 0.434 -5.185 -22.823 1.00 50.94 361 GLU A N 1
ATOM 2825 C CA . GLU A 1 361 ? -0.433 -3.998 -22.872 1.00 50.94 361 GLU A CA 1
ATOM 2826 C C . GLU A 1 361 ? -1.307 -3.900 -21.618 1.00 50.94 361 GLU A C 1
ATOM 2828 O O . GLU A 1 361 ? -1.455 -2.821 -21.043 1.00 50.94 361 GLU A O 1
ATOM 2833 N N . ILE A 1 362 ? -1.832 -5.031 -21.141 1.00 50.00 362 ILE A N 1
ATOM 2834 C CA . ILE A 1 362 ? -2.683 -5.087 -19.945 1.00 50.00 362 ILE A CA 1
ATOM 2835 C C . ILE A 1 362 ? -1.850 -4.952 -18.665 1.00 50.00 362 ILE A C 1
ATOM 2837 O O . ILE A 1 362 ? -2.259 -4.239 -17.748 1.00 50.00 362 ILE A O 1
ATOM 2841 N N . MET A 1 363 ? -0.655 -5.552 -18.604 1.00 46.38 363 MET A N 1
ATOM 2842 C CA . MET A 1 363 ? 0.264 -5.317 -17.479 1.00 46.38 363 MET A CA 1
ATOM 2843 C C . MET A 1 363 ? 0.746 -3.858 -17.434 1.00 46.38 363 MET A C 1
ATOM 2845 O O . MET A 1 363 ? 0.807 -3.274 -16.355 1.00 46.38 363 MET A O 1
ATOM 2849 N N . GLY A 1 364 ? 1.014 -3.239 -18.588 1.00 47.81 364 GLY A N 1
ATOM 2850 C CA . GLY A 1 364 ? 1.371 -1.824 -18.700 1.00 47.81 364 GLY A CA 1
ATOM 2851 C C . GLY A 1 364 ? 0.245 -0.895 -18.247 1.00 47.81 364 GLY A C 1
ATOM 2852 O O . GLY A 1 364 ? 0.471 -0.018 -17.415 1.00 47.81 364 GLY A O 1
ATOM 2853 N N . GLN 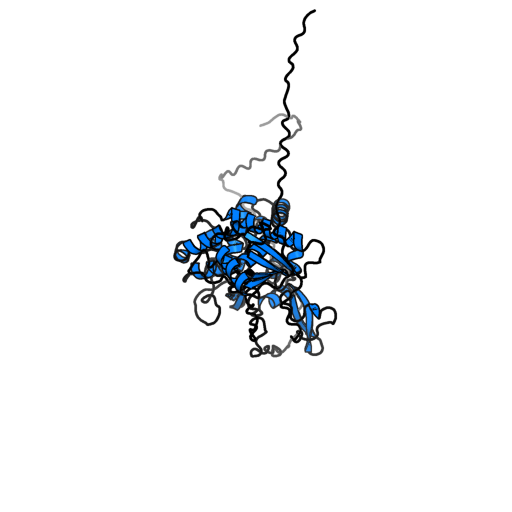A 1 365 ? -0.992 -1.151 -18.688 1.00 49.50 365 GLN A N 1
ATOM 2854 C CA . GLN A 1 365 ? -2.186 -0.434 -18.219 1.00 49.50 365 GLN A CA 1
ATOM 2855 C C . GLN A 1 365 ? -2.387 -0.554 -16.700 1.00 49.50 365 GLN A C 1
ATOM 2857 O O . GLN A 1 365 ? -2.705 0.440 -16.052 1.00 49.50 365 GLN A O 1
ATOM 2862 N N . MET A 1 366 ? -2.166 -1.739 -16.116 1.00 44.88 366 MET A N 1
ATOM 2863 C CA . MET A 1 366 ? -2.258 -1.950 -14.664 1.00 44.88 366 MET A CA 1
ATOM 2864 C C . MET A 1 366 ? -1.142 -1.255 -13.869 1.00 44.88 366 MET A C 1
ATOM 2866 O O . MET A 1 366 ? -1.379 -0.831 -12.742 1.00 44.88 366 MET A O 1
ATOM 2870 N N . LEU A 1 367 ? 0.067 -1.156 -14.429 1.00 44.16 367 LEU A N 1
ATOM 2871 C CA . LEU A 1 367 ? 1.254 -0.602 -13.762 1.00 44.16 367 LEU A CA 1
ATOM 2872 C C . LEU A 1 367 ? 1.533 0.873 -14.117 1.00 44.16 367 LEU A C 1
ATOM 2874 O O . LEU A 1 367 ? 2.467 1.464 -13.579 1.00 44.16 367 LEU A O 1
ATOM 2878 N N . GLY A 1 368 ? 0.754 1.477 -15.020 1.00 42.53 368 GLY A N 1
ATOM 2879 C CA . GLY A 1 368 ? 0.956 2.851 -15.492 1.00 42.53 368 GLY A CA 1
ATOM 2880 C C . GLY A 1 368 ? 2.200 3.049 -16.372 1.00 42.53 368 GLY A C 1
ATOM 2881 O O . GLY A 1 368 ? 2.717 4.164 -16.451 1.00 42.53 368 GLY A O 1
ATOM 2882 N N . VAL A 1 369 ? 2.698 1.991 -17.021 1.00 44.97 369 VAL A N 1
ATOM 2883 C CA . VAL A 1 369 ? 3.916 2.001 -17.858 1.00 44.97 369 VAL A CA 1
ATOM 2884 C C . VAL A 1 369 ? 3.629 1.497 -19.282 1.00 44.97 369 VAL A C 1
ATOM 2886 O O . VAL A 1 369 ? 2.590 0.874 -19.504 1.00 44.97 369 VAL A O 1
ATOM 2889 N N . PRO A 1 370 ? 4.516 1.745 -20.267 1.00 52.56 370 PRO A N 1
ATOM 2890 C CA . PRO A 1 370 ? 4.407 1.136 -21.592 1.00 52.56 370 PRO A CA 1
ATOM 2891 C C . PRO A 1 370 ? 4.379 -0.398 -21.542 1.00 52.56 370 PRO A C 1
ATOM 2893 O O . PRO A 1 370 ? 4.828 -1.020 -20.576 1.00 52.56 370 PRO A O 1
ATOM 2896 N N . ALA A 1 371 ? 3.850 -1.013 -22.595 1.00 50.22 371 ALA A N 1
ATOM 2897 C CA . ALA A 1 371 ? 3.623 -2.452 -22.652 1.00 50.22 371 ALA A CA 1
ATOM 2898 C C . ALA A 1 371 ? 4.950 -3.228 -22.609 1.00 50.22 371 ALA A C 1
ATOM 2900 O O . ALA A 1 371 ? 5.157 -4.116 -21.785 1.00 50.22 371 ALA A O 1
ATOM 2901 N N . GLU A 1 372 ? 5.883 -2.812 -23.460 1.00 48.16 372 GLU A N 1
ATOM 2902 C CA . GLU A 1 372 ? 7.258 -3.288 -23.558 1.00 48.16 372 GLU A CA 1
ATOM 2903 C C . GLU A 1 372 ? 8.028 -3.203 -22.228 1.00 48.16 372 GLU A C 1
ATOM 2905 O O . GLU A 1 372 ? 8.833 -4.077 -21.915 1.00 48.16 372 GLU A O 1
ATOM 2910 N N . ASP A 1 373 ? 7.734 -2.189 -21.415 1.00 46.62 373 ASP A N 1
ATOM 2911 C CA . ASP A 1 373 ? 8.370 -1.941 -20.124 1.00 46.62 373 ASP A CA 1
ATOM 2912 C C . ASP A 1 373 ? 7.793 -2.798 -18.992 1.00 46.62 373 ASP A C 1
ATOM 2914 O O . ASP A 1 373 ? 8.494 -3.096 -18.019 1.00 46.62 373 ASP A O 1
ATOM 2918 N N . ALA A 1 374 ? 6.518 -3.181 -19.087 1.00 48.97 374 ALA A N 1
ATOM 2919 C CA . ALA A 1 374 ? 5.809 -3.899 -18.033 1.00 48.97 374 ALA A CA 1
ATOM 2920 C C . ALA A 1 374 ? 6.406 -5.288 -17.761 1.00 48.97 374 ALA A C 1
ATOM 2922 O O . ALA A 1 374 ? 6.407 -5.738 -16.619 1.00 48.97 374 ALA A O 1
ATOM 2923 N N . TYR A 1 375 ? 6.943 -5.951 -18.790 1.00 43.91 375 TYR A N 1
ATOM 2924 C CA . TYR A 1 375 ? 7.491 -7.308 -18.694 1.00 43.91 375 TYR A CA 1
ATOM 2925 C C . TYR A 1 375 ? 8.805 -7.351 -17.889 1.00 43.91 375 TYR A C 1
ATOM 2927 O O . TYR A 1 375 ? 8.912 -8.096 -16.914 1.00 43.91 375 TYR A O 1
ATOM 2935 N N . ASP A 1 376 ? 9.769 -6.485 -18.216 1.00 42.28 376 ASP A N 1
ATOM 2936 C CA . ASP A 1 376 ? 11.049 -6.389 -17.491 1.00 42.28 376 ASP A CA 1
ATOM 2937 C C . ASP A 1 376 ? 10.883 -5.752 -16.099 1.00 42.28 376 ASP A C 1
ATOM 2939 O O . ASP A 1 376 ? 11.591 -6.107 -15.155 1.00 42.28 376 ASP A O 1
ATOM 2943 N N . THR A 1 377 ? 9.888 -4.872 -15.937 1.00 44.00 377 THR A N 1
ATOM 2944 C CA . THR A 1 377 ? 9.455 -4.310 -14.641 1.00 44.00 377 THR A CA 1
ATOM 2945 C C . THR A 1 377 ? 8.982 -5.391 -13.655 1.00 44.00 377 THR A C 1
ATOM 2947 O O . THR A 1 377 ? 9.043 -5.180 -12.442 1.00 44.00 377 THR A O 1
ATOM 2950 N N . TYR A 1 378 ? 8.517 -6.533 -14.166 1.00 42.28 378 TYR A N 1
ATOM 2951 C CA . TYR A 1 378 ? 7.746 -7.550 -13.446 1.00 42.28 378 TYR A CA 1
ATOM 2952 C C . TYR A 1 378 ? 8.516 -8.850 -13.155 1.00 42.28 378 TYR A C 1
ATOM 2954 O O . TYR A 1 378 ? 8.156 -9.571 -12.228 1.00 42.28 378 TYR A O 1
ATOM 2962 N N . LEU A 1 379 ? 9.567 -9.163 -13.925 1.00 39.78 379 LEU A N 1
ATOM 2963 C CA . LEU A 1 379 ? 10.297 -10.437 -13.816 1.00 39.78 379 LEU A CA 1
ATOM 2964 C C . LEU A 1 379 ? 11.577 -10.412 -12.966 1.00 39.78 379 LEU A C 1
ATOM 2966 O O . LEU A 1 379 ? 12.156 -11.476 -12.743 1.00 39.78 379 LEU A O 1
ATOM 2970 N N . ARG A 1 380 ? 12.043 -9.249 -12.494 1.00 42.19 380 ARG A N 1
ATOM 2971 C CA . ARG A 1 380 ? 13.172 -9.190 -11.547 1.00 42.19 380 ARG A CA 1
ATOM 2972 C C . ARG A 1 380 ? 12.693 -9.489 -10.128 1.00 42.19 380 ARG A C 1
ATOM 2974 O O . ARG A 1 380 ? 11.670 -8.963 -9.701 1.00 42.19 380 ARG A O 1
ATOM 2981 N N . GLU A 1 381 ? 13.437 -10.334 -9.410 1.00 36.00 381 GLU A N 1
ATOM 2982 C CA . GLU A 1 381 ? 13.100 -10.820 -8.061 1.00 36.00 381 GLU A CA 1
ATOM 2983 C C . GLU A 1 381 ? 13.367 -9.765 -6.964 1.00 36.00 381 GLU A C 1
ATOM 2985 O O . GLU A 1 381 ? 13.914 -10.074 -5.910 1.00 36.00 381 GLU A O 1
ATOM 2990 N N . ASP A 1 382 ? 12.958 -8.516 -7.209 1.00 37.97 382 ASP A N 1
ATOM 2991 C CA . ASP A 1 382 ? 13.036 -7.419 -6.247 1.00 37.97 382 ASP A CA 1
ATOM 2992 C C . ASP A 1 382 ? 12.193 -7.749 -5.002 1.00 37.97 382 ASP A C 1
ATOM 2994 O O . ASP A 1 382 ? 10.959 -7.797 -5.053 1.00 37.97 382 ASP A O 1
ATOM 2998 N N . LEU A 1 383 ? 12.865 -7.969 -3.869 1.00 38.88 383 LEU A N 1
ATOM 2999 C CA . LEU A 1 383 ? 12.211 -8.000 -2.563 1.00 38.88 383 LEU A CA 1
ATOM 3000 C C . LEU A 1 383 ? 11.592 -6.629 -2.259 1.00 38.88 383 LEU A C 1
ATOM 3002 O O . LEU A 1 383 ? 12.088 -5.588 -2.702 1.00 38.88 383 LEU A O 1
ATOM 3006 N N . GLY A 1 384 ? 10.488 -6.649 -1.511 1.00 40.38 384 GLY A N 1
ATOM 3007 C CA . GLY A 1 384 ? 9.792 -5.437 -1.103 1.00 40.38 384 GLY A CA 1
ATOM 3008 C C . GLY A 1 384 ? 10.685 -4.577 -0.217 1.00 40.38 384 GLY A C 1
ATOM 3009 O O . GLY A 1 384 ? 11.376 -5.081 0.672 1.00 40.38 384 GLY A O 1
ATOM 3010 N N . CYS A 1 385 ? 10.742 -3.285 -0.526 1.00 49.81 385 CYS A N 1
ATOM 3011 C CA . CYS A 1 385 ? 11.704 -2.373 0.085 1.00 49.81 385 CYS A CA 1
ATOM 3012 C C . CYS A 1 385 ? 11.185 -1.706 1.363 1.00 49.81 385 CYS A C 1
ATOM 3014 O O . CYS A 1 385 ? 11.937 -0.922 1.945 1.00 49.81 385 CYS A O 1
ATOM 3016 N N . SER A 1 386 ? 9.949 -1.994 1.793 1.00 48.44 386 SER A N 1
ATOM 3017 C CA . SER A 1 386 ? 9.333 -1.318 2.941 1.00 48.44 386 SER A CA 1
ATOM 3018 C C . SER A 1 386 ? 9.739 -1.891 4.308 1.00 48.44 386 SER A C 1
ATOM 3020 O O . SER A 1 386 ? 9.608 -1.209 5.319 1.00 48.44 386 SER A O 1
ATOM 3022 N N . ASP A 1 387 ? 10.319 -3.099 4.343 1.00 47.28 387 ASP A N 1
ATOM 3023 C CA . ASP A 1 387 ? 10.749 -3.767 5.588 1.00 47.28 387 AS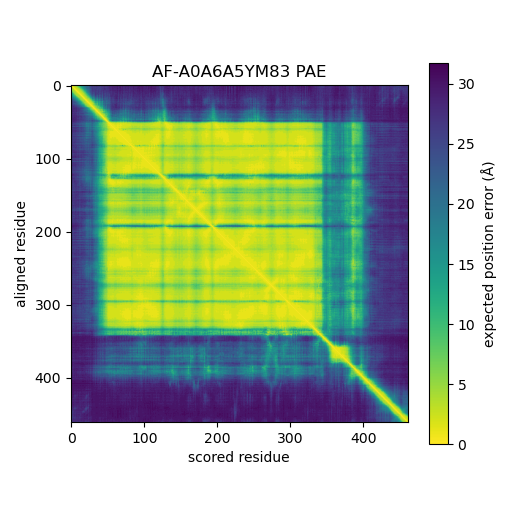P A CA 1
ATOM 3024 C C . ASP A 1 387 ? 12.261 -3.610 5.905 1.00 47.28 387 ASP A C 1
ATOM 3026 O O . ASP A 1 387 ? 12.706 -3.866 7.026 1.00 47.28 387 ASP A O 1
ATOM 3030 N N . ASN A 1 388 ? 13.105 -3.250 4.928 1.00 48.62 388 ASN A N 1
ATOM 3031 C CA . ASN A 1 388 ? 14.563 -3.469 5.010 1.00 48.62 388 ASN A CA 1
ATOM 3032 C C . ASN A 1 388 ? 15.322 -2.321 5.709 1.00 48.62 388 ASN A C 1
ATOM 3034 O O . ASN A 1 388 ? 16.020 -1.548 5.042 1.00 48.62 388 ASN A O 1
ATOM 3038 N N . GLY A 1 389 ? 15.178 -2.203 7.036 1.00 43.66 389 GLY A N 1
ATOM 3039 C CA . GLY A 1 389 ? 15.558 -0.994 7.787 1.00 43.66 389 GLY A CA 1
ATOM 3040 C C . GLY A 1 389 ? 16.321 -1.128 9.119 1.00 43.66 389 GLY A C 1
ATOM 3041 O O . GLY A 1 389 ? 16.462 -0.112 9.789 1.00 43.66 389 GLY A O 1
ATOM 3042 N N . GLU A 1 390 ? 16.847 -2.291 9.536 1.00 48.69 390 GLU A N 1
ATOM 3043 C CA . GLU A 1 390 ? 17.747 -2.316 10.715 1.00 48.69 390 GLU A CA 1
ATOM 3044 C C . GLU A 1 390 ? 19.010 -1.464 10.453 1.00 48.69 390 GLU A C 1
ATOM 3046 O O . GLU A 1 390 ? 19.819 -1.798 9.577 1.00 48.69 390 GLU A O 1
ATOM 3051 N N . GLU A 1 391 ? 19.196 -0.378 11.221 1.00 44.84 391 GLU A N 1
ATOM 3052 C CA . GLU A 1 391 ? 20.339 0.546 11.120 1.00 44.84 391 GLU A CA 1
ATOM 3053 C C . GLU A 1 391 ? 21.676 -0.156 11.432 1.00 44.84 391 GLU A C 1
ATOM 3055 O O . GLU A 1 391 ? 22.193 -0.130 12.550 1.00 44.84 391 GLU A O 1
ATOM 3060 N N . GLY A 1 392 ? 22.260 -0.792 10.416 1.00 46.88 392 GLY A N 1
ATOM 3061 C CA . GLY A 1 392 ? 23.533 -1.506 10.522 1.00 46.88 392 GLY A CA 1
ATOM 3062 C C . GLY A 1 392 ? 23.608 -2.831 9.765 1.00 46.88 392 GLY A C 1
ATOM 3063 O O . GLY A 1 392 ? 24.695 -3.410 9.714 1.00 46.88 392 GLY A O 1
ATOM 3064 N N . SER A 1 393 ? 22.519 -3.316 9.149 1.00 45.66 393 SER A N 1
ATOM 3065 C CA . SER A 1 393 ? 22.617 -4.496 8.279 1.00 45.66 393 SER A CA 1
ATOM 3066 C C . SER A 1 393 ? 23.509 -4.207 7.068 1.00 45.66 393 SER A C 1
ATOM 3068 O O . SER A 1 393 ? 23.224 -3.331 6.254 1.00 45.66 393 SER A O 1
ATOM 3070 N N . THR A 1 394 ? 24.586 -4.981 6.920 1.00 43.50 394 THR A N 1
ATOM 3071 C CA . THR A 1 394 ? 25.447 -4.966 5.725 1.00 43.50 394 THR A CA 1
ATOM 3072 C C . THR A 1 394 ? 24.926 -5.864 4.603 1.00 43.50 394 THR A C 1
ATOM 3074 O O . THR A 1 394 ? 25.472 -5.845 3.501 1.00 43.50 394 THR A O 1
ATOM 3077 N N . ILE A 1 395 ? 23.877 -6.646 4.873 1.00 43.62 395 ILE A N 1
ATOM 3078 C CA . ILE A 1 395 ? 23.118 -7.388 3.869 1.00 43.62 395 ILE A CA 1
ATOM 3079 C C . ILE A 1 395 ? 21.856 -6.573 3.603 1.00 43.62 395 ILE A C 1
ATOM 3081 O O . ILE A 1 395 ? 20.920 -6.600 4.402 1.00 43.62 395 ILE A O 1
ATOM 3085 N N . ASP A 1 396 ? 21.847 -5.843 2.492 1.00 45.31 396 ASP A N 1
ATOM 3086 C CA . ASP A 1 396 ? 20.631 -5.258 1.936 1.00 45.31 396 ASP A CA 1
ATOM 3087 C C . ASP A 1 396 ? 19.956 -6.296 1.020 1.00 45.31 396 ASP A C 1
ATOM 3089 O O . ASP A 1 396 ? 20.531 -6.647 -0.015 1.00 45.31 396 ASP A O 1
ATOM 3093 N N . PRO A 1 397 ? 18.750 -6.800 1.351 1.00 43.53 397 PRO A N 1
ATOM 3094 C CA . PRO A 1 397 ? 18.021 -7.730 0.490 1.00 43.53 397 PRO A CA 1
ATOM 3095 C C . PRO A 1 397 ? 17.501 -7.093 -0.812 1.00 43.53 397 PRO A C 1
ATOM 3097 O O . PRO A 1 397 ? 16.938 -7.803 -1.641 1.00 43.53 397 PRO A O 1
ATOM 3100 N N . CYS A 1 398 ? 17.669 -5.779 -1.004 1.00 45.88 398 CYS A N 1
ATOM 3101 C CA . CYS A 1 398 ? 17.340 -5.074 -2.247 1.00 45.88 398 CYS A CA 1
ATOM 3102 C C . CYS A 1 398 ? 18.483 -5.089 -3.287 1.00 45.88 398 CYS A C 1
ATOM 3104 O O . CYS A 1 398 ? 18.304 -4.546 -4.380 1.00 45.88 398 CYS A O 1
ATOM 3106 N N . VAL A 1 399 ? 19.644 -5.680 -2.967 1.00 40.47 399 VAL A N 1
ATOM 3107 C CA . VAL A 1 399 ? 20.783 -5.839 -3.890 1.00 40.47 399 VAL A CA 1
ATOM 3108 C C . VAL A 1 399 ? 20.562 -7.031 -4.826 1.00 40.47 399 VAL A C 1
ATOM 3110 O O . VAL A 1 399 ? 20.264 -8.133 -4.368 1.00 40.47 399 VAL A O 1
ATOM 3113 N N . ASP A 1 400 ? 20.770 -6.821 -6.133 1.00 37.78 400 ASP A N 1
ATOM 3114 C CA . ASP A 1 400 ? 20.753 -7.879 -7.155 1.00 37.78 400 ASP A CA 1
ATOM 3115 C C . ASP A 1 400 ? 21.663 -9.065 -6.765 1.00 37.78 400 ASP A C 1
ATOM 3117 O O . ASP A 1 400 ? 22.843 -8.885 -6.437 1.00 37.78 400 ASP A O 1
ATOM 3121 N N . ASP A 1 401 ? 21.141 -10.294 -6.859 1.00 31.48 401 ASP A N 1
ATOM 3122 C CA . ASP A 1 401 ? 21.923 -11.505 -6.593 1.00 31.48 401 ASP A CA 1
ATOM 3123 C C . ASP A 1 401 ? 23.046 -11.676 -7.632 1.00 31.48 401 ASP A C 1
ATOM 3125 O O . ASP A 1 401 ? 22.818 -11.968 -8.810 1.00 31.48 401 ASP A O 1
ATOM 3129 N N . ASN A 1 402 ? 24.287 -11.513 -7.170 1.00 36.09 402 ASN A N 1
ATOM 3130 C CA . ASN A 1 402 ? 25.482 -11.610 -8.002 1.00 36.09 402 ASN A CA 1
ATOM 3131 C C . ASN A 1 402 ? 25.778 -13.054 -8.457 1.00 36.09 402 ASN A C 1
ATOM 3133 O O . ASN A 1 402 ? 26.518 -13.231 -9.428 1.00 36.09 402 ASN A O 1
ATOM 3137 N N . ASP A 1 403 ? 25.192 -14.073 -7.816 1.00 30.73 403 ASP A N 1
ATOM 3138 C CA . ASP A 1 403 ? 25.372 -15.482 -8.189 1.00 30.73 403 ASP A CA 1
ATOM 3139 C C . ASP A 1 403 ? 24.465 -15.922 -9.363 1.00 30.73 403 ASP A C 1
ATOM 3141 O O . ASP A 1 403 ? 24.590 -17.052 -9.847 1.00 30.73 403 ASP A O 1
ATOM 3145 N N . ASN A 1 404 ? 23.607 -15.034 -9.896 1.00 32.94 404 ASN A N 1
ATOM 3146 C CA . ASN A 1 404 ? 22.711 -15.310 -11.031 1.00 32.94 404 ASN A CA 1
ATOM 3147 C C . ASN A 1 404 ? 23.054 -14.493 -12.307 1.00 32.94 404 ASN A C 1
ATOM 3149 O O . ASN A 1 404 ? 22.286 -13.621 -12.730 1.00 32.94 404 ASN A O 1
ATOM 3153 N N . PRO A 1 405 ? 24.206 -14.744 -12.966 1.00 32.25 405 PRO A N 1
ATOM 3154 C CA . PRO A 1 405 ? 24.599 -14.027 -14.176 1.00 32.25 405 PRO A CA 1
ATOM 3155 C C . PRO A 1 405 ? 23.653 -14.321 -15.351 1.00 32.25 405 PRO A C 1
ATOM 3157 O O . PRO A 1 405 ? 23.332 -15.473 -15.648 1.00 32.25 405 PRO A O 1
ATOM 3160 N N . ALA A 1 406 ? 23.255 -13.263 -16.065 1.00 29.61 406 ALA A N 1
ATOM 3161 C CA . ALA A 1 406 ? 22.286 -13.325 -17.159 1.00 29.61 406 ALA A CA 1
ATOM 3162 C C . ALA A 1 406 ? 22.619 -14.400 -18.215 1.00 29.61 406 ALA A C 1
ATOM 3164 O O . ALA A 1 406 ? 23.705 -14.391 -18.802 1.00 29.61 406 ALA A O 1
ATOM 3165 N N . GLN A 1 407 ? 21.656 -15.285 -18.500 1.00 28.77 407 GLN A N 1
ATOM 3166 C CA . GLN A 1 407 ? 21.800 -16.295 -19.550 1.00 28.77 407 GLN A CA 1
ATOM 3167 C C . GLN A 1 407 ? 21.906 -15.656 -20.939 1.00 28.77 407 GLN A C 1
ATOM 3169 O O . GLN A 1 407 ? 21.121 -14.783 -21.311 1.00 28.77 407 GLN A O 1
ATOM 3174 N N . ASP A 1 408 ? 22.868 -16.143 -21.719 1.00 31.98 408 ASP A N 1
ATOM 3175 C CA . ASP A 1 408 ? 23.052 -15.766 -23.115 1.00 31.98 408 ASP A CA 1
ATOM 3176 C C . ASP A 1 408 ? 21.965 -16.402 -24.002 1.00 31.98 408 ASP A C 1
ATOM 3178 O O . ASP A 1 408 ? 21.756 -17.617 -23.979 1.00 31.98 408 ASP A O 1
ATOM 3182 N N . LEU A 1 409 ? 21.281 -15.576 -24.799 1.00 33.28 409 LEU A N 1
ATOM 3183 C CA . LEU A 1 409 ? 20.258 -16.000 -25.762 1.00 33.28 409 LEU A CA 1
ATOM 3184 C C . LEU A 1 409 ? 20.771 -16.022 -27.216 1.00 33.28 409 LEU A C 1
ATOM 3186 O O . LEU A 1 409 ? 19.992 -16.285 -28.135 1.00 33.28 409 LEU A O 1
ATOM 3190 N N . ALA A 1 410 ? 22.070 -15.805 -27.458 1.00 34.81 410 ALA A N 1
ATOM 3191 C CA . ALA A 1 410 ? 22.701 -15.829 -28.783 1.00 34.81 410 ALA A CA 1
ATOM 3192 C C . ALA A 1 410 ? 22.887 -17.254 -29.368 1.00 34.81 410 ALA A C 1
ATOM 3194 O O . ALA A 1 410 ? 23.935 -17.588 -29.921 1.00 34.81 410 ALA A O 1
ATOM 3195 N N . ALA A 1 411 ? 21.858 -18.106 -29.273 1.00 33.81 411 ALA A N 1
ATOM 3196 C CA . ALA A 1 411 ? 21.904 -19.523 -29.650 1.00 33.81 411 ALA A CA 1
ATOM 3197 C C . ALA A 1 411 ? 20.735 -19.995 -30.549 1.00 33.81 411 ALA A C 1
ATOM 3199 O O . ALA A 1 411 ? 20.418 -21.184 -30.578 1.00 33.81 411 ALA A O 1
ATOM 3200 N N . ILE A 1 412 ? 20.110 -19.094 -31.321 1.00 32.72 412 ILE A N 1
ATOM 3201 C CA . ILE A 1 412 ? 19.138 -19.453 -32.374 1.00 32.72 412 ILE A CA 1
ATOM 3202 C C . ILE A 1 412 ? 19.689 -19.025 -33.749 1.00 32.72 412 ILE A C 1
ATOM 3204 O O . ILE A 1 412 ? 19.848 -17.826 -33.985 1.00 32.72 412 ILE A O 1
ATOM 3208 N N . PRO A 1 413 ? 19.976 -19.958 -34.681 1.00 31.38 413 PRO A N 1
ATOM 3209 C CA . PRO A 1 413 ? 20.455 -19.603 -36.017 1.00 31.38 413 PRO A CA 1
ATOM 3210 C C . PRO A 1 413 ? 19.353 -18.944 -36.857 1.00 31.38 413 PRO A C 1
ATOM 3212 O O . PRO A 1 413 ? 18.335 -19.573 -37.145 1.00 31.38 413 PRO A O 1
ATOM 3215 N N . GLN A 1 414 ? 19.575 -17.713 -37.325 1.00 39.59 414 GLN A N 1
ATOM 3216 C CA . GLN A 1 414 ? 18.726 -17.122 -38.363 1.00 39.59 414 GLN A CA 1
ATOM 3217 C C . GLN A 1 414 ? 19.052 -17.747 -39.727 1.00 39.59 414 GLN A C 1
ATOM 3219 O O . GLN A 1 414 ? 20.163 -17.602 -40.231 1.00 39.59 414 GLN A O 1
ATOM 3224 N N . ASN A 1 415 ? 18.075 -18.426 -40.330 1.00 35.84 415 ASN A N 1
ATOM 3225 C CA . ASN A 1 415 ? 18.142 -18.953 -41.693 1.00 35.84 415 ASN A CA 1
ATOM 3226 C C . ASN A 1 415 ? 16.749 -18.912 -42.342 1.00 35.84 415 ASN A C 1
ATOM 3228 O O . ASN A 1 415 ? 15.828 -19.542 -41.827 1.00 35.84 415 ASN A O 1
ATOM 3232 N N . GLY A 1 416 ? 16.637 -18.279 -43.516 1.00 31.95 416 GLY A N 1
ATOM 3233 C CA . GLY A 1 416 ? 15.591 -18.595 -44.500 1.00 31.95 416 GLY A CA 1
ATOM 3234 C C . GLY A 1 416 ? 14.433 -17.604 -44.675 1.00 31.95 416 GLY A C 1
ATOM 3235 O O . GLY A 1 416 ? 13.339 -17.889 -44.215 1.00 31.95 416 GLY A O 1
ATOM 3236 N N . GLU A 1 417 ? 14.684 -16.556 -45.473 1.00 33.84 417 GLU A N 1
ATOM 3237 C CA . GLU A 1 417 ? 13.788 -15.946 -46.488 1.00 33.84 417 GLU A CA 1
ATOM 3238 C C . GLU A 1 417 ? 12.370 -15.410 -46.120 1.00 33.84 417 GLU A C 1
ATOM 3240 O O . GLU A 1 417 ? 11.666 -15.939 -45.263 1.00 33.84 417 GLU A O 1
ATOM 3245 N N . PRO A 1 418 ? 11.879 -14.360 -46.818 1.00 41.06 418 PRO A N 1
ATOM 3246 C CA . PRO A 1 418 ? 10.563 -13.775 -46.568 1.00 41.06 418 PRO A CA 1
ATOM 3247 C C . PRO A 1 418 ? 9.441 -14.461 -47.365 1.00 41.06 418 PRO A C 1
ATOM 3249 O O . PRO A 1 418 ? 9.505 -14.563 -48.592 1.00 41.06 418 PRO A O 1
ATOM 3252 N N . PHE A 1 419 ? 8.337 -14.811 -46.700 1.00 29.75 419 PHE A N 1
ATOM 3253 C CA . PHE A 1 419 ? 7.092 -15.174 -47.385 1.00 29.75 419 PHE A CA 1
ATOM 3254 C C . PHE A 1 419 ? 6.143 -13.981 -47.508 1.00 29.75 419 PHE A C 1
ATOM 3256 O O . PHE A 1 419 ? 5.671 -13.425 -46.519 1.00 29.75 419 PHE A O 1
ATOM 3263 N N . THR A 1 420 ? 5.828 -13.620 -48.750 1.00 36.00 420 THR A N 1
ATOM 3264 C CA . THR A 1 420 ? 4.735 -12.700 -49.079 1.00 36.00 420 THR A CA 1
ATOM 3265 C C . THR A 1 420 ? 3.485 -13.482 -49.486 1.00 36.00 420 THR A C 1
ATOM 3267 O O . THR A 1 420 ? 3.579 -14.556 -50.070 1.00 36.00 420 THR A O 1
ATOM 3270 N N . THR A 1 421 ? 2.317 -12.872 -49.270 1.00 32.22 421 THR A N 1
ATOM 3271 C CA . THR A 1 421 ? 1.033 -13.219 -49.914 1.00 32.22 421 THR A CA 1
ATOM 3272 C C . THR A 1 421 ? 0.405 -14.580 -49.563 1.00 32.22 421 THR A C 1
ATOM 3274 O O . THR A 1 421 ? 0.666 -15.574 -50.230 1.00 32.22 421 THR A O 1
ATOM 3277 N N . LEU A 1 422 ? -0.575 -14.584 -48.647 1.00 28.02 422 LEU A N 1
ATOM 3278 C CA . LEU A 1 422 ? -1.937 -15.091 -48.923 1.00 28.02 422 LEU A CA 1
ATOM 3279 C C . LEU A 1 422 ? -2.900 -14.765 -47.764 1.00 28.02 422 LEU A C 1
ATOM 3281 O O . LEU A 1 422 ? -2.596 -15.087 -46.623 1.00 28.02 422 LEU A O 1
ATOM 3285 N N . TYR A 1 423 ? -4.055 -14.161 -48.066 1.00 26.17 423 TYR A N 1
ATOM 3286 C CA . TYR A 1 423 ? -5.397 -14.702 -47.772 1.00 26.17 423 TYR A CA 1
ATOM 3287 C C . TYR A 1 423 ? -6.484 -13.679 -48.141 1.00 26.17 423 TYR A C 1
ATOM 3289 O O . TYR A 1 423 ? -6.893 -12.829 -47.356 1.00 26.17 423 TYR A O 1
ATOM 3297 N N . ALA A 1 424 ? -6.974 -13.810 -49.370 1.00 28.47 424 ALA A N 1
ATOM 3298 C CA . ALA A 1 424 ? -8.324 -13.419 -49.755 1.00 28.47 424 ALA A CA 1
ATOM 3299 C C . ALA A 1 424 ? -9.048 -14.695 -50.221 1.00 28.47 424 ALA A C 1
ATOM 3301 O O . ALA A 1 424 ? -8.376 -15.676 -50.538 1.00 28.47 424 ALA A O 1
ATOM 3302 N N . LEU A 1 425 ? -10.384 -14.648 -50.308 1.00 27.19 425 LEU A N 1
ATOM 3303 C CA . LEU A 1 425 ? -11.299 -15.778 -50.565 1.00 27.19 425 LEU A CA 1
ATOM 3304 C C . LEU A 1 425 ? -11.460 -16.748 -49.379 1.00 27.19 425 LEU A C 1
ATOM 3306 O O . LEU A 1 425 ? -10.617 -17.608 -49.150 1.00 27.19 425 LEU A O 1
ATOM 3310 N N . LEU A 1 426 ? -12.611 -16.661 -48.702 1.00 26.66 426 LEU A N 1
ATOM 3311 C CA . LEU A 1 426 ? -13.644 -17.716 -48.700 1.00 26.66 426 LEU A CA 1
ATOM 3312 C C . LEU A 1 426 ? -14.824 -17.310 -47.795 1.00 26.66 426 LEU A C 1
ATOM 3314 O O . LEU A 1 426 ? -14.786 -17.570 -46.599 1.00 26.66 426 LEU A O 1
ATOM 3318 N N . CYS A 1 427 ? -15.856 -16.672 -48.368 1.00 24.39 427 CYS A N 1
ATOM 3319 C CA . CYS A 1 427 ? -17.236 -16.652 -47.843 1.00 24.39 427 CYS A CA 1
ATOM 3320 C C . CYS A 1 427 ? -18.170 -15.851 -48.773 1.00 24.39 427 CYS A C 1
ATOM 3322 O O . CYS A 1 427 ? -18.438 -14.681 -48.521 1.00 24.39 427 CYS A O 1
ATOM 3324 N N . GLU A 1 428 ? -18.673 -16.468 -49.846 1.00 27.53 428 GLU A N 1
ATOM 3325 C CA . GLU A 1 428 ? -19.914 -16.029 -50.500 1.00 27.53 428 GLU A CA 1
ATOM 3326 C C . GLU A 1 428 ? -20.497 -17.165 -51.367 1.00 27.53 428 GLU A C 1
ATOM 3328 O O . GLU A 1 428 ? -19.759 -18.062 -51.775 1.00 27.53 428 GLU A O 1
ATOM 3333 N N . TRP A 1 429 ? -21.801 -17.085 -51.663 1.00 26.89 429 TRP A N 1
ATOM 3334 C CA . TRP A 1 429 ? -22.656 -18.093 -52.322 1.00 26.89 429 TRP A CA 1
ATOM 3335 C C . TRP A 1 429 ? -22.924 -19.360 -51.470 1.00 26.89 429 TRP A C 1
ATOM 3337 O O . TRP A 1 429 ? -22.072 -19.824 -50.724 1.00 26.89 429 TRP A O 1
ATOM 3347 N N . GLU A 1 430 ? -24.124 -19.950 -51.486 1.00 27.64 430 GLU A N 1
ATOM 3348 C CA . GLU A 1 430 ? -25.268 -19.726 -52.385 1.00 27.64 430 GLU A CA 1
ATOM 3349 C C . GLU A 1 430 ? -26.612 -19.630 -51.634 1.00 27.64 430 GLU A C 1
ATOM 3351 O O . GLU A 1 430 ? -26.794 -20.199 -50.558 1.00 27.64 430 GLU A O 1
ATOM 3356 N N . LEU A 1 431 ? -27.570 -18.906 -52.222 1.00 26.17 431 LEU A N 1
ATOM 3357 C CA . LEU A 1 431 ? -28.910 -18.681 -51.685 1.00 26.17 431 LEU A CA 1
ATOM 3358 C C . LEU A 1 431 ? -29.940 -19.291 -52.647 1.00 26.17 431 LEU A C 1
ATOM 3360 O O . LEU A 1 431 ? -30.061 -18.834 -53.782 1.00 26.17 431 LEU A O 1
ATOM 3364 N N . GLN A 1 432 ? -30.708 -20.293 -52.207 1.00 28.64 432 GLN A N 1
ATOM 3365 C CA . GLN A 1 432 ? -31.875 -20.780 -52.954 1.00 28.64 432 GLN A CA 1
ATOM 3366 C C . GLN A 1 432 ? -33.118 -20.918 -52.075 1.00 28.64 432 GLN A C 1
ATOM 3368 O O . GLN A 1 432 ? -33.067 -21.319 -50.915 1.00 28.64 432 GLN A O 1
ATOM 3373 N N . VAL A 1 433 ? -34.250 -20.535 -52.666 1.00 29.48 433 VAL A N 1
ATOM 3374 C CA . VAL A 1 433 ? -35.539 -20.344 -51.999 1.00 29.48 433 VAL A CA 1
ATOM 3375 C C . VAL A 1 433 ? -36.441 -21.547 -52.237 1.00 29.48 433 VAL A C 1
ATOM 3377 O O . VAL A 1 433 ? -36.707 -21.888 -53.386 1.00 29.48 433 VAL A O 1
ATOM 3380 N N . TRP A 1 434 ? -37.024 -22.090 -51.168 1.00 28.34 434 TRP A N 1
ATOM 3381 C CA . TRP A 1 434 ? -38.320 -22.774 -51.228 1.00 28.34 434 TRP A CA 1
ATOM 3382 C C . TRP A 1 434 ? -39.196 -22.334 -50.050 1.00 28.34 434 TRP A C 1
ATOM 3384 O O . TRP A 1 434 ? -38.701 -22.069 -48.958 1.00 28.34 434 TRP A O 1
ATOM 3394 N N . TRP A 1 435 ? -40.501 -22.207 -50.293 1.00 29.98 435 TRP A N 1
ATOM 3395 C CA . TRP A 1 435 ? -41.445 -21.526 -49.400 1.00 29.98 435 TRP A CA 1
ATOM 3396 C C . TRP A 1 435 ? -42.651 -22.425 -49.128 1.00 29.98 435 TRP A C 1
ATOM 3398 O O . TRP A 1 435 ? -43.374 -22.748 -50.068 1.00 29.98 435 TRP A O 1
ATOM 3408 N N . ASN A 1 436 ? -42.855 -22.843 -47.872 1.00 30.19 436 ASN A N 1
ATOM 3409 C CA . ASN A 1 436 ? -44.140 -23.297 -47.310 1.00 30.19 436 ASN A CA 1
ATOM 3410 C C . ASN A 1 436 ? -43.977 -23.738 -45.842 1.00 30.19 436 ASN A C 1
ATOM 3412 O O . ASN A 1 436 ? -43.039 -24.463 -45.527 1.00 30.19 436 ASN A O 1
ATOM 3416 N N . GLY A 1 437 ? -44.943 -23.395 -44.981 1.00 26.16 437 GLY A N 1
ATOM 3417 C CA . GLY A 1 437 ? -45.070 -23.962 -43.628 1.00 26.16 437 GLY A CA 1
ATOM 3418 C C . GLY A 1 437 ? -45.231 -22.926 -42.512 1.00 26.16 437 GLY A C 1
ATOM 3419 O O . GLY A 1 437 ? -44.278 -22.257 -42.135 1.00 26.16 437 GLY A O 1
ATOM 3420 N N . ARG A 1 438 ? -46.446 -22.829 -41.958 1.00 30.81 438 ARG A N 1
ATOM 3421 C CA . ARG A 1 438 ? -46.744 -22.160 -40.669 1.00 30.81 438 ARG A CA 1
ATOM 3422 C C . ARG A 1 438 ? -46.051 -22.961 -39.540 1.00 30.81 438 ARG A C 1
ATOM 3424 O O . ARG A 1 438 ? -45.855 -24.158 -39.722 1.00 30.81 438 ARG A O 1
ATOM 3431 N N . SER A 1 439 ? -45.685 -22.407 -38.384 1.00 31.94 439 SER A N 1
ATOM 3432 C CA . SER A 1 439 ? -46.546 -21.597 -37.508 1.00 31.94 439 SER A CA 1
ATOM 3433 C C . SER A 1 439 ? -45.792 -20.763 -36.464 1.00 31.94 439 SER A C 1
ATOM 3435 O O . SER A 1 439 ? -44.832 -21.239 -35.870 1.00 31.94 439 SER A O 1
ATOM 3437 N N . ASP A 1 440 ? -46.339 -19.577 -36.196 1.00 32.09 440 ASP A N 1
ATOM 3438 C CA . ASP A 1 440 ? -46.534 -18.938 -34.886 1.00 32.09 440 ASP A CA 1
ATOM 3439 C C . ASP A 1 440 ? -45.455 -19.112 -33.795 1.00 32.09 440 ASP A C 1
ATOM 3441 O O . ASP A 1 440 ? -45.430 -20.106 -33.071 1.00 32.09 440 ASP A O 1
ATOM 3445 N N . LEU A 1 441 ? -44.687 -18.044 -33.548 1.00 32.22 441 LEU A N 1
ATOM 3446 C CA . LEU A 1 441 ? -44.232 -17.682 -32.199 1.00 32.22 441 LEU A CA 1
ATOM 3447 C C . LEU A 1 441 ? -44.024 -16.161 -32.102 1.00 32.22 441 LEU A C 1
ATOM 3449 O O . LEU A 1 441 ? -43.465 -15.540 -33.004 1.00 32.22 441 LEU A O 1
ATOM 3453 N N . LEU A 1 442 ? -44.536 -15.561 -31.026 1.00 31.05 442 LEU A N 1
ATOM 3454 C CA . LEU A 1 442 ? -44.567 -14.114 -30.797 1.00 31.05 442 LEU A CA 1
ATOM 3455 C C . LEU A 1 442 ? -43.363 -13.666 -29.959 1.00 31.05 442 LEU A C 1
ATOM 3457 O O . LEU A 1 442 ? -43.168 -14.174 -28.857 1.00 31.05 442 LEU A O 1
ATOM 3461 N N . CYS A 1 443 ? -42.644 -12.642 -30.424 1.00 27.84 443 CYS A N 1
ATOM 3462 C CA . CYS A 1 443 ? -41.816 -11.778 -29.578 1.00 27.84 443 CYS A CA 1
ATOM 3463 C C . CYS A 1 443 ? -42.126 -10.316 -29.919 1.00 27.84 443 CYS A C 1
ATOM 3465 O O . CYS A 1 443 ? -41.726 -9.802 -30.962 1.00 27.84 443 CYS A O 1
ATOM 3467 N N . GLU A 1 444 ? -42.890 -9.679 -29.040 1.00 25.34 444 GLU A N 1
ATOM 3468 C CA . GLU A 1 444 ? -43.357 -8.299 -29.150 1.00 25.34 444 GLU A CA 1
ATOM 3469 C C . GLU A 1 444 ? -42.249 -7.330 -28.700 1.00 25.34 444 GLU A C 1
ATOM 3471 O O . GLU A 1 444 ? -41.668 -7.509 -27.630 1.00 25.34 444 GLU A O 1
ATOM 3476 N N . TRP A 1 445 ? -41.931 -6.322 -29.520 1.00 27.50 445 TRP A N 1
ATOM 3477 C CA . TRP A 1 445 ? -40.961 -5.269 -29.189 1.00 27.50 445 TRP A CA 1
ATOM 3478 C C . TRP A 1 445 ? -41.695 -3.940 -29.011 1.00 27.50 445 TRP A C 1
ATOM 3480 O O . TRP A 1 445 ? -42.058 -3.287 -29.990 1.00 27.50 445 TRP A O 1
ATOM 3490 N N . ASP A 1 446 ? -41.919 -3.550 -27.757 1.00 26.25 446 ASP A N 1
ATOM 3491 C CA . ASP A 1 446 ? -42.613 -2.309 -27.408 1.00 26.25 446 ASP A CA 1
ATOM 3492 C C . ASP A 1 446 ? -41.651 -1.108 -27.497 1.00 26.25 446 ASP A C 1
ATOM 3494 O O . ASP A 1 446 ? -40.704 -0.981 -26.717 1.00 26.25 446 ASP A O 1
ATOM 3498 N N . VAL A 1 447 ? -41.865 -0.233 -28.486 1.00 30.58 447 VAL A N 1
ATOM 3499 C CA . VAL A 1 447 ? -41.022 0.944 -28.756 1.00 30.58 447 VAL A CA 1
ATOM 3500 C C . VAL A 1 447 ? -41.850 2.217 -28.589 1.00 30.58 447 VAL A C 1
ATOM 3502 O O . VAL A 1 447 ? -42.480 2.711 -29.528 1.00 30.58 447 VAL A O 1
ATOM 3505 N N . GLN A 1 448 ? -41.823 2.790 -27.385 1.00 30.92 448 GLN A N 1
ATOM 3506 C CA . GLN A 1 448 ? -42.512 4.049 -27.086 1.00 30.92 448 GLN A CA 1
ATOM 3507 C C . GLN A 1 448 ? -41.796 5.267 -27.694 1.00 30.92 448 GLN A C 1
ATOM 3509 O O . GLN A 1 448 ? -41.013 5.954 -27.040 1.00 30.92 448 GLN A O 1
ATOM 3514 N N . ALA A 1 449 ? -42.116 5.582 -28.950 1.00 32.53 449 ALA A N 1
ATOM 3515 C CA . ALA A 1 449 ? -41.692 6.811 -29.620 1.00 32.53 449 ALA A CA 1
ATOM 3516 C C . ALA A 1 449 ? -42.761 7.920 -29.502 1.00 32.53 449 ALA A C 1
ATOM 3518 O O . ALA A 1 449 ? -43.726 7.970 -30.267 1.00 32.53 449 ALA A O 1
ATOM 3519 N N . THR A 1 450 ? -42.591 8.849 -28.557 1.00 38.75 450 THR A N 1
ATOM 3520 C CA . THR A 1 450 ? -43.561 9.924 -28.279 1.00 38.75 450 THR A CA 1
ATOM 3521 C C . THR A 1 450 ? -43.136 11.299 -28.816 1.00 38.75 450 THR A C 1
ATOM 3523 O O . THR A 1 450 ? -42.611 12.131 -28.083 1.00 38.75 450 THR A O 1
ATOM 3526 N N . SER A 1 451 ? -43.457 11.610 -30.083 1.00 41.16 451 SER A N 1
ATOM 3527 C CA . SER A 1 451 ? -44.017 12.937 -30.449 1.00 41.16 451 SER A CA 1
ATOM 3528 C C . SER A 1 451 ? -44.400 13.119 -31.933 1.00 41.16 451 SER A C 1
ATOM 3530 O O . SER A 1 451 ? -43.578 13.331 -32.813 1.00 41.16 451 SER A O 1
ATOM 3532 N N . GLY A 1 452 ? -45.711 13.220 -32.173 1.00 33.16 452 GLY A N 1
ATOM 3533 C CA . GLY A 1 452 ? -46.285 14.331 -32.943 1.00 33.16 452 GLY A CA 1
ATOM 3534 C C . GLY A 1 452 ? -46.034 14.456 -34.455 1.00 33.16 452 GLY A C 1
ATOM 3535 O O . GLY A 1 452 ? -45.286 15.334 -34.884 1.00 33.16 452 GLY A O 1
ATOM 3536 N N . LYS A 1 453 ? -46.902 13.821 -35.258 1.00 35.00 453 LYS A N 1
ATOM 3537 C CA . LYS A 1 453 ? -47.702 14.535 -36.284 1.00 35.00 453 LYS A CA 1
ATOM 3538 C C . LYS A 1 453 ? -48.928 13.729 -36.730 1.00 35.00 453 LYS A C 1
ATOM 3540 O O . LYS A 1 453 ? -48.883 12.510 -36.814 1.00 35.00 453 LYS A O 1
ATOM 3545 N N . LYS A 1 454 ? -50.035 14.430 -37.007 1.00 34.53 454 LYS A N 1
ATOM 3546 C CA . LYS A 1 454 ? -51.283 13.855 -37.544 1.00 34.53 454 LYS A CA 1
ATOM 3547 C C . LYS A 1 454 ? -51.308 13.975 -39.067 1.00 34.53 454 LYS A C 1
ATOM 3549 O O . LYS A 1 454 ? -51.160 15.087 -39.565 1.00 34.53 454 LYS A O 1
ATOM 3554 N N . ILE A 1 455 ? -51.646 12.894 -39.768 1.00 31.61 455 ILE A N 1
ATOM 3555 C CA . ILE A 1 455 ? -52.310 12.921 -41.084 1.00 31.61 455 ILE A CA 1
ATOM 3556 C C . ILE A 1 455 ? -53.426 11.860 -41.049 1.00 31.61 455 ILE A C 1
ATOM 3558 O O . ILE A 1 455 ? -53.270 10.832 -40.396 1.00 31.61 455 ILE A O 1
ATOM 3562 N N . TRP A 1 456 ? -54.564 12.135 -41.693 1.00 31.92 456 TRP A N 1
ATOM 3563 C CA . TRP A 1 456 ? -55.710 11.221 -41.800 1.00 31.92 456 TRP A CA 1
ATOM 3564 C C . TRP A 1 456 ? -55.769 10.568 -43.188 1.00 31.92 456 TRP A C 1
ATOM 3566 O O . TRP A 1 456 ? -55.580 11.259 -44.187 1.00 31.92 456 TRP A O 1
ATOM 3576 N N . ALA A 1 457 ? -56.156 9.292 -43.246 1.00 28.97 457 ALA A N 1
ATOM 3577 C CA . ALA A 1 457 ? -56.751 8.636 -44.416 1.00 28.97 457 ALA A CA 1
ATOM 3578 C C . ALA A 1 457 ? -57.641 7.461 -43.948 1.00 28.97 457 ALA A C 1
ATOM 3580 O O . ALA A 1 457 ? -57.466 6.969 -42.834 1.00 28.97 457 ALA A O 1
ATOM 3581 N N . LEU A 1 458 ? -58.618 7.043 -44.762 1.00 28.66 458 LEU A N 1
ATOM 3582 C CA . LEU A 1 458 ? -59.607 5.998 -44.438 1.00 28.66 458 LEU A CA 1
ATOM 3583 C C . LEU A 1 458 ? -59.452 4.765 -45.342 1.00 28.66 458 LEU A C 1
ATOM 3585 O O . LEU A 1 458 ? -59.132 4.939 -46.514 1.00 28.66 458 LEU A O 1
ATOM 3589 N N . SER A 1 459 ? -59.922 3.605 -44.844 1.00 27.34 459 SER A N 1
ATOM 3590 C CA . SER A 1 459 ? -60.438 2.433 -45.604 1.00 27.34 459 SER A CA 1
ATOM 3591 C C . SER A 1 459 ? -59.461 1.706 -46.548 1.00 27.34 459 SER A C 1
ATOM 3593 O O . SER A 1 459 ? -58.511 2.299 -47.035 1.00 27.34 459 SER A O 1
ATOM 3595 N N . ALA A 1 460 ? -59.645 0.442 -46.937 1.00 31.05 460 ALA A N 1
ATOM 3596 C CA . ALA A 1 460 ? -60.331 -0.761 -46.416 1.00 31.05 460 ALA A CA 1
ATOM 3597 C C . ALA A 1 460 ? -59.682 -1.947 -47.197 1.00 31.05 460 ALA A C 1
ATOM 3599 O O . ALA A 1 460 ? -59.064 -1.701 -48.234 1.00 31.05 460 ALA A O 1
ATOM 3600 N N . ILE A 1 461 ? -59.713 -3.221 -46.801 1.00 40.75 461 ILE A N 1
ATOM 3601 C CA . ILE A 1 461 ? -60.698 -4.045 -46.075 1.00 40.75 461 ILE A CA 1
ATOM 3602 C C . ILE A 1 461 ? -59.960 -4.919 -45.056 1.00 40.75 461 ILE A C 1
ATOM 3604 O O . ILE A 1 461 ? -58.871 -5.411 -45.422 1.00 40.75 461 ILE A O 1
#

Solvent-accessible surface area (backbone atoms only — not comparable to full-atom values): 27562 Å² total; per-residue (Å²): 130,88,81,90,81,88,83,87,84,84,78,83,82,80,81,79,81,76,80,79,79,77,78,72,80,82,79,68,97,61,91,76,62,76,73,64,62,72,59,54,67,73,50,52,87,75,43,76,91,33,31,26,28,78,50,76,38,69,50,78,53,93,60,45,60,55,55,52,56,48,15,49,56,39,23,34,53,28,17,58,56,43,52,60,86,80,58,56,86,37,67,61,33,35,40,19,42,12,48,49,84,39,12,54,96,30,47,67,39,46,54,35,34,40,42,41,43,59,50,62,36,81,69,76,44,98,81,39,37,30,33,35,35,33,47,63,59,87,83,38,37,84,84,53,82,52,76,52,50,65,53,84,96,47,57,82,47,36,41,29,70,41,33,41,71,46,69,47,67,48,98,85,67,46,49,28,44,78,47,76,42,74,63,33,43,54,33,32,26,64,42,90,90,60,69,42,47,28,38,38,31,45,23,76,56,38,72,74,44,49,47,42,70,57,28,45,54,48,36,62,73,74,32,60,89,90,34,66,72,51,20,22,43,72,61,49,70,21,32,11,48,51,49,38,25,48,49,37,42,28,35,77,54,30,26,81,57,15,87,91,38,68,57,25,35,70,36,34,38,37,39,31,41,71,89,67,48,79,44,52,40,62,32,48,66,61,59,33,15,35,25,55,17,50,32,77,81,61,18,17,62,55,26,64,30,17,23,42,17,52,29,51,32,26,47,44,50,35,45,21,74,73,71,77,48,70,42,60,31,69,74,79,57,96,53,33,24,45,29,32,73,69,42,94,76,78,89,80,69,65,98,42,61,26,75,50,80,73,52,33,60,60,44,2,66,76,69,78,45,57,30,85,52,31,53,69,72,52,68,56,80,71,51,60,68,41,68,80,43,68,95,78,64,88,74,61,78,77,57,81,67,82,91,67,74,82,82,84,76,94,79,72,86,90,80,81,85,87,88,78,91,87,88,80,90,90,90,78,89,85,88,84,88,84,90,86,82,88,80,91,84,89,82,88,82,89,75,90,79,89,78,90,84,90,86,88,86,80,88,86,133

Nearest PDB structures (foldseek):
  2x3c-assembly1_A-2  TM=7.055E-01  e=6.667E-04  Aeromonas salmonicida subsp. achromogenes
  1eb6-assembly1_A  TM=6.444E-01  e=4.581E-04  Aspergillus oryzae